Protein AF-A0A4Q3TNH5-F1 (afdb_monomer)

Radius of gyration: 25.78 Å; Cα contacts (8 Å, |Δi|>4): 965; chains: 1; bounding box: 85×59×62 Å

pLDDT: mean 85.57, std 17.42, range [30.94, 98.81]

Secondary structure (DSSP, 8-state):
------------------------------PPPPPPPP-SPEEP-SS--TT-----EEEETTTSPPTTSTT-S-SS-TT-TTEEEEEEEGGG-SS-SS-EEEEEEEEEPP---SSPPPSSPPPEE-SS-EEEEEEESEEEEEE-SSTT-SS-EEEEEETTEEEEE-TT--BS--SSS-S-B-SS-EEEEEEESSS--EEE--STT---EEE-SSSPPPPTT----GGG-S-----EEEETTTT---EE-SSSTT-EEEEEE--GGGTEEEEEEEE-TT-BPPTT-SEEE-SS-EEEEEEEEEEEEEEE-SSTT---EEEEEETTEEEEE-TT--EE--SSBS-SS-EEEEEEEESSTTSS-SSPPPPPEE--

Nearest PDB structures (foldseek):
  3kgl-assembly1_B  TM=5.600E-01  e=3.864E-10  Brassica napus
  5wxu-assembly1_D  TM=5.550E-01  e=3.666E-10  Wrightia tinctoria
  2d5f-assembly1_A  TM=5.607E-01  e=5.300E-10  Glycine max
  5e1r-assembly1_B  TM=5.315E-01  e=8.514E-10  Carya illinoinensis
  5e1r-assembly1_C  TM=5.403E-01  e=3.349E-09  Carya illinoinensis

Structure (mmCIF, N/CA/C/O backbone):
data_AF-A0A4Q3TNH5-F1
#
_entry.id   AF-A0A4Q3TNH5-F1
#
loop_
_atom_site.group_PDB
_atom_site.id
_atom_site.type_symbol
_atom_site.label_atom_id
_atom_site.label_alt_id
_atom_site.label_comp_id
_atom_site.label_asym_id
_atom_site.label_entity_id
_atom_site.label_seq_id
_atom_site.pdbx_PDB_ins_code
_atom_site.Cartn_x
_atom_site.Cartn_y
_atom_site.Cartn_z
_atom_site.occupancy
_atom_site.B_iso_or_equiv
_atom_site.auth_seq_id
_atom_site.auth_comp_id
_atom_site.auth_asym_id
_atom_site.auth_atom_id
_atom_site.pdbx_PDB_model_num
ATOM 1 N N . MET A 1 1 ? -58.565 33.286 -20.249 1.00 35.56 1 MET A N 1
ATOM 2 C CA . MET A 1 1 ? -58.160 34.695 -20.020 1.00 35.56 1 MET A CA 1
ATOM 3 C C . MET A 1 1 ? -57.751 34.860 -18.556 1.00 35.56 1 MET A C 1
ATOM 5 O O . MET A 1 1 ? -57.963 33.928 -17.794 1.00 35.56 1 MET A O 1
ATOM 9 N N . SER A 1 2 ? -57.056 35.948 -18.215 1.00 34.38 2 SER A N 1
ATOM 10 C CA . SER A 1 2 ? -56.182 36.069 -17.026 1.00 34.38 2 SER A CA 1
ATOM 11 C C . SER A 1 2 ? -56.842 36.774 -15.815 1.00 34.38 2 SER A C 1
ATOM 13 O O . SER A 1 2 ? -57.988 37.197 -15.928 1.00 34.38 2 SER A O 1
ATOM 15 N N . ILE A 1 3 ? -56.040 36.993 -14.749 1.00 32.41 3 ILE A N 1
ATOM 16 C CA . ILE A 1 3 ? -56.207 37.909 -13.584 1.00 32.41 3 ILE A CA 1
ATOM 17 C C . ILE A 1 3 ? -56.960 37.244 -12.387 1.00 32.41 3 ILE A C 1
ATOM 19 O O . ILE A 1 3 ? -58.082 36.793 -12.566 1.00 32.41 3 ILE A O 1
ATOM 23 N N . SER A 1 4 ? -56.375 36.942 -11.201 1.00 33.28 4 SER A N 1
ATOM 24 C CA . SER A 1 4 ? -55.653 37.753 -10.167 1.00 33.28 4 SER A CA 1
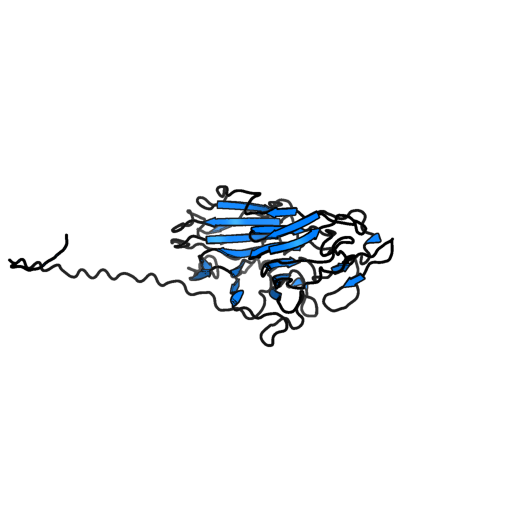ATOM 25 C C . SER A 1 4 ? -56.605 38.644 -9.323 1.00 33.28 4 SER A C 1
ATOM 27 O O . SER A 1 4 ? -57.513 39.221 -9.897 1.00 33.28 4 SER A O 1
ATOM 29 N N . ALA A 1 5 ? -56.508 38.871 -7.998 1.00 38.31 5 ALA A N 1
ATOM 30 C CA . ALA A 1 5 ? -55.795 38.275 -6.844 1.00 38.31 5 ALA A CA 1
ATOM 31 C C . ALA A 1 5 ? -56.321 38.937 -5.522 1.00 38.31 5 ALA A C 1
ATOM 33 O O . ALA A 1 5 ? -57.174 39.814 -5.603 1.00 38.31 5 ALA A O 1
ATOM 34 N N . PHE A 1 6 ? -55.741 38.608 -4.342 1.00 34.22 6 PHE A N 1
ATOM 35 C CA . PHE A 1 6 ? -55.844 39.341 -3.038 1.00 34.22 6 PHE A CA 1
ATOM 36 C C . PHE A 1 6 ? -57.237 39.362 -2.318 1.00 34.22 6 PHE A C 1
ATOM 38 O O . PHE A 1 6 ? -58.259 39.212 -2.966 1.00 34.22 6 PHE A O 1
ATOM 45 N N . ALA A 1 7 ? -57.407 39.508 -0.981 1.00 33.72 7 ALA A N 1
ATOM 46 C CA . ALA A 1 7 ? -56.502 39.565 0.190 1.00 33.72 7 ALA A CA 1
ATOM 47 C C . ALA A 1 7 ? -57.193 39.192 1.546 1.00 33.72 7 ALA A C 1
ATOM 49 O O . ALA A 1 7 ? -58.361 39.482 1.749 1.00 33.72 7 ALA A O 1
ATOM 50 N N . ARG A 1 8 ? -56.389 38.675 2.502 1.00 31.20 8 ARG A N 1
ATOM 51 C CA . ARG A 1 8 ? -56.367 38.890 3.987 1.00 31.20 8 ARG A CA 1
ATOM 52 C C . ARG A 1 8 ? -57.651 38.870 4.877 1.00 31.20 8 ARG A C 1
ATOM 54 O O . ARG A 1 8 ? -58.414 39.819 4.861 1.00 31.20 8 ARG A O 1
ATOM 61 N N . LYS A 1 9 ? -57.654 37.909 5.835 1.00 34.47 9 LYS A N 1
ATOM 62 C CA . LYS A 1 9 ? -57.715 38.016 7.339 1.00 34.47 9 LYS A CA 1
ATOM 63 C C . LYS A 1 9 ? -58.752 38.955 8.016 1.00 34.47 9 LYS A C 1
ATOM 65 O O . LYS A 1 9 ? -58.894 40.091 7.590 1.00 34.47 9 LYS A O 1
ATOM 70 N N . PRO A 1 10 ? -59.367 38.565 9.163 1.00 40.59 10 PRO A N 1
ATOM 71 C CA . PRO A 1 10 ? -58.674 38.212 10.428 1.00 40.59 10 PRO A CA 1
ATOM 72 C C . PRO A 1 10 ? -59.132 36.834 10.994 1.00 40.59 10 PRO A C 1
ATOM 74 O O . PRO A 1 10 ? -59.660 36.047 10.221 1.00 40.59 10 PRO A O 1
ATOM 77 N N . ALA A 1 11 ? -58.905 36.384 12.243 1.00 32.38 11 ALA A N 1
ATOM 78 C CA . ALA A 1 11 ? -58.333 36.973 13.473 1.00 32.38 11 ALA A CA 1
ATOM 79 C C . ALA A 1 11 ? -57.540 35.922 14.315 1.00 32.38 11 ALA A C 1
ATOM 81 O O . ALA A 1 11 ? -57.135 34.893 13.780 1.00 32.38 11 ALA A O 1
ATOM 82 N N . LEU A 1 12 ? -57.316 36.173 15.618 1.00 31.47 12 LEU A N 1
ATOM 83 C CA . LEU A 1 12 ? -56.794 35.222 16.624 1.00 31.47 12 LEU A CA 1
ATOM 84 C C . LEU A 1 12 ? -57.795 35.037 17.783 1.00 31.47 12 LEU A C 1
ATOM 86 O O . LEU A 1 12 ? -58.436 36.003 18.197 1.00 31.47 12 LEU A O 1
ATOM 90 N N . LYS A 1 13 ? -57.799 33.850 18.406 1.00 31.02 13 LYS A N 1
ATOM 91 C CA . LYS A 1 13 ? -58.038 33.699 19.852 1.00 31.02 13 LYS A CA 1
ATOM 92 C C . LYS A 1 13 ? -56.970 32.795 20.474 1.00 31.02 13 LYS A C 1
ATOM 94 O O . LYS A 1 13 ? -56.500 31.849 19.855 1.00 31.02 13 LYS A O 1
ATOM 99 N N . SER A 1 14 ? -56.594 33.181 21.685 1.00 31.81 14 SER A N 1
ATOM 100 C CA . SER A 1 14 ? -55.547 32.685 22.575 1.00 31.81 14 SER A CA 1
ATOM 101 C C . SER A 1 14 ? -55.400 31.166 22.701 1.00 31.81 14 SER A C 1
ATOM 103 O O . SER A 1 14 ? -56.400 30.463 22.764 1.00 31.81 14 SER A O 1
ATOM 105 N N . LEU A 1 15 ? -54.176 30.713 22.999 1.00 33.59 15 LEU A N 1
ATOM 106 C CA . LEU A 1 15 ? -53.908 30.035 24.276 1.00 33.59 15 LEU A CA 1
ATOM 107 C C . LEU A 1 15 ? -52.424 30.188 24.662 1.00 33.59 15 LEU A C 1
ATOM 109 O O . LEU A 1 15 ? -51.539 29.932 23.850 1.00 33.59 15 LEU A O 1
ATOM 113 N N . PHE A 1 16 ? -52.152 30.607 25.899 1.00 30.94 16 PHE A N 1
ATOM 114 C CA . PHE A 1 16 ? -50.812 30.530 26.487 1.00 30.94 16 PHE A CA 1
ATOM 115 C C . PHE A 1 16 ? -50.569 29.090 26.950 1.00 30.94 16 PHE A C 1
ATOM 117 O O . PHE A 1 16 ? -51.339 28.579 27.759 1.00 30.94 16 PHE A O 1
ATOM 124 N N . PHE A 1 17 ? -49.475 28.472 26.506 1.00 33.62 17 PHE A N 1
ATOM 125 C CA . PHE A 1 17 ? -48.911 27.293 27.161 1.00 33.62 17 PHE A CA 1
ATOM 126 C C . PHE A 1 17 ? -47.469 27.596 27.556 1.00 33.62 17 PHE A C 1
ATOM 128 O O . PHE A 1 17 ? -46.601 27.785 26.705 1.00 33.62 17 PHE A O 1
ATOM 135 N N . VAL A 1 18 ? -47.221 27.649 28.865 1.00 36.97 18 VAL A N 1
ATOM 136 C CA . VAL A 1 18 ? -45.867 27.695 29.420 1.00 36.97 18 VAL A CA 1
ATOM 137 C C . VAL A 1 18 ? -45.306 26.279 29.347 1.00 36.97 18 VAL A C 1
ATOM 139 O O . VAL A 1 18 ? -45.560 25.453 30.221 1.00 36.97 18 VAL A O 1
ATOM 142 N N . ALA A 1 19 ? -44.572 25.981 28.278 1.00 38.38 19 ALA A N 1
ATOM 143 C CA . ALA A 1 19 ? -43.749 24.783 28.219 1.00 38.38 19 ALA A CA 1
ATOM 144 C C . ALA A 1 19 ? -42.471 25.031 29.031 1.00 38.38 19 ALA A C 1
ATOM 146 O O . ALA A 1 19 ? -41.712 25.956 28.737 1.00 38.38 19 ALA A O 1
ATOM 147 N N . LEU A 1 20 ? -42.241 24.212 30.060 1.00 36.31 20 LEU A N 1
ATOM 148 C CA . LEU A 1 20 ? -40.986 24.219 30.805 1.00 36.31 20 LEU A CA 1
ATOM 149 C C . LEU A 1 20 ? -39.817 23.986 29.842 1.00 36.31 20 LEU A C 1
ATOM 151 O O . LEU A 1 20 ? -39.776 22.972 29.145 1.00 36.31 20 LEU A O 1
ATOM 155 N N . LEU A 1 21 ? -38.845 24.900 29.857 1.00 37.38 21 LEU A N 1
ATOM 156 C CA . LEU A 1 21 ? -37.541 24.712 29.227 1.00 37.38 21 LEU A CA 1
ATOM 157 C C . LEU A 1 21 ? -36.751 23.655 30.011 1.00 37.38 21 LEU A C 1
ATOM 159 O O . LEU A 1 21 ? -35.834 23.963 30.770 1.00 37.38 21 LEU A O 1
ATOM 163 N N . GLY A 1 22 ? -37.122 22.390 29.814 1.00 32.00 22 GLY A N 1
ATOM 164 C CA . GLY A 1 22 ? -36.259 21.260 30.110 1.00 32.00 22 GLY A CA 1
ATOM 165 C C . GLY A 1 22 ? -35.034 21.374 29.217 1.00 32.00 22 GLY A C 1
ATOM 166 O O . GLY A 1 22 ? -35.102 21.067 28.028 1.00 32.00 22 GLY A O 1
ATOM 167 N N . GLY A 1 23 ? -33.937 21.875 29.784 1.00 35.97 23 GLY A N 1
ATOM 168 C CA . GLY A 1 23 ? -32.665 22.033 29.097 1.00 35.97 23 GLY A CA 1
ATOM 169 C C . GLY A 1 23 ? -32.087 20.679 28.711 1.00 35.97 23 GLY A C 1
ATOM 170 O O . GLY A 1 23 ? -31.236 20.145 29.416 1.00 35.97 23 GLY A O 1
ATOM 171 N N . ALA A 1 24 ? -32.523 20.148 27.570 1.00 35.91 24 ALA A N 1
ATOM 172 C CA . ALA A 1 24 ? -31.765 19.160 26.830 1.00 35.91 24 ALA A CA 1
ATOM 173 C C . ALA A 1 24 ? -30.492 19.856 26.342 1.00 35.91 24 ALA A C 1
ATOM 175 O O . ALA A 1 24 ? -30.447 20.435 25.255 1.00 35.91 24 ALA A O 1
ATOM 176 N N . SER A 1 25 ? -29.457 19.823 27.179 1.00 36.34 25 SER A N 1
ATOM 177 C CA . SER A 1 25 ? -28.086 19.997 26.737 1.00 36.34 25 SER A CA 1
ATOM 178 C C . SER A 1 25 ? -27.824 18.917 25.696 1.00 36.34 25 SER A C 1
ATOM 180 O O . SER A 1 25 ? -27.470 17.784 26.016 1.00 36.34 25 SER A O 1
ATOM 182 N N . ALA A 1 26 ? -28.029 19.278 24.427 1.00 38.09 26 ALA A N 1
ATOM 183 C CA . ALA A 1 26 ? -27.471 18.553 23.308 1.00 38.09 26 ALA A CA 1
ATOM 184 C C . ALA A 1 26 ? -25.964 18.523 23.553 1.00 38.09 26 ALA A C 1
ATOM 186 O O . ALA A 1 26 ? -25.268 19.516 23.340 1.00 38.09 26 ALA A O 1
ATOM 187 N N . ALA A 1 27 ? -25.483 17.410 24.105 1.00 36.81 27 ALA A N 1
ATOM 188 C CA . ALA A 1 27 ? -24.070 17.152 24.235 1.00 36.81 27 ALA A CA 1
ATOM 189 C C . ALA A 1 27 ? -23.544 17.109 22.805 1.00 36.81 27 ALA A C 1
ATOM 191 O O . ALA A 1 27 ? -23.783 16.143 22.081 1.00 36.81 27 ALA A O 1
ATOM 192 N N . TRP A 1 28 ? -22.906 18.202 22.385 1.00 34.38 28 TRP A N 1
ATOM 193 C CA . TRP A 1 28 ? -22.208 18.273 21.115 1.00 34.38 28 TRP A CA 1
ATOM 194 C C . TRP A 1 28 ? -21.175 17.156 21.156 1.00 34.38 28 TRP A C 1
ATOM 196 O O . TRP A 1 28 ? -20.170 17.274 21.859 1.00 34.38 28 TRP A O 1
ATOM 206 N N . ALA A 1 29 ? -21.468 16.046 20.473 1.00 46.75 29 ALA A N 1
ATOM 207 C CA . ALA A 1 29 ? -20.531 14.950 20.325 1.00 46.75 29 ALA A CA 1
ATOM 208 C C . ALA A 1 29 ? -19.276 15.562 19.711 1.00 46.75 29 ALA A C 1
ATOM 210 O O . ALA A 1 29 ? -19.315 16.073 18.591 1.00 46.75 29 ALA A O 1
ATOM 211 N N . GLN A 1 30 ? -18.211 15.630 20.508 1.00 55.56 30 GLN A N 1
ATOM 212 C CA . GLN A 1 30 ? -17.030 16.392 20.150 1.00 55.56 30 GLN A CA 1
ATOM 213 C C . GLN A 1 30 ? -16.406 15.692 18.943 1.00 55.56 30 GLN A C 1
ATOM 215 O O . GLN A 1 30 ? -15.863 14.595 19.076 1.00 55.56 30 GLN A O 1
ATOM 220 N N . VAL A 1 31 ? -16.587 16.283 17.756 1.00 76.81 31 VAL A N 1
ATOM 221 C CA . VAL A 1 31 ? -16.148 15.693 16.488 1.00 76.81 31 VAL A CA 1
ATOM 222 C C . VAL A 1 31 ? -14.659 15.406 16.614 1.00 76.81 31 VAL A C 1
ATOM 224 O O . VAL A 1 31 ? -13.885 16.304 16.955 1.00 76.81 31 VAL A O 1
ATOM 227 N N . ALA A 1 32 ? -14.273 14.147 16.401 1.00 90.56 32 ALA A N 1
ATOM 228 C CA . ALA A 1 32 ? -12.892 13.735 16.584 1.00 90.56 32 ALA A CA 1
ATOM 229 C C . ALA A 1 32 ? -11.979 14.584 15.682 1.00 90.56 32 ALA A C 1
ATOM 231 O O . ALA A 1 32 ? -12.300 14.788 14.507 1.00 90.56 32 ALA A O 1
ATOM 232 N N . PRO A 1 33 ? -10.855 15.105 16.199 1.00 95.19 33 PRO A N 1
ATOM 233 C CA . PRO A 1 33 ? -9.953 15.907 15.388 1.00 95.19 33 PRO A CA 1
ATOM 234 C C . PRO A 1 33 ? -9.297 15.034 14.306 1.00 95.19 33 PRO A C 1
ATOM 236 O O . PRO A 1 33 ? -9.158 13.821 14.495 1.00 95.19 33 PRO A O 1
ATOM 239 N N . PRO A 1 34 ? -8.830 15.618 13.191 1.00 96.12 34 PRO A N 1
ATOM 240 C CA . PRO A 1 34 ? -7.935 14.905 12.290 1.00 96.12 34 PRO A CA 1
ATOM 241 C C . PRO A 1 34 ? -6.612 14.561 13.002 1.00 96.12 34 PRO A C 1
ATOM 243 O O . PRO A 1 34 ? -6.205 15.278 13.925 1.00 96.12 34 PRO A O 1
ATOM 246 N N . PRO A 1 35 ? -5.895 13.499 12.583 1.00 96.25 35 PRO A N 1
ATOM 247 C CA . PRO A 1 35 ? -4.524 13.272 13.026 1.00 96.25 35 PRO A CA 1
ATOM 248 C C . PRO A 1 35 ? -3.624 14.474 12.690 1.00 96.25 35 PRO A C 1
ATOM 250 O O . PRO A 1 35 ? -3.854 15.122 11.664 1.00 96.25 35 PRO A O 1
ATOM 253 N N . PRO A 1 36 ? -2.570 14.746 13.486 1.00 93.75 36 PRO A N 1
ATOM 254 C CA . PRO A 1 36 ? -1.543 15.717 13.123 1.00 93.75 36 PRO A CA 1
ATOM 255 C C . PRO A 1 36 ? -0.922 15.401 11.757 1.00 93.75 36 PRO A C 1
ATOM 257 O O . PRO A 1 36 ? -0.671 14.238 11.437 1.00 93.75 36 PRO A O 1
ATOM 260 N N . ASP A 1 37 ? -0.646 16.437 10.967 1.00 94.69 37 ASP A N 1
ATOM 261 C CA . ASP A 1 37 ? -0.074 16.274 9.632 1.00 94.69 37 ASP A CA 1
ATOM 262 C C . ASP A 1 37 ? 1.391 15.808 9.719 1.00 94.69 37 ASP A C 1
ATOM 264 O O . ASP A 1 37 ? 2.246 16.477 10.305 1.00 94.69 37 ASP A O 1
ATOM 268 N N . ALA A 1 38 ? 1.692 14.654 9.123 1.00 93.50 38 ALA A N 1
ATOM 269 C CA . ALA A 1 38 ? 3.054 14.141 9.018 1.00 93.50 38 ALA A CA 1
ATOM 270 C C . ALA A 1 38 ? 3.842 14.866 7.912 1.00 93.50 38 ALA A C 1
ATOM 272 O O . ALA A 1 38 ? 3.323 15.119 6.828 1.00 93.50 38 ALA A O 1
ATOM 273 N N . THR A 1 39 ? 5.122 15.144 8.166 1.00 88.31 39 THR A N 1
ATOM 274 C CA . THR A 1 39 ? 6.059 15.767 7.204 1.00 88.31 39 THR A CA 1
ATOM 275 C C . THR A 1 39 ? 7.225 14.853 6.815 1.00 88.31 39 THR A C 1
ATOM 277 O O . THR 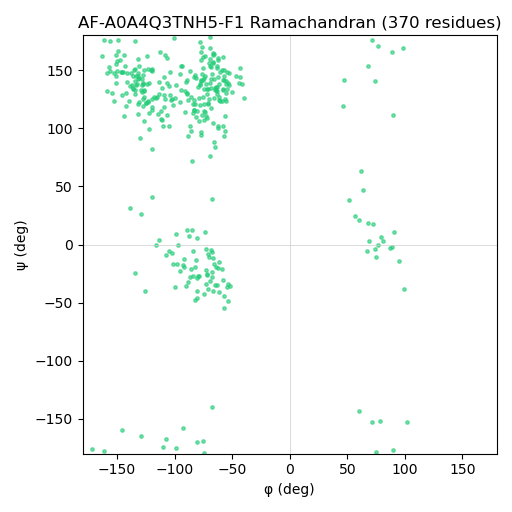A 1 39 ? 8.094 15.236 6.032 1.00 88.31 39 THR A O 1
ATOM 280 N N . ARG A 1 40 ? 7.271 13.637 7.371 1.00 93.06 40 ARG A N 1
ATOM 281 C CA . ARG A 1 40 ? 8.296 12.617 7.117 1.00 93.06 40 ARG A CA 1
ATOM 282 C C . ARG A 1 40 ? 7.621 11.256 6.915 1.00 93.06 40 ARG A C 1
ATOM 284 O O . ARG A 1 40 ? 6.565 11.048 7.516 1.00 93.06 40 ARG A O 1
ATOM 291 N N . PRO A 1 41 ? 8.206 10.345 6.115 1.00 94.00 41 PRO A N 1
ATOM 292 C CA . PRO A 1 41 ? 7.655 9.009 5.928 1.00 94.00 41 PRO A CA 1
ATOM 293 C C . PRO A 1 41 ? 7.525 8.287 7.269 1.00 94.00 41 PRO A C 1
ATOM 295 O O . PRO A 1 41 ? 8.382 8.436 8.146 1.00 94.00 41 PRO A O 1
ATOM 298 N N . ILE A 1 42 ? 6.482 7.476 7.423 1.00 95.56 42 ILE A N 1
ATOM 299 C CA . ILE A 1 42 ? 6.393 6.551 8.554 1.00 95.56 42 ILE A CA 1
ATOM 300 C C . ILE A 1 42 ? 7.446 5.454 8.356 1.00 95.56 42 ILE A C 1
ATOM 302 O O . ILE A 1 42 ? 7.462 4.784 7.326 1.00 95.56 42 ILE A O 1
ATOM 306 N N . VAL A 1 43 ? 8.309 5.252 9.352 1.00 93.75 43 VAL A N 1
ATOM 307 C CA . VAL A 1 43 ? 9.279 4.150 9.358 1.00 93.75 43 VAL A CA 1
ATOM 308 C C . VAL A 1 43 ? 8.642 2.921 10.003 1.00 93.75 43 VAL A C 1
ATOM 310 O O . VAL A 1 43 ? 8.064 3.004 11.089 1.00 93.75 43 VAL A O 1
ATOM 313 N N . ALA A 1 44 ? 8.731 1.779 9.329 1.00 94.12 44 ALA A N 1
ATOM 314 C CA . ALA A 1 44 ? 8.103 0.543 9.771 1.00 94.12 44 ALA A CA 1
ATOM 315 C C . ALA A 1 44 ? 8.753 -0.079 11.019 1.00 94.12 44 ALA A C 1
ATOM 317 O O . ALA A 1 44 ? 9.944 0.068 11.281 1.00 94.12 44 ALA A O 1
ATOM 318 N N . THR A 1 45 ? 7.977 -0.879 11.748 1.00 93.75 45 THR A N 1
ATOM 319 C CA . THR A 1 45 ? 8.445 -1.785 12.805 1.00 93.75 45 THR A CA 1
ATOM 320 C C . THR A 1 45 ? 8.419 -3.223 12.286 1.00 93.75 45 THR A C 1
ATOM 322 O O . THR A 1 45 ? 7.367 -3.854 12.203 1.00 93.75 45 THR A O 1
ATOM 325 N N . LEU A 1 46 ? 9.584 -3.762 11.920 1.00 91.12 46 LEU A N 1
ATOM 326 C CA . LEU A 1 46 ? 9.689 -5.118 11.353 1.00 91.12 46 LEU A CA 1
ATOM 327 C C . LEU A 1 46 ? 9.671 -6.224 12.413 1.00 91.12 46 LEU A C 1
ATOM 329 O O . LEU A 1 46 ? 9.243 -7.344 12.137 1.00 91.12 46 LEU A O 1
ATOM 333 N N . LYS A 1 47 ? 10.157 -5.912 13.618 1.00 90.44 47 LYS A N 1
ATOM 334 C CA . LYS A 1 47 ? 10.208 -6.815 14.771 1.00 90.44 47 LYS A CA 1
ATOM 335 C C . LYS A 1 47 ? 9.491 -6.134 15.944 1.00 90.44 47 LYS A C 1
ATOM 337 O O . LYS A 1 47 ? 9.904 -5.033 16.303 1.00 90.44 47 LYS A O 1
ATOM 342 N N . PRO A 1 48 ? 8.436 -6.735 16.525 1.00 90.62 48 PRO A N 1
ATOM 343 C CA . PRO A 1 48 ? 7.781 -6.186 17.711 1.00 90.62 48 PRO A CA 1
ATOM 344 C C . PRO A 1 48 ? 8.739 -6.131 18.905 1.00 90.62 48 PRO A C 1
ATOM 346 O O . PRO A 1 48 ? 9.510 -7.067 19.117 1.00 90.62 48 PRO A O 1
ATOM 349 N N . ASP A 1 49 ? 8.616 -5.098 19.741 1.00 91.12 49 ASP A N 1
ATOM 350 C CA . ASP A 1 49 ? 9.097 -5.172 21.123 1.00 91.12 49 ASP A CA 1
ATOM 351 C C . ASP A 1 49 ? 8.114 -6.042 21.935 1.00 91.12 49 ASP A C 1
ATOM 353 O O . ASP A 1 49 ? 6.963 -5.633 22.117 1.00 91.12 49 ASP A O 1
ATOM 357 N N . PRO A 1 50 ? 8.521 -7.221 22.447 1.00 89.88 50 PRO A N 1
ATOM 358 C CA . PRO A 1 50 ? 7.637 -8.090 23.224 1.00 89.88 50 PRO A CA 1
ATOM 359 C C . PRO A 1 50 ? 7.196 -7.478 24.565 1.00 89.88 50 PRO A C 1
ATOM 361 O O . PRO A 1 50 ? 6.235 -7.962 25.163 1.00 89.88 50 PRO A O 1
ATOM 364 N N . LYS A 1 51 ? 7.880 -6.435 25.054 1.00 90.94 51 LYS A N 1
ATOM 365 C CA . LYS A 1 51 ? 7.546 -5.715 26.295 1.00 90.94 51 LYS A CA 1
ATOM 366 C C . LYS A 1 51 ? 6.749 -4.433 26.042 1.00 90.94 51 LYS A C 1
ATOM 368 O O . LYS A 1 51 ? 6.136 -3.912 26.971 1.00 90.94 51 LYS A O 1
ATOM 373 N N . GLY A 1 52 ? 6.747 -3.944 24.805 1.00 93.19 52 GLY A N 1
ATOM 374 C CA . GLY A 1 52 ? 6.119 -2.693 24.397 1.00 93.19 52 GLY A CA 1
ATOM 375 C C . GLY A 1 52 ? 4.764 -2.868 23.711 1.00 93.19 52 GLY A C 1
ATOM 376 O O . GLY A 1 52 ? 4.287 -3.983 23.462 1.00 93.19 52 GLY A O 1
ATOM 377 N N . TRP A 1 53 ? 4.167 -1.724 23.387 1.00 96.75 53 TRP A N 1
ATOM 378 C CA . TRP A 1 53 ? 3.026 -1.577 22.487 1.00 96.75 53 TRP A CA 1
ATOM 379 C C . TRP A 1 53 ? 3.361 -0.495 21.459 1.00 96.75 53 TRP A C 1
ATOM 381 O O . TRP A 1 53 ? 3.882 0.566 21.806 1.00 96.75 53 TRP A O 1
ATOM 391 N N . GLY A 1 54 ? 3.102 -0.792 20.188 1.00 95.50 54 GLY A N 1
ATOM 392 C CA . GLY A 1 54 ? 3.228 0.163 19.095 1.00 95.50 54 GLY A CA 1
ATOM 393 C C . GLY A 1 54 ? 2.041 1.124 19.042 1.00 95.50 54 GLY A C 1
ATOM 394 O O . GLY A 1 54 ? 1.063 0.993 19.782 1.00 95.50 54 GLY A O 1
ATOM 395 N N . GLN A 1 55 ? 2.117 2.109 18.149 1.00 95.06 55 GLN A N 1
ATOM 396 C CA . GLN A 1 55 ? 1.066 3.106 17.960 1.00 95.06 55 GLN A CA 1
ATOM 397 C C . GLN A 1 55 ? 0.734 3.279 16.482 1.00 95.06 55 GLN A C 1
ATOM 399 O O . GLN A 1 55 ? 1.606 3.171 15.623 1.00 95.06 55 GLN A O 1
ATOM 404 N N . ILE A 1 56 ? -0.538 3.573 16.201 1.00 97.31 56 ILE A N 1
ATOM 405 C CA . ILE A 1 56 ? -1.011 3.830 14.840 1.00 97.31 56 ILE A CA 1
ATOM 406 C C . ILE A 1 56 ? -0.352 5.111 14.315 1.00 97.31 56 ILE A C 1
ATOM 408 O O . ILE A 1 56 ? -0.438 6.164 14.955 1.00 97.31 56 ILE A O 1
ATOM 412 N N . GLY A 1 57 ? 0.284 5.010 13.149 1.00 97.50 57 GLY A N 1
ATOM 413 C CA . GLY A 1 57 ? 0.788 6.147 12.385 1.00 97.50 57 GLY A CA 1
ATOM 414 C C . GLY A 1 57 ? -0.216 6.586 11.318 1.00 97.50 57 GLY A C 1
ATOM 415 O O . GLY A 1 57 ? -0.922 5.754 10.750 1.00 97.50 57 GLY A O 1
ATOM 416 N N . PHE A 1 58 ? -0.260 7.886 11.030 1.00 98.31 58 PHE A N 1
ATOM 417 C CA . PHE A 1 58 ? -1.165 8.491 10.052 1.00 98.31 58 PHE A CA 1
ATOM 418 C C . PHE A 1 58 ? -0.394 9.414 9.104 1.00 98.31 58 PHE A C 1
ATOM 420 O O . PHE A 1 58 ? 0.501 10.136 9.544 1.00 98.31 58 PHE A O 1
ATOM 427 N N . VAL A 1 59 ? -0.778 9.439 7.828 1.00 98.50 59 VAL A N 1
ATOM 428 C CA . VAL A 1 59 ? -0.327 10.432 6.843 1.00 98.50 59 VAL A CA 1
ATOM 429 C C . VAL A 1 59 ? -1.540 10.976 6.093 1.00 98.50 59 VAL A C 1
ATOM 431 O O . VAL A 1 59 ? -2.248 10.223 5.431 1.00 98.50 59 VAL A O 1
ATOM 434 N N . ASN A 1 60 ? -1.750 12.292 6.163 1.00 98.25 60 ASN A N 1
ATOM 435 C CA . ASN A 1 60 ? -2.640 13.018 5.258 1.00 98.25 60 ASN A CA 1
ATOM 436 C C . ASN A 1 60 ? -1.904 13.198 3.919 1.00 98.25 60 ASN A C 1
ATOM 438 O O . ASN A 1 60 ? -1.058 14.086 3.792 1.00 98.25 60 ASN A O 1
ATOM 442 N N . VAL A 1 61 ? -2.161 12.328 2.940 1.00 97.81 61 VAL A N 1
ATOM 443 C CA . VAL A 1 61 ? -1.396 12.300 1.680 1.00 97.81 61 VAL A CA 1
ATOM 444 C C . VAL A 1 61 ? -1.564 13.578 0.841 1.00 97.81 61 VAL A C 1
ATOM 446 O O . VAL A 1 61 ? -0.560 14.027 0.279 1.00 97.81 61 VAL A O 1
ATOM 449 N N . PRO A 1 62 ? -2.734 14.253 0.795 1.00 96.38 62 PRO A N 1
ATOM 450 C CA . PRO A 1 62 ? -2.880 15.538 0.111 1.00 96.38 62 PRO A CA 1
ATOM 451 C C . PRO A 1 62 ? -1.915 16.608 0.635 1.00 96.38 62 PRO A C 1
ATOM 453 O O . PRO A 1 62 ? -1.248 17.266 -0.165 1.00 96.38 62 PRO A O 1
ATOM 456 N N . LYS A 1 63 ? -1.765 16.725 1.961 1.00 96.75 63 LYS A N 1
ATOM 457 C CA . LYS A 1 63 ? -0.861 17.697 2.605 1.00 96.75 63 LYS A CA 1
ATOM 458 C C . LYS A 1 63 ? 0.602 17.254 2.686 1.00 96.75 63 LYS A C 1
ATOM 460 O O . LYS A 1 63 ? 1.472 18.099 2.885 1.00 96.75 63 LYS A O 1
ATOM 465 N N . PHE A 1 64 ? 0.888 15.959 2.557 1.00 97.25 64 PHE A N 1
ATOM 466 C CA . PHE A 1 64 ? 2.256 15.447 2.613 1.00 97.25 64 PHE A CA 1
ATOM 467 C C . PHE A 1 64 ? 3.111 16.039 1.471 1.00 97.25 64 PHE A C 1
ATOM 469 O O . PHE A 1 64 ? 2.610 16.154 0.345 1.00 97.25 64 PHE A O 1
ATOM 476 N N . PRO A 1 65 ? 4.373 16.444 1.709 1.00 95.50 65 PRO A N 1
ATOM 477 C CA . PRO A 1 65 ? 5.201 17.076 0.683 1.00 95.50 65 PRO A CA 1
ATOM 478 C C . PRO A 1 65 ? 5.566 16.107 -0.452 1.00 95.50 65 PRO A C 1
ATOM 480 O O . PRO A 1 65 ? 5.791 14.922 -0.222 1.00 95.50 65 PRO A O 1
ATOM 483 N N . PHE A 1 66 ? 5.678 16.630 -1.676 1.00 95.38 66 PHE A N 1
ATOM 484 C CA . PHE A 1 66 ? 6.277 15.892 -2.793 1.00 95.38 66 PHE A CA 1
ATOM 485 C C . PHE A 1 66 ? 7.776 15.698 -2.580 1.00 95.38 66 PHE A C 1
ATOM 487 O O . PHE A 1 66 ? 8.469 16.593 -2.080 1.00 95.38 66 PHE A O 1
ATOM 494 N N . ASP A 1 67 ? 8.285 14.540 -2.980 1.00 92.62 67 ASP A N 1
ATOM 495 C CA . ASP A 1 67 ? 9.701 14.214 -2.898 1.00 92.62 67 ASP A CA 1
ATOM 496 C C . ASP A 1 67 ? 10.526 15.201 -3.742 1.00 92.62 67 ASP A C 1
ATOM 498 O O . ASP A 1 67 ? 10.061 15.759 -4.737 1.00 92.62 67 ASP A O 1
ATOM 502 N N . GLY A 1 68 ? 11.755 15.485 -3.314 1.00 90.25 68 GLY A N 1
ATOM 503 C CA . GLY A 1 68 ? 12.626 16.493 -3.928 1.00 90.25 68 GLY A CA 1
ATOM 504 C C . GLY A 1 68 ? 12.267 17.954 -3.622 1.00 90.25 68 GLY A C 1
ATOM 505 O O . GLY A 1 68 ? 13.083 18.838 -3.879 1.00 90.25 68 GLY A O 1
ATOM 506 N N . THR A 1 69 ? 11.103 18.245 -3.028 1.00 93.12 69 THR A N 1
ATOM 507 C CA . THR A 1 69 ? 10.768 19.613 -2.591 1.00 93.12 69 THR A CA 1
ATOM 508 C C . THR A 1 69 ? 11.494 19.995 -1.288 1.00 93.12 69 THR A C 1
ATOM 510 O O . THR A 1 69 ? 11.874 19.110 -0.513 1.00 93.12 69 THR A O 1
ATOM 513 N N . PRO A 1 70 ? 11.660 21.300 -0.972 1.00 91.62 70 PRO A N 1
ATOM 514 C CA . PRO A 1 70 ? 12.341 21.742 0.251 1.00 91.62 70 PRO A CA 1
ATOM 515 C C . PRO A 1 70 ? 11.773 21.141 1.546 1.00 91.62 70 PRO A C 1
ATOM 517 O O . PRO A 1 70 ? 12.535 20.855 2.471 1.00 91.62 70 PRO A O 1
ATOM 520 N N . GLY A 1 71 ? 10.456 20.907 1.588 1.00 86.88 71 GLY A N 1
ATOM 521 C CA . GLY A 1 71 ? 9.753 20.337 2.738 1.00 86.88 71 GLY A CA 1
ATOM 522 C C . GLY A 1 71 ? 9.825 18.811 2.870 1.00 86.88 71 GLY A C 1
ATOM 523 O O . GLY A 1 71 ? 9.485 18.306 3.935 1.00 86.88 71 GLY A O 1
ATOM 524 N N . SER A 1 72 ? 10.258 18.065 1.844 1.00 89.38 72 SER A N 1
ATOM 525 C CA . SER A 1 72 ? 10.330 16.598 1.930 1.00 89.38 72 SER A CA 1
ATOM 526 C C . SER A 1 72 ? 11.613 16.113 2.605 1.00 89.38 72 SER A C 1
ATOM 528 O O . SER A 1 72 ? 12.704 16.667 2.424 1.00 89.38 72 SER A O 1
ATOM 530 N N . ALA A 1 73 ? 11.487 15.022 3.363 1.00 86.69 73 ALA A N 1
ATOM 531 C CA . ALA A 1 73 ? 12.619 14.250 3.864 1.00 86.69 73 ALA A CA 1
ATOM 532 C C . ALA A 1 73 ? 13.381 13.533 2.732 1.00 86.69 73 ALA A C 1
ATOM 534 O O . ALA A 1 73 ? 14.587 13.325 2.850 1.00 86.69 73 ALA A O 1
ATOM 535 N N . ILE A 1 74 ? 12.703 13.194 1.631 1.00 87.06 74 ILE A N 1
ATOM 536 C CA . ILE A 1 74 ? 13.285 12.499 0.481 1.00 87.06 74 ILE A CA 1
ATOM 537 C C . ILE A 1 74 ? 13.803 13.532 -0.517 1.00 87.06 74 ILE A C 1
ATOM 539 O O . ILE A 1 74 ? 13.033 14.294 -1.097 1.00 87.06 74 ILE A O 1
ATOM 543 N N . LYS A 1 75 ? 15.126 13.584 -0.706 1.00 85.38 75 LYS A N 1
ATOM 544 C CA . LYS A 1 75 ? 15.782 14.609 -1.542 1.00 85.38 75 LYS A CA 1
ATOM 545 C C . LYS A 1 75 ? 15.866 14.252 -3.025 1.00 85.38 75 LYS A C 1
ATOM 547 O O . LYS A 1 75 ? 15.861 15.152 -3.857 1.00 85.38 75 LYS A O 1
ATOM 552 N N . LYS A 1 76 ? 15.904 12.961 -3.361 1.00 84.62 76 LYS A N 1
ATOM 553 C CA . LYS A 1 76 ? 15.863 12.453 -4.738 1.00 84.62 76 LYS A CA 1
ATOM 554 C C . LYS A 1 76 ? 14.553 11.674 -4.918 1.00 84.62 76 LYS A C 1
ATOM 556 O O . LYS A 1 76 ? 14.412 10.642 -4.267 1.00 84.62 76 LYS A O 1
ATOM 561 N N . PRO A 1 77 ? 13.597 12.149 -5.737 1.00 84.69 77 PRO A N 1
ATOM 562 C CA . PRO A 1 77 ? 12.324 11.459 -5.920 1.00 84.69 77 PRO A CA 1
ATOM 563 C C . PRO A 1 77 ? 12.535 10.054 -6.513 1.00 84.69 77 PRO A C 1
ATOM 565 O O . PRO A 1 77 ? 13.140 9.959 -7.585 1.00 84.69 77 PRO A O 1
ATOM 568 N N . PRO A 1 78 ? 12.054 8.971 -5.872 1.00 80.12 78 PRO A N 1
ATOM 569 C CA . PRO A 1 78 ? 12.307 7.598 -6.321 1.00 80.12 78 PRO A CA 1
ATOM 570 C C . PRO A 1 78 ? 11.710 7.288 -7.699 1.00 80.12 78 PRO A C 1
ATOM 572 O O . PRO A 1 78 ? 12.309 6.555 -8.484 1.00 80.12 78 PRO A O 1
ATOM 575 N N . LEU A 1 79 ? 10.545 7.870 -7.997 1.00 82.75 79 LEU A N 1
ATOM 576 C CA . LEU A 1 79 ? 9.743 7.602 -9.197 1.00 82.75 79 LEU A CA 1
ATOM 577 C C . LEU A 1 79 ? 9.354 8.896 -9.943 1.00 82.75 79 LEU A C 1
ATOM 579 O O . LEU A 1 79 ? 8.361 8.947 -10.664 1.00 82.75 79 LEU A O 1
ATOM 583 N N . GLY A 1 80 ? 10.163 9.951 -9.785 1.00 83.31 80 GLY A N 1
ATOM 584 C CA . GLY A 1 80 ? 9.957 11.260 -10.417 1.00 83.31 80 GLY A CA 1
ATOM 585 C C . GLY A 1 80 ? 9.289 12.304 -9.505 1.00 83.31 80 GLY A C 1
ATOM 586 O O . GLY A 1 80 ? 8.826 11.975 -8.413 1.00 83.31 80 GLY A O 1
ATOM 587 N N . PRO A 1 81 ? 9.255 13.585 -9.920 1.00 83.94 81 PRO A N 1
ATOM 588 C CA . PRO A 1 81 ? 8.923 14.733 -9.058 1.00 83.94 81 PRO A CA 1
ATOM 589 C C . PRO A 1 81 ? 7.463 14.787 -8.577 1.00 83.94 81 PRO A C 1
ATOM 591 O O . PRO A 1 81 ? 7.108 15.655 -7.787 1.00 83.94 81 PRO A O 1
ATOM 594 N N . THR A 1 82 ? 6.613 13.878 -9.050 1.00 90.19 82 THR A N 1
ATOM 595 C CA . THR A 1 82 ? 5.213 13.729 -8.633 1.00 90.19 82 THR A CA 1
ATOM 596 C C . THR A 1 82 ? 5.007 12.611 -7.604 1.00 90.19 82 THR A C 1
ATOM 598 O O . THR A 1 82 ? 3.867 12.267 -7.286 1.00 90.19 82 THR A O 1
ATOM 601 N N . SER A 1 83 ? 6.097 12.042 -7.079 1.00 93.88 83 SER A N 1
ATOM 602 C CA . SER A 1 83 ? 6.069 11.059 -5.994 1.00 93.88 83 SER A CA 1
ATOM 603 C C . SER A 1 83 ? 5.966 11.708 -4.611 1.00 93.88 83 SER A C 1
ATOM 605 O O . SER A 1 83 ? 6.504 12.788 -4.359 1.00 93.88 83 SER A O 1
ATOM 607 N N . LYS A 1 84 ? 5.261 11.024 -3.711 1.00 95.94 84 LYS A N 1
ATOM 608 C CA . LYS A 1 84 ? 5.249 11.259 -2.267 1.00 95.94 84 LYS A CA 1
ATOM 609 C C . LYS A 1 84 ? 5.566 9.935 -1.581 1.00 95.94 84 LYS A C 1
ATOM 611 O O . LYS A 1 84 ? 4.715 9.044 -1.544 1.00 95.94 84 LYS A O 1
ATOM 616 N N . THR A 1 85 ? 6.767 9.785 -1.042 1.00 94.75 85 THR A N 1
ATOM 617 C CA . THR A 1 85 ? 7.131 8.603 -0.254 1.00 94.75 85 THR A CA 1
ATOM 618 C C . THR A 1 85 ? 6.557 8.750 1.153 1.00 94.75 85 THR A C 1
ATOM 620 O O . THR A 1 85 ? 7.053 9.541 1.950 1.00 94.75 85 THR A O 1
ATOM 623 N N . ILE A 1 86 ? 5.506 7.996 1.473 1.00 96.62 86 ILE A N 1
ATOM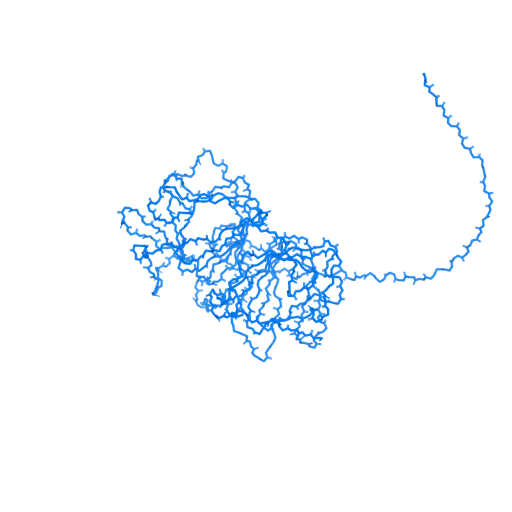 624 C CA . ILE A 1 86 ? 4.742 8.163 2.724 1.00 96.62 86 ILE A CA 1
ATOM 625 C C . ILE A 1 86 ? 5.094 7.127 3.800 1.00 96.62 86 ILE A C 1
ATOM 627 O O . ILE A 1 86 ? 4.821 7.348 4.981 1.00 96.62 86 ILE A O 1
ATOM 631 N N . PHE A 1 87 ? 5.741 6.023 3.419 1.00 96.12 87 PHE A N 1
ATOM 632 C CA . PHE A 1 87 ? 6.169 4.961 4.333 1.00 96.12 87 PHE A CA 1
ATOM 633 C C . PHE A 1 87 ? 7.399 4.214 3.796 1.00 96.12 87 PHE A C 1
ATOM 635 O O . PHE A 1 87 ? 7.565 4.100 2.580 1.00 96.12 87 PHE A O 1
ATOM 642 N N . GLN A 1 88 ? 8.271 3.744 4.694 1.00 92.75 88 GLN A N 1
ATOM 643 C CA . GLN A 1 88 ? 9.545 3.084 4.367 1.00 92.75 88 GLN A CA 1
ATOM 644 C C . GLN A 1 88 ? 9.899 1.980 5.380 1.00 92.75 88 GLN A C 1
ATOM 646 O O . GLN A 1 88 ? 9.618 2.103 6.577 1.00 92.75 88 GLN A O 1
ATOM 651 N N . SER A 1 89 ? 10.589 0.932 4.929 1.00 90.88 89 SER A N 1
ATOM 652 C CA . SER A 1 89 ? 11.191 -0.077 5.806 1.00 90.88 89 SER A CA 1
ATOM 653 C C . SER A 1 89 ? 12.479 0.448 6.460 1.00 90.88 89 SER A C 1
ATOM 655 O O . SER A 1 89 ? 13.288 1.088 5.785 1.00 90.88 89 SER A O 1
ATOM 657 N N . PRO A 1 90 ? 12.754 0.130 7.740 1.00 86.44 90 PRO A N 1
ATOM 658 C CA . PRO A 1 90 ? 14.043 0.414 8.371 1.00 86.44 90 PRO A CA 1
ATOM 659 C C . PRO A 1 90 ? 15.175 -0.504 7.876 1.00 86.44 90 PRO A C 1
ATOM 661 O O . PRO A 1 90 ? 16.311 -0.319 8.300 1.00 86.44 90 PRO A O 1
ATOM 664 N N . GLU A 1 91 ? 14.901 -1.490 7.007 1.00 81.69 91 GLU A N 1
ATOM 665 C CA . GLU A 1 91 ? 15.911 -2.412 6.445 1.00 81.69 91 GLU A CA 1
ATOM 666 C C . GLU A 1 91 ? 17.004 -1.728 5.616 1.00 81.69 91 GLU A C 1
ATOM 668 O O . GLU A 1 91 ? 18.049 -2.330 5.396 1.00 81.69 91 GLU A O 1
ATOM 673 N N . ALA A 1 92 ? 16.804 -0.468 5.225 1.00 64.25 92 ALA A N 1
ATOM 674 C CA . ALA A 1 92 ? 17.879 0.388 4.736 1.00 64.25 92 ALA A CA 1
ATOM 675 C C . ALA A 1 92 ? 19.048 0.481 5.745 1.00 64.25 92 ALA A C 1
ATOM 677 O O . ALA A 1 92 ? 20.212 0.508 5.362 1.00 64.25 92 ALA A O 1
ATOM 678 N N . GLY A 1 93 ? 18.765 0.498 7.049 1.00 51.91 93 GLY A N 1
ATOM 679 C CA . GLY A 1 93 ? 19.763 0.827 8.066 1.00 51.91 93 GLY A CA 1
ATOM 680 C C . GLY A 1 93 ? 20.139 2.319 8.065 1.00 51.91 93 GLY A C 1
ATOM 681 O O . GLY A 1 93 ? 19.629 3.093 7.254 1.00 51.91 93 GLY A O 1
ATOM 682 N N . PRO A 1 94 ? 20.994 2.757 9.006 1.00 46.69 94 PRO A N 1
ATOM 683 C CA . PRO A 1 94 ? 21.310 4.175 9.195 1.00 46.69 94 PRO A CA 1
ATOM 684 C C . PRO A 1 94 ? 22.183 4.773 8.079 1.00 46.69 94 PRO A C 1
ATOM 686 O O . PRO A 1 94 ? 22.098 5.975 7.840 1.00 46.69 94 PRO A O 1
ATOM 689 N N . ASP A 1 95 ? 22.984 3.945 7.400 1.00 53.06 95 ASP A N 1
ATOM 690 C CA . ASP A 1 95 ? 23.997 4.387 6.431 1.00 53.06 95 ASP A CA 1
ATOM 691 C C . ASP A 1 95 ? 23.595 4.158 4.961 1.00 53.06 95 ASP A C 1
ATOM 693 O O . ASP A 1 95 ? 24.309 4.587 4.053 1.00 53.06 95 ASP A O 1
ATOM 697 N N . SER A 1 96 ? 22.464 3.494 4.691 1.00 52.94 96 SER A N 1
ATOM 698 C CA . SER A 1 96 ? 22.010 3.301 3.311 1.00 52.94 96 SER A CA 1
ATOM 699 C C . SER A 1 96 ? 21.420 4.583 2.737 1.00 52.94 96 SER A C 1
ATOM 701 O O . SER A 1 96 ? 20.462 5.161 3.253 1.00 52.94 96 SER A O 1
ATOM 703 N N . THR A 1 97 ? 21.946 4.969 1.580 1.00 56.78 97 THR A N 1
ATOM 704 C CA . THR A 1 97 ? 21.371 5.984 0.692 1.00 56.78 97 THR A CA 1
ATOM 705 C C . THR A 1 97 ? 20.075 5.513 0.019 1.00 56.78 97 THR A C 1
ATOM 707 O O . THR A 1 97 ? 19.372 6.327 -0.584 1.00 56.78 97 THR A O 1
ATOM 710 N N . LEU A 1 98 ? 19.752 4.217 0.127 1.00 59.69 98 LEU A N 1
ATOM 711 C CA . LEU A 1 98 ? 18.599 3.558 -0.474 1.00 59.69 98 LEU A CA 1
ATOM 712 C C . LEU A 1 98 ? 17.565 3.098 0.563 1.00 59.69 98 LEU A C 1
ATOM 714 O O . LEU A 1 98 ? 17.844 2.182 1.344 1.00 59.69 98 LEU A O 1
ATOM 718 N N . PRO A 1 99 ? 16.347 3.665 0.549 1.00 67.81 99 PRO A N 1
ATOM 719 C CA . PRO A 1 99 ? 15.223 3.115 1.294 1.00 67.81 99 PRO A CA 1
ATOM 720 C C . PRO A 1 99 ? 14.697 1.815 0.667 1.00 67.81 99 PRO A C 1
ATOM 722 O O . PRO A 1 99 ? 14.377 1.768 -0.516 1.00 67.81 99 PRO A O 1
ATOM 725 N N . VAL A 1 100 ? 14.545 0.782 1.497 1.00 82.00 100 VAL A N 1
ATOM 726 C CA . VAL A 1 100 ? 13.891 -0.495 1.157 1.00 82.00 100 VAL A CA 1
ATOM 727 C C . VAL A 1 100 ? 12.409 -0.430 1.554 1.00 82.00 100 VAL A C 1
ATOM 729 O O . VAL A 1 100 ? 12.064 0.295 2.491 1.00 82.00 100 VAL A O 1
ATOM 732 N N . GLY A 1 101 ? 11.524 -1.193 0.906 1.00 90.81 101 GLY A N 1
ATOM 733 C CA . GLY A 1 101 ? 10.141 -1.399 1.357 1.00 90.81 101 GLY A CA 1
ATOM 734 C C . GLY A 1 101 ? 9.334 -0.101 1.392 1.00 90.81 101 GLY A C 1
ATOM 735 O O . GLY A 1 101 ? 8.958 0.360 2.473 1.00 90.81 101 GLY A O 1
ATOM 736 N N . GLN A 1 102 ? 9.137 0.534 0.238 1.00 92.69 102 GLN A N 1
ATOM 737 C CA . GLN A 1 102 ? 8.604 1.896 0.138 1.00 92.69 102 GLN A CA 1
ATOM 738 C C . GLN A 1 102 ? 7.144 1.925 -0.304 1.00 92.69 102 GLN A C 1
ATOM 740 O O . GLN A 1 102 ? 6.838 1.391 -1.362 1.00 92.69 102 GLN A O 1
ATOM 745 N N . LEU A 1 103 ? 6.273 2.641 0.423 1.00 97.00 103 LEU A N 1
ATOM 746 C CA . LEU A 1 103 ? 4.956 3.039 -0.091 1.00 97.00 103 LEU A CA 1
ATOM 747 C C . LEU A 1 103 ? 5.038 4.451 -0.662 1.00 97.00 103 LEU A C 1
ATOM 749 O O . LEU A 1 103 ? 5.392 5.405 0.044 1.00 97.00 103 LEU A O 1
ATOM 753 N N . ILE A 1 104 ? 4.681 4.577 -1.933 1.00 96.62 104 ILE A N 1
ATOM 754 C CA . ILE A 1 104 ? 4.793 5.806 -2.706 1.00 96.62 104 ILE A CA 1
ATOM 755 C C . ILE A 1 104 ? 3.424 6.118 -3.310 1.00 96.62 104 ILE A C 1
ATOM 757 O O . ILE A 1 104 ? 2.825 5.281 -3.983 1.00 96.62 104 ILE A O 1
ATOM 761 N N . HIS A 1 105 ? 2.933 7.333 -3.082 1.00 97.56 105 HIS A N 1
ATOM 762 C CA . HIS A 1 105 ? 1.818 7.894 -3.839 1.00 97.56 105 HIS A CA 1
ATOM 763 C C . HIS A 1 105 ? 2.373 8.627 -5.065 1.00 97.56 105 HIS A C 1
ATOM 765 O O . HIS A 1 105 ? 3.278 9.452 -4.940 1.00 97.56 105 HIS A O 1
ATOM 771 N N . LEU A 1 106 ? 1.831 8.342 -6.244 1.00 94.12 106 LEU A N 1
ATOM 772 C CA . LEU A 1 106 ? 2.288 8.835 -7.539 1.00 94.12 106 LEU A CA 1
ATOM 773 C C . LEU A 1 106 ? 1.158 9.544 -8.262 1.00 94.12 106 LEU A C 1
ATOM 775 O O . LEU A 1 106 ? 0.044 9.031 -8.307 1.00 94.12 106 LEU A O 1
ATOM 779 N N . GLN A 1 107 ? 1.482 10.670 -8.894 1.00 92.50 107 GLN A N 1
ATOM 780 C CA . GLN A 1 107 ? 0.573 11.360 -9.806 1.00 92.50 107 GLN A CA 1
ATOM 781 C C . GLN A 1 107 ? 1.200 11.429 -11.193 1.00 92.50 107 GLN A C 1
ATOM 783 O O . GLN A 1 107 ? 2.224 12.088 -11.386 1.00 92.50 107 GLN A O 1
ATOM 788 N N . TYR A 1 108 ? 0.598 10.788 -12.185 1.00 86.88 108 TYR A N 1
ATOM 789 C CA . TYR A 1 108 ? 1.018 10.958 -13.570 1.00 86.88 108 TYR A CA 1
ATOM 790 C C . TYR A 1 108 ? 0.041 11.875 -14.292 1.00 86.88 108 TYR A C 1
ATOM 792 O O . TYR A 1 108 ? -1.157 11.616 -14.343 1.00 86.88 108 TYR A O 1
ATOM 800 N N . GLN A 1 109 ? 0.561 12.954 -14.871 1.00 86.19 109 GLN A N 1
ATOM 801 C CA . GLN A 1 109 ? -0.246 13.853 -15.691 1.00 86.19 109 GLN A CA 1
ATOM 802 C C . GLN A 1 109 ? -0.713 13.145 -16.981 1.00 86.19 109 GLN A C 1
ATOM 804 O O . GLN A 1 109 ? -0.067 12.180 -17.417 1.00 86.19 109 GLN A O 1
ATOM 809 N N . PRO A 1 110 ? -1.811 13.606 -17.611 1.00 84.56 110 PRO A N 1
ATOM 810 C CA . PRO A 1 110 ? -2.253 13.076 -18.894 1.00 84.56 110 PRO A CA 1
ATOM 811 C C . PRO A 1 110 ? -1.168 13.203 -19.963 1.00 84.56 110 PRO A C 1
ATOM 813 O O . PRO A 1 110 ? -0.489 14.228 -20.076 1.00 84.56 110 PRO A O 1
ATOM 816 N N . THR A 1 111 ? -1.042 12.192 -20.816 1.00 75.88 111 THR A N 1
ATOM 817 C CA . THR A 1 111 ? -0.100 12.222 -21.938 1.00 75.88 111 THR A CA 1
ATOM 818 C C . THR A 1 111 ? -0.733 12.921 -23.144 1.00 75.88 111 THR A C 1
ATOM 820 O O . THR A 1 111 ? -1.049 12.276 -24.139 1.00 75.88 111 THR A O 1
ATOM 823 N N . PHE A 1 112 ? -0.897 14.249 -23.079 1.00 65.75 112 PHE A N 1
ATOM 824 C CA . PHE A 1 112 ? -1.438 15.087 -24.171 1.00 65.75 112 PHE A CA 1
ATOM 825 C C . PHE A 1 112 ? -0.468 15.315 -25.353 1.00 65.75 112 PHE A C 1
ATOM 827 O O . PHE A 1 112 ? -0.710 16.160 -26.214 1.00 65.75 112 PHE A O 1
ATOM 834 N N . SER A 1 113 ? 0.647 14.583 -25.410 1.00 62.19 113 SER A N 1
ATOM 835 C CA . SER A 1 113 ? 1.574 14.623 -26.542 1.00 62.19 113 SER A CA 1
ATOM 836 C C . SER A 1 113 ? 0.874 14.167 -27.825 1.00 62.19 113 SER A C 1
ATOM 838 O O . SER A 1 113 ? 0.352 13.057 -27.889 1.00 62.19 113 SER A O 1
ATOM 840 N N . SER A 1 114 ? 0.947 14.974 -28.887 1.00 51.47 114 SER A N 1
ATOM 841 C CA . SER A 1 114 ? 0.496 14.581 -30.233 1.00 51.47 114 SER A CA 1
ATOM 842 C C . SER A 1 114 ? 1.338 13.459 -30.852 1.00 51.47 114 SER A C 1
ATOM 844 O O . SER A 1 114 ? 0.958 12.880 -31.869 1.00 51.47 114 SER A O 1
ATOM 846 N N . LYS A 1 115 ? 2.484 13.135 -30.242 1.00 62.09 115 LYS A N 1
ATOM 847 C CA . LYS A 1 115 ? 3.322 11.987 -30.587 1.00 62.09 115 LYS A CA 1
ATOM 848 C C . LYS A 1 115 ? 3.095 10.872 -29.574 1.00 62.09 115 LYS A C 1
ATOM 850 O O . LYS A 1 115 ? 3.293 11.076 -28.374 1.00 62.09 115 LYS A O 1
ATOM 855 N N . MET A 1 116 ? 2.745 9.692 -30.077 1.00 64.25 116 MET A N 1
ATOM 856 C CA . MET A 1 116 ? 2.797 8.448 -29.310 1.00 64.25 116 MET A CA 1
ATOM 857 C C . MET A 1 116 ? 4.192 8.264 -28.686 1.00 64.25 116 MET A C 1
ATOM 859 O O . MET A 1 116 ? 5.178 8.660 -29.317 1.00 64.25 116 MET A O 1
ATOM 863 N N . PRO A 1 117 ? 4.308 7.634 -27.498 1.00 67.75 117 PRO A N 1
ATOM 864 C CA . PRO A 1 117 ? 5.594 7.146 -27.014 1.00 67.75 117 PRO A CA 1
ATOM 865 C C . PRO A 1 117 ? 6.256 6.315 -28.122 1.00 67.75 117 PRO A C 1
ATOM 867 O O . PRO A 1 117 ? 5.563 5.476 -28.713 1.00 67.75 117 PRO A O 1
ATOM 870 N N . PRO A 1 118 ? 7.541 6.553 -28.445 1.00 69.81 118 PRO A N 1
ATOM 871 C CA . PRO A 1 118 ? 8.178 5.888 -29.572 1.00 69.81 118 PRO A CA 1
ATOM 872 C C . PRO A 1 118 ? 8.091 4.364 -29.401 1.00 69.81 118 PRO A C 1
ATOM 874 O O . PRO A 1 118 ? 8.203 3.879 -28.269 1.00 69.81 118 PRO A O 1
ATOM 877 N N . PRO A 1 119 ? 7.872 3.606 -30.493 1.00 71.56 119 PRO A N 1
ATOM 878 C CA . PRO A 1 119 ? 7.960 2.154 -30.443 1.00 71.56 119 PRO A CA 1
ATOM 879 C C . PRO A 1 119 ? 9.356 1.739 -29.971 1.00 71.56 119 PRO A C 1
ATOM 881 O O . PRO A 1 119 ? 10.309 2.521 -30.016 1.00 71.56 119 PRO A O 1
ATOM 884 N N . ALA A 1 120 ? 9.473 0.496 -29.521 1.00 72.56 120 ALA A N 1
ATOM 885 C CA . ALA A 1 120 ? 10.675 -0.011 -28.884 1.00 72.56 120 ALA A CA 1
ATOM 886 C C . ALA A 1 120 ? 10.989 0.723 -27.564 1.00 72.56 120 ALA A C 1
ATOM 888 O O . ALA A 1 120 ? 12.126 1.102 -27.275 1.00 72.56 120 ALA A O 1
ATOM 889 N N . GLY A 1 121 ? 9.955 0.875 -26.730 1.00 75.69 121 GLY A N 1
ATOM 890 C CA . GLY A 1 121 ? 10.129 1.180 -25.313 1.00 75.69 121 GLY A CA 1
ATOM 891 C C . GLY A 1 121 ? 10.728 -0.028 -24.594 1.00 75.69 121 GLY A C 1
ATOM 892 O O . GLY A 1 121 ? 10.354 -1.163 -24.879 1.00 75.69 121 GLY A O 1
ATOM 893 N N . VAL A 1 122 ? 11.669 0.198 -23.680 1.00 82.62 122 VAL A N 1
ATOM 894 C CA . VAL A 1 122 ? 12.356 -0.901 -22.990 1.00 82.62 122 VAL A CA 1
ATOM 895 C C . VAL A 1 122 ? 11.525 -1.386 -21.799 1.00 82.62 122 VAL A C 1
ATOM 897 O O . VAL A 1 122 ? 11.225 -0.615 -20.885 1.00 82.62 122 VAL A O 1
ATOM 900 N N . SER A 1 123 ? 11.159 -2.667 -21.822 1.00 89.38 123 SER A N 1
ATOM 901 C CA . SER A 1 123 ? 10.516 -3.366 -20.707 1.00 89.38 123 SER A CA 1
ATOM 902 C C . SER A 1 123 ? 11.481 -3.529 -19.533 1.00 89.38 123 SER A C 1
ATOM 904 O O . SER A 1 123 ? 12.695 -3.630 -19.718 1.00 89.38 123 SER A O 1
ATOM 906 N N . HIS A 1 124 ? 10.956 -3.614 -18.318 1.00 92.19 124 HIS A N 1
ATOM 907 C CA . HIS A 1 124 ? 11.758 -3.896 -17.133 1.00 92.19 124 HIS A CA 1
ATOM 908 C C . HIS A 1 124 ? 11.025 -4.772 -16.127 1.00 92.19 124 HIS A C 1
ATOM 910 O O . HIS A 1 124 ? 9.803 -4.903 -16.180 1.00 92.19 124 HIS A O 1
ATOM 916 N N . TYR A 1 125 ? 11.791 -5.348 -15.206 1.00 93.50 125 TYR A N 1
ATOM 917 C CA . TYR A 1 125 ? 11.298 -6.089 -14.051 1.00 93.50 125 TYR A CA 1
ATOM 918 C C . TYR A 1 125 ? 12.045 -5.670 -12.774 1.00 93.50 125 TYR A C 1
ATOM 920 O O . TYR A 1 125 ? 13.016 -4.904 -12.815 1.00 93.50 125 TYR A O 1
ATOM 928 N N . HIS A 1 126 ? 11.585 -6.216 -11.650 1.00 93.06 126 HIS A N 1
ATOM 929 C CA . HIS A 1 126 ? 12.209 -6.120 -10.333 1.00 93.06 126 HIS A CA 1
ATOM 930 C C . HIS A 1 126 ? 12.473 -7.527 -9.787 1.00 93.06 126 HIS A C 1
ATOM 932 O O . HIS A 1 126 ? 11.720 -8.455 -10.088 1.00 93.06 126 HIS A O 1
ATOM 938 N N . GLU A 1 127 ? 13.500 -7.693 -8.955 1.00 90.94 127 GLU A N 1
ATOM 939 C CA . GLU A 1 127 ? 13.781 -8.962 -8.253 1.00 90.94 127 GLU A CA 1
ATOM 940 C C . GLU A 1 127 ? 13.031 -9.080 -6.910 1.00 90.94 127 GLU A C 1
ATOM 942 O O . GLU A 1 127 ? 13.225 -10.020 -6.142 1.00 90.94 127 GLU 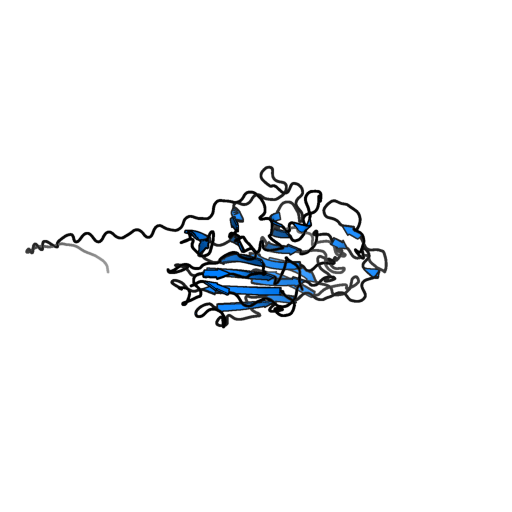A O 1
ATOM 947 N N . PHE A 1 128 ? 12.140 -8.128 -6.633 1.00 92.19 128 PHE A N 1
ATOM 948 C CA . PHE A 1 128 ? 11.275 -8.058 -5.460 1.00 92.19 128 PHE A CA 1
ATOM 949 C C . PHE A 1 128 ? 9.805 -7.960 -5.884 1.00 92.19 128 PHE A C 1
ATOM 951 O O . PHE A 1 128 ? 9.502 -7.628 -7.030 1.00 92.19 128 PHE A O 1
ATOM 958 N N . HIS A 1 129 ? 8.887 -8.248 -4.959 1.00 95.00 129 HIS A N 1
ATOM 959 C CA . HIS A 1 129 ? 7.456 -8.100 -5.215 1.00 95.00 129 HIS A CA 1
ATOM 960 C C . HIS A 1 129 ? 7.060 -6.619 -5.197 1.00 95.00 129 HIS A C 1
ATOM 962 O O . HIS A 1 129 ? 7.556 -5.836 -4.383 1.00 95.00 129 HIS A O 1
ATOM 968 N N . GLU A 1 130 ? 6.139 -6.240 -6.072 1.00 95.94 130 GLU A N 1
ATOM 969 C CA . GLU A 1 130 ? 5.540 -4.907 -6.113 1.00 95.94 130 GLU A CA 1
ATOM 970 C C . GLU A 1 130 ? 4.015 -5.047 -6.088 1.00 95.94 130 GLU A C 1
ATOM 972 O O . GLU A 1 130 ? 3.459 -5.909 -6.764 1.00 95.94 130 GLU A O 1
ATOM 977 N N . TRP A 1 131 ? 3.302 -4.216 -5.334 1.00 97.19 131 TRP A N 1
ATOM 978 C CA . TRP A 1 131 ? 1.842 -4.130 -5.448 1.00 97.19 131 TRP A CA 1
ATOM 979 C C . TRP A 1 131 ? 1.381 -2.686 -5.554 1.00 97.19 131 TRP A C 1
ATOM 981 O O . TRP A 1 131 ? 2.091 -1.759 -5.181 1.00 97.19 131 TRP A O 1
ATOM 991 N N . GLY A 1 132 ? 0.173 -2.473 -6.060 1.00 97.00 132 GLY A N 1
ATOM 992 C CA . GLY A 1 132 ? -0.376 -1.133 -6.197 1.00 97.00 132 GLY A CA 1
ATOM 993 C C . GLY A 1 132 ? -1.879 -1.109 -6.412 1.00 97.00 132 GLY A C 1
ATOM 994 O O . GLY A 1 132 ? -2.502 -2.104 -6.783 1.00 97.00 132 GLY A O 1
ATOM 995 N N . TYR A 1 133 ? -2.464 0.058 -6.176 1.00 97.81 133 TYR A N 1
ATOM 996 C CA . TYR A 1 133 ? -3.891 0.290 -6.335 1.00 97.81 133 TYR A CA 1
ATOM 997 C C . TYR A 1 133 ? -4.138 1.659 -6.965 1.00 97.81 133 TYR A C 1
ATOM 999 O O . TYR A 1 133 ? -3.690 2.690 -6.454 1.00 97.81 133 TYR A O 1
ATOM 1007 N N . THR A 1 134 ? -4.844 1.658 -8.093 1.00 97.00 134 THR A N 1
ATOM 1008 C CA . THR A 1 134 ? -5.209 2.879 -8.813 1.00 97.00 134 THR A CA 1
ATOM 1009 C C . THR A 1 134 ? -6.310 3.602 -8.052 1.00 97.00 134 THR A C 1
ATOM 1011 O O . THR A 1 134 ? -7.433 3.102 -7.949 1.00 97.00 134 THR A O 1
ATOM 1014 N N . LEU A 1 135 ? -5.985 4.787 -7.545 1.00 96.88 135 LEU A N 1
ATOM 1015 C CA . LEU A 1 135 ? -6.898 5.623 -6.777 1.00 96.88 135 LEU A CA 1
ATOM 1016 C C . LEU A 1 135 ? -7.844 6.401 -7.687 1.00 96.88 135 LEU A C 1
ATOM 1018 O O . LEU A 1 135 ? -9.035 6.433 -7.409 1.00 96.88 135 LEU A O 1
ATOM 1022 N N . ARG A 1 136 ? -7.328 7.026 -8.755 1.00 94.62 136 ARG A N 1
ATOM 1023 C CA . ARG A 1 136 ? -8.105 7.885 -9.667 1.00 94.62 136 ARG A CA 1
ATOM 1024 C C . ARG A 1 136 ? -7.534 7.859 -11.086 1.00 94.62 136 ARG A C 1
ATOM 1026 O O . ARG A 1 136 ? -6.355 7.566 -11.291 1.00 94.62 136 ARG A O 1
ATOM 1033 N N . GLY A 1 137 ? -8.373 8.210 -12.060 1.00 92.88 137 GLY A N 1
ATOM 1034 C CA . GLY A 1 137 ? -7.980 8.370 -13.464 1.00 92.88 137 GLY A CA 1
ATOM 1035 C C . GLY A 1 137 ? -7.675 7.059 -14.183 1.00 92.88 137 GLY A C 1
ATOM 1036 O O . GLY A 1 137 ? -8.239 6.017 -13.844 1.00 92.88 137 GLY A O 1
ATOM 1037 N N . ASP A 1 138 ? -6.818 7.112 -15.211 1.00 90.00 138 ASP A N 1
ATOM 1038 C CA . ASP A 1 138 ? -6.463 5.943 -16.018 1.00 90.00 138 ASP A CA 1
ATOM 1039 C C . ASP A 1 138 ? -5.047 5.972 -16.620 1.00 90.00 138 ASP A C 1
ATOM 1041 O O . ASP A 1 138 ? -4.506 7.016 -16.978 1.00 90.00 138 ASP A O 1
ATOM 1045 N N . ALA A 1 139 ? -4.471 4.782 -16.779 1.00 88.19 139 ALA A N 1
ATOM 1046 C CA . ALA A 1 139 ? -3.224 4.537 -17.484 1.00 88.19 139 ALA A CA 1
ATOM 1047 C C . ALA A 1 139 ? -3.307 3.228 -18.282 1.00 88.19 139 ALA A C 1
ATOM 1049 O O . ALA A 1 139 ? -3.810 2.212 -17.810 1.00 88.19 139 ALA A O 1
ATOM 1050 N N . ILE A 1 140 ? -2.765 3.216 -19.494 1.00 86.81 140 ILE A N 1
ATOM 1051 C CA . ILE A 1 140 ? -2.568 2.015 -20.304 1.00 86.81 140 ILE A CA 1
ATOM 1052 C C . ILE A 1 140 ? -1.077 1.716 -20.323 1.00 86.81 140 ILE A C 1
ATOM 1054 O O . ILE A 1 140 ? -0.279 2.563 -20.734 1.00 86.81 140 ILE A O 1
ATOM 1058 N N . MET A 1 141 ? -0.708 0.499 -19.933 1.00 86.12 141 MET A N 1
ATOM 1059 C CA . MET A 1 141 ? 0.679 0.047 -19.948 1.00 86.12 141 MET A CA 1
ATOM 1060 C C . MET A 1 141 ? 0.811 -1.346 -20.574 1.00 86.12 141 MET A C 1
ATOM 1062 O O . MET A 1 141 ? -0.094 -2.169 -20.408 1.00 86.12 141 MET A O 1
ATOM 1066 N N . PRO A 1 142 ? 1.909 -1.627 -21.298 1.00 87.25 142 PRO A N 1
ATOM 1067 C CA . PRO A 1 142 ? 2.241 -2.986 -21.692 1.00 87.25 142 PRO A CA 1
ATOM 1068 C C . PRO A 1 142 ? 2.706 -3.808 -20.482 1.00 87.25 142 PRO A C 1
ATOM 1070 O O . PRO A 1 142 ? 3.563 -3.371 -19.710 1.00 87.25 142 PRO A O 1
ATOM 1073 N N . GLU A 1 143 ? 2.173 -5.020 -20.376 1.00 89.88 143 GLU A N 1
ATOM 1074 C CA . GLU A 1 143 ? 2.625 -6.096 -19.492 1.00 89.88 143 GLU A CA 1
ATOM 1075 C C . GLU A 1 143 ? 3.011 -7.285 -20.415 1.00 89.88 143 GLU A C 1
ATOM 1077 O O . GLU A 1 143 ? 2.165 -8.131 -20.739 1.00 89.88 143 GLU A O 1
ATOM 1082 N N . PRO A 1 144 ? 4.225 -7.293 -21.007 1.00 89.38 144 PRO A N 1
ATOM 1083 C CA . PRO A 1 144 ? 4.716 -8.419 -21.800 1.00 89.38 144 PRO A CA 1
ATOM 1084 C C . PRO A 1 144 ? 5.139 -9.590 -20.900 1.00 89.38 144 PRO A C 1
ATOM 1086 O O . PRO A 1 144 ? 5.404 -9.416 -19.718 1.00 89.38 144 PRO A O 1
ATOM 1089 N N . VAL A 1 145 ? 5.231 -10.791 -21.471 1.00 88.69 145 VAL A N 1
ATOM 1090 C CA . VAL A 1 145 ? 5.687 -12.020 -20.789 1.00 88.69 145 VAL A CA 1
ATOM 1091 C C . VAL A 1 145 ? 7.013 -12.553 -21.349 1.00 88.69 145 VAL A C 1
ATOM 1093 O O . VAL A 1 145 ? 7.474 -13.614 -20.948 1.00 88.69 145 VAL A O 1
ATOM 1096 N N . HIS A 1 146 ? 7.625 -11.826 -22.287 1.00 87.25 146 HIS A N 1
ATOM 1097 C CA . HIS A 1 146 ? 8.943 -12.115 -22.849 1.00 87.25 146 HIS A CA 1
ATOM 1098 C C . HIS A 1 146 ? 9.621 -10.799 -23.288 1.00 87.25 146 HIS A C 1
ATOM 1100 O O . HIS A 1 146 ? 8.906 -9.913 -23.770 1.00 87.25 146 HIS A O 1
ATOM 1106 N N . PRO A 1 147 ? 10.956 -10.644 -23.171 1.00 85.44 147 PRO A N 1
ATOM 1107 C CA . PRO A 1 147 ? 11.681 -9.437 -23.584 1.00 85.44 147 PRO A CA 1
ATOM 1108 C C . PRO A 1 147 ? 11.398 -9.023 -25.033 1.00 85.44 147 PRO A C 1
ATOM 1110 O O . PRO A 1 147 ? 11.018 -7.882 -25.287 1.00 85.44 147 PRO A O 1
ATOM 1113 N N . ASP A 1 148 ? 11.482 -9.979 -25.962 1.00 82.75 148 ASP A N 1
ATOM 1114 C CA . ASP A 1 148 ? 11.280 -9.748 -27.400 1.00 82.75 148 ASP A CA 1
ATOM 1115 C C . ASP A 1 148 ? 9.797 -9.792 -27.832 1.00 82.75 148 ASP A C 1
ATOM 1117 O O . ASP A 1 148 ? 9.479 -9.869 -29.021 1.00 82.75 148 ASP A O 1
ATOM 1121 N N . GLN A 1 149 ? 8.848 -9.770 -26.886 1.00 84.94 149 GLN A N 1
ATOM 1122 C CA . GLN A 1 149 ? 7.428 -9.755 -27.234 1.00 84.94 149 GLN A CA 1
ATOM 1123 C C . GLN A 1 149 ? 7.057 -8.423 -27.894 1.00 84.94 149 GLN A C 1
ATOM 1125 O O . GLN A 1 149 ? 7.096 -7.365 -27.262 1.00 84.94 149 GLN A O 1
ATOM 1130 N N . VAL A 1 150 ? 6.612 -8.489 -29.156 1.00 80.38 150 VAL A N 1
ATOM 1131 C CA . VAL A 1 150 ? 6.297 -7.285 -29.936 1.00 80.38 150 VAL A CA 1
ATOM 1132 C C . VAL A 1 150 ? 5.252 -6.422 -29.234 1.00 80.38 150 VAL A C 1
ATOM 1134 O O . VAL A 1 150 ? 5.514 -5.260 -28.945 1.00 80.38 150 VAL A O 1
ATOM 1137 N N . ASN A 1 151 ? 4.099 -6.998 -28.895 1.00 74.88 151 ASN A N 1
ATOM 1138 C CA . ASN A 1 151 ? 3.066 -6.339 -28.103 1.00 74.88 151 ASN A CA 1
ATOM 1139 C C . ASN A 1 151 ? 2.693 -7.230 -26.916 1.00 74.88 151 ASN A C 1
ATOM 1141 O O . ASN A 1 151 ? 2.239 -8.361 -27.108 1.00 74.88 151 ASN A O 1
ATOM 1145 N N . GLY A 1 152 ? 2.906 -6.715 -25.703 1.00 76.69 152 GLY A N 1
ATOM 1146 C CA . GLY A 1 152 ? 2.423 -7.319 -24.461 1.00 76.69 152 GLY A CA 1
ATOM 1147 C C . GLY A 1 152 ? 0.901 -7.237 -24.323 1.00 76.69 152 GLY A C 1
ATOM 1148 O O . GLY A 1 152 ? 0.216 -6.633 -25.152 1.00 76.69 152 GLY A O 1
ATOM 1149 N N . MET A 1 153 ? 0.366 -7.789 -23.234 1.00 84.50 153 MET A N 1
ATOM 1150 C CA . MET A 1 153 ? -1.009 -7.481 -22.840 1.00 84.50 153 MET A CA 1
ATOM 1151 C C . MET A 1 153 ? -1.102 -5.987 -22.504 1.00 84.50 153 MET A C 1
ATOM 1153 O O . MET A 1 153 ? -0.284 -5.475 -21.743 1.00 84.50 153 MET A O 1
ATOM 1157 N N . TYR A 1 154 ? -2.101 -5.280 -23.033 1.00 82.94 154 TYR A N 1
ATOM 1158 C CA . TYR A 1 154 ? -2.378 -3.909 -22.601 1.00 82.94 154 TYR A CA 1
ATOM 1159 C C . TYR A 1 154 ? -3.292 -3.930 -21.387 1.00 82.94 154 TYR A C 1
ATOM 1161 O O . TYR A 1 154 ? -4.505 -4.099 -21.522 1.00 82.94 154 TYR A O 1
ATOM 1169 N N . TYR A 1 155 ? -2.722 -3.724 -20.203 1.00 86.56 155 TYR A N 1
ATOM 1170 C CA . TYR A 1 155 ? -3.534 -3.505 -19.019 1.00 86.56 155 TYR A CA 1
ATOM 1171 C C . TYR A 1 155 ? -3.959 -2.037 -18.956 1.00 86.56 155 TYR A C 1
ATOM 1173 O O . TYR A 1 155 ? -3.121 -1.131 -18.922 1.00 86.56 155 TYR A O 1
ATOM 1181 N N . ARG A 1 156 ? -5.277 -1.800 -18.952 1.00 88.00 156 ARG A N 1
ATOM 1182 C CA . ARG A 1 156 ? -5.851 -0.489 -18.640 1.00 88.00 156 ARG A CA 1
ATOM 1183 C C . ARG A 1 156 ? -6.055 -0.397 -17.133 1.00 88.00 156 ARG A C 1
ATOM 1185 O O . ARG A 1 156 ? -7.095 -0.799 -16.615 1.00 88.00 156 ARG A O 1
ATOM 1192 N N . LYS A 1 157 ? -5.058 0.163 -16.457 1.00 88.38 157 LYS A N 1
ATOM 1193 C CA . LYS A 1 157 ? -5.173 0.654 -15.086 1.00 88.38 157 LYS A CA 1
ATOM 1194 C C . LYS A 1 157 ? -6.200 1.788 -15.094 1.00 88.38 157 LYS A C 1
ATOM 1196 O O . LYS A 1 157 ? -6.142 2.684 -15.93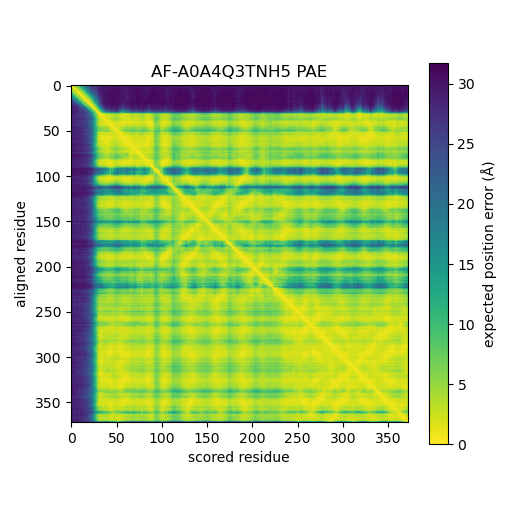2 1.00 88.38 157 LYS A O 1
ATOM 1201 N N . LYS A 1 158 ? -7.174 1.723 -14.203 1.00 92.75 158 LYS A N 1
ATOM 1202 C CA . LYS A 1 158 ? -8.196 2.750 -13.962 1.00 92.75 158 LYS A CA 1
ATOM 1203 C C . LYS A 1 158 ? -8.582 2.681 -12.492 1.00 92.75 158 LYS A C 1
ATOM 1205 O O . LYS A 1 158 ? -8.235 1.693 -11.853 1.00 92.75 158 LYS A O 1
ATOM 1210 N N . GLU A 1 159 ? -9.283 3.678 -11.967 1.00 94.62 159 GLU A N 1
ATOM 1211 C CA . GLU A 1 159 ? -9.827 3.659 -10.599 1.00 94.62 159 GLU A CA 1
ATOM 1212 C C . GLU A 1 159 ? -10.399 2.277 -10.206 1.00 94.62 159 GLU A C 1
ATOM 1214 O O . GLU A 1 159 ? -11.197 1.688 -10.940 1.00 94.62 159 GLU A O 1
ATOM 1219 N N . GLY A 1 160 ? -9.923 1.730 -9.079 1.00 95.88 160 GLY A N 1
ATOM 1220 C CA . GLY A 1 160 ? -10.214 0.357 -8.637 1.00 95.88 160 GLY A CA 1
ATOM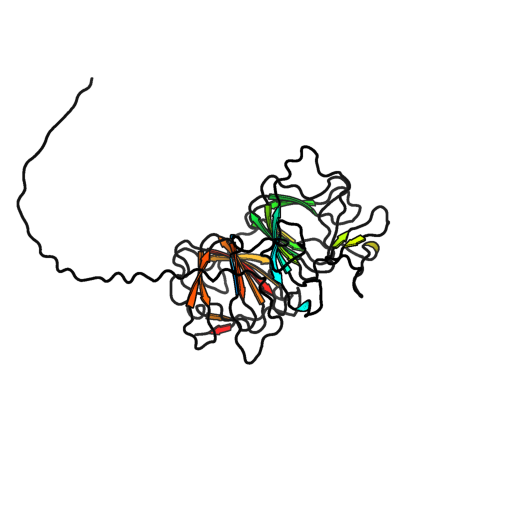 1221 C C . GLY A 1 160 ? -9.285 -0.735 -9.188 1.00 95.88 160 GLY A C 1
ATOM 1222 O O . GLY A 1 160 ? -9.406 -1.902 -8.825 1.00 95.88 160 GLY A O 1
ATOM 1223 N N . GLY A 1 161 ? -8.337 -0.397 -10.058 1.00 96.06 161 GLY A N 1
ATOM 1224 C CA . GLY A 1 161 ? -7.360 -1.336 -10.601 1.00 96.06 161 GLY A CA 1
ATOM 1225 C C . GLY A 1 161 ? -6.305 -1.723 -9.566 1.00 96.06 161 GLY A C 1
ATOM 1226 O O . GLY A 1 161 ? -5.446 -0.905 -9.229 1.00 96.06 161 GLY A O 1
ATOM 1227 N N . TRP A 1 162 ? -6.340 -2.976 -9.115 1.00 96.62 162 TRP A N 1
ATOM 1228 C CA . TRP A 1 162 ? -5.301 -3.619 -8.311 1.00 96.62 162 TRP A CA 1
ATOM 1229 C C . TRP A 1 162 ? -4.218 -4.234 -9.207 1.00 96.62 162 TRP A C 1
ATOM 1231 O O . TRP A 1 162 ? -4.488 -4.680 -10.330 1.00 96.62 162 TRP A O 1
ATOM 1241 N N . LEU A 1 163 ? -2.989 -4.259 -8.694 1.00 95.19 163 LEU A N 1
ATOM 1242 C CA . LEU A 1 163 ? -1.871 -5.023 -9.237 1.00 95.19 163 LEU A CA 1
ATOM 1243 C C . LEU A 1 163 ? -1.065 -5.664 -8.101 1.00 95.19 163 LEU A C 1
ATOM 1245 O O . LEU A 1 163 ? -0.765 -5.010 -7.106 1.00 95.19 163 LEU A O 1
ATOM 1249 N N . SER A 1 164 ? -0.692 -6.927 -8.280 1.00 95.19 164 SER A N 1
ATOM 1250 C CA . SER A 1 164 ? 0.253 -7.674 -7.447 1.00 95.19 164 SER A CA 1
ATOM 1251 C C . SER A 1 164 ? 1.248 -8.346 -8.395 1.00 95.19 164 SER A C 1
ATOM 1253 O O . SER A 1 164 ? 0.874 -9.185 -9.216 1.00 95.19 164 SER A O 1
ATOM 1255 N N . ARG A 1 165 ? 2.504 -7.905 -8.360 1.00 94.38 165 ARG A N 1
ATOM 1256 C CA . ARG A 1 165 ? 3.576 -8.306 -9.270 1.00 94.38 165 ARG A CA 1
ATOM 1257 C C . ARG A 1 165 ? 4.624 -9.125 -8.523 1.00 94.38 165 ARG A C 1
ATOM 1259 O O . ARG A 1 165 ? 5.397 -8.538 -7.766 1.00 94.38 165 ARG A O 1
ATOM 1266 N N . PRO A 1 166 ? 4.701 -10.443 -8.756 1.00 94.62 166 PRO A N 1
ATOM 1267 C CA . PRO A 1 166 ? 5.836 -11.220 -8.285 1.00 94.62 166 PRO A CA 1
ATOM 1268 C C . PRO A 1 166 ? 7.155 -10.742 -8.923 1.00 94.62 166 PRO A C 1
ATOM 1270 O O . PRO A 1 166 ? 7.136 -10.110 -9.989 1.00 94.62 166 PRO A O 1
ATOM 1273 N N . PRO A 1 167 ? 8.308 -11.067 -8.305 1.00 93.25 167 PRO A N 1
ATOM 1274 C CA . PRO A 1 167 ? 9.622 -10.887 -8.916 1.00 93.25 167 PRO A CA 1
ATOM 1275 C C . PRO A 1 167 ? 9.660 -11.413 -10.353 1.00 93.25 167 PRO A C 1
ATOM 1277 O O . PRO A 1 167 ? 9.029 -12.425 -10.659 1.00 93.25 167 PRO A O 1
ATOM 1280 N N . TYR A 1 168 ? 10.423 -10.753 -11.224 1.00 94.06 168 TYR A N 1
ATOM 1281 C CA . TYR A 1 168 ? 10.554 -11.078 -12.654 1.00 94.06 168 TYR A CA 1
ATOM 1282 C C . TYR A 1 168 ? 9.293 -10.828 -13.513 1.00 94.06 168 TYR A C 1
ATOM 1284 O O . TYR A 1 168 ? 9.212 -11.316 -14.638 1.00 94.06 168 TYR A O 1
ATOM 1292 N N . SER A 1 169 ? 8.336 -10.018 -13.044 1.00 94.44 169 SER A N 1
ATOM 1293 C CA . SER A 1 169 ? 7.193 -9.564 -13.856 1.00 94.44 169 SER A CA 1
ATOM 1294 C C . SER A 1 169 ? 7.579 -8.380 -14.758 1.00 94.44 169 SER A C 1
ATOM 1296 O O . SER A 1 169 ? 7.769 -7.257 -14.278 1.00 94.44 169 SER A O 1
ATOM 1298 N N . LEU A 1 170 ? 7.646 -8.603 -16.076 1.00 92.88 170 LEU A N 1
ATOM 1299 C CA . LEU A 1 170 ? 7.981 -7.562 -17.058 1.00 92.88 170 LEU A CA 1
ATOM 1300 C C . LEU A 1 170 ? 6.849 -6.550 -17.264 1.00 92.88 170 LEU A C 1
ATOM 1302 O O . LEU A 1 170 ? 5.685 -6.917 -17.407 1.00 92.88 170 LEU A O 1
ATOM 1306 N N . HIS A 1 171 ? 7.203 -5.268 -17.360 1.00 91.06 171 HIS A N 1
ATOM 1307 C CA . HIS A 1 171 ? 6.259 -4.197 -17.670 1.00 91.06 171 HIS A CA 1
ATOM 1308 C C . HIS A 1 171 ? 6.933 -2.910 -18.179 1.00 91.06 171 HIS A C 1
ATOM 1310 O O . HIS A 1 171 ? 8.151 -2.827 -18.343 1.00 91.06 171 HIS A O 1
ATOM 1316 N N . GLY A 1 172 ? 6.121 -1.879 -18.428 1.00 82.38 172 GLY A N 1
ATOM 1317 C CA . GLY A 1 172 ? 6.574 -0.499 -18.627 1.00 82.38 172 GLY A CA 1
ATOM 1318 C C . GLY A 1 172 ? 6.675 -0.067 -20.087 1.00 82.38 172 GLY A C 1
ATOM 1319 O O . GLY A 1 172 ? 6.299 1.061 -20.395 1.00 82.38 172 GLY A O 1
ATOM 1320 N N . GLY A 1 173 ? 7.116 -0.956 -20.980 1.00 80.50 173 GLY A N 1
ATOM 1321 C CA . GLY A 1 173 ? 7.251 -0.720 -22.422 1.00 80.50 173 GLY A CA 1
ATOM 1322 C C . GLY A 1 173 ? 7.041 -1.994 -23.248 1.00 80.50 173 GLY A C 1
ATOM 1323 O O . GLY A 1 173 ? 6.819 -3.066 -22.691 1.00 80.50 173 GLY A O 1
ATOM 1324 N N . SER A 1 174 ? 7.064 -1.871 -24.578 1.00 72.06 174 SER A N 1
ATOM 1325 C CA . SER A 1 174 ? 7.108 -3.000 -25.523 1.00 72.06 174 SER A CA 1
ATOM 1326 C C . SER A 1 174 ? 7.709 -2.576 -26.875 1.00 72.06 174 SER A C 1
ATOM 1328 O O . SER A 1 174 ? 7.999 -1.393 -27.095 1.00 72.06 174 SER A O 1
ATOM 1330 N N . LEU A 1 175 ? 7.908 -3.521 -27.804 1.00 68.44 175 LEU A N 1
ATOM 1331 C CA . LEU A 1 175 ? 8.514 -3.209 -29.105 1.00 68.44 175 LEU A CA 1
ATOM 1332 C C . LEU A 1 175 ? 7.552 -2.478 -30.056 1.00 68.44 175 LEU A C 1
ATOM 1334 O O . LEU A 1 175 ? 7.951 -1.516 -30.706 1.00 68.44 175 LEU A O 1
ATOM 1338 N N . GLY A 1 176 ? 6.288 -2.891 -30.135 1.00 67.00 176 GLY A N 1
ATOM 1339 C CA . GLY A 1 176 ? 5.297 -2.329 -31.058 1.00 67.00 176 GLY A CA 1
ATOM 1340 C C . GLY A 1 176 ? 4.610 -1.062 -30.542 1.00 67.00 176 GLY A C 1
ATOM 1341 O O . GLY A 1 176 ? 4.215 -0.212 -31.337 1.00 67.00 176 GLY A O 1
ATOM 1342 N N . ILE A 1 177 ? 4.515 -0.888 -29.220 1.00 66.25 177 ILE A N 1
ATOM 1343 C CA . ILE A 1 177 ? 4.075 0.358 -28.574 1.00 66.25 177 ILE A CA 1
ATOM 1344 C C . ILE A 1 177 ? 5.037 0.685 -27.432 1.00 66.25 177 ILE A C 1
ATOM 1346 O O . ILE A 1 177 ? 5.408 -0.207 -26.674 1.00 66.25 177 ILE A O 1
ATOM 1350 N N . GLY A 1 178 ? 5.417 1.959 -27.298 1.00 69.38 178 GLY A N 1
ATOM 1351 C CA . GLY A 1 178 ? 6.290 2.436 -26.225 1.00 69.38 178 GLY A CA 1
ATOM 1352 C C . GLY A 1 178 ? 5.673 2.371 -24.820 1.00 69.38 178 GLY A C 1
ATOM 1353 O O . GLY A 1 178 ? 5.026 1.402 -24.434 1.00 69.38 178 GLY A O 1
ATOM 1354 N N . GLY A 1 179 ? 5.927 3.406 -24.020 1.00 77.06 179 GLY A N 1
ATOM 1355 C CA . GLY A 1 179 ? 5.635 3.388 -22.586 1.00 77.06 179 GLY A CA 1
ATOM 1356 C C . GLY A 1 179 ? 4.166 3.543 -22.161 1.00 77.06 179 GLY A C 1
ATOM 1357 O O . GLY A 1 179 ? 3.236 3.538 -22.973 1.00 77.06 179 GLY A O 1
ATOM 1358 N N . LEU A 1 180 ? 4.001 3.741 -20.848 1.00 80.56 180 LEU A N 1
ATOM 1359 C CA . LEU A 1 180 ? 2.789 4.221 -20.167 1.00 80.56 180 LEU A CA 1
ATOM 1360 C C . LEU A 1 180 ? 2.099 5.373 -20.935 1.00 80.56 180 LEU A C 1
ATOM 1362 O O . LEU A 1 180 ? 2.761 6.299 -21.410 1.00 80.56 180 LEU A O 1
ATOM 1366 N N . ARG A 1 181 ? 0.764 5.337 -21.023 1.00 82.88 181 ARG A N 1
ATOM 1367 C CA . ARG A 1 181 ? -0.089 6.383 -21.624 1.00 82.88 181 ARG A CA 1
ATOM 1368 C C . ARG A 1 181 ? -1.301 6.653 -20.738 1.00 82.88 181 ARG A C 1
ATOM 1370 O O . ARG A 1 181 ? -1.981 5.698 -20.385 1.00 82.88 181 ARG A O 1
ATOM 1377 N N . ASN A 1 182 ? -1.631 7.914 -20.473 1.00 84.50 182 ASN A N 1
ATOM 1378 C CA . ASN A 1 182 ? -2.719 8.297 -19.559 1.00 84.50 182 ASN A CA 1
ATOM 1379 C C . ASN A 1 182 ? -3.678 9.261 -20.268 1.00 84.50 182 ASN A C 1
ATOM 1381 O O . ASN A 1 182 ? -3.206 10.218 -20.893 1.00 84.50 182 ASN A O 1
ATOM 1385 N N . GLN A 1 183 ? -4.994 9.042 -20.187 1.00 81.81 183 GLN A N 1
ATOM 1386 C CA . GLN A 1 183 ? -5.986 9.977 -20.749 1.00 81.81 183 GLN A CA 1
ATOM 1387 C C . GLN A 1 183 ? -6.394 11.022 -19.706 1.00 81.81 183 GLN A C 1
ATOM 1389 O O . GLN A 1 183 ? -6.597 12.189 -20.040 1.00 81.81 183 GLN A O 1
ATOM 1394 N N . LEU A 1 184 ? -6.465 10.603 -18.443 1.00 86.38 184 LEU A N 1
ATOM 1395 C CA . LEU A 1 184 ? -6.744 11.433 -17.272 1.00 86.38 184 LEU A CA 1
ATOM 1396 C C . LEU A 1 184 ? -5.507 11.524 -16.355 1.00 86.38 184 LEU A C 1
ATOM 1398 O O . LEU A 1 184 ? -4.570 10.740 -16.519 1.00 86.38 184 LEU A O 1
ATOM 1402 N N . PRO A 1 185 ? -5.466 12.464 -15.388 1.00 88.88 185 PRO A N 1
ATOM 1403 C CA . PRO A 1 185 ? -4.473 12.424 -14.320 1.00 88.88 185 PRO A CA 1
ATOM 1404 C C . PRO A 1 185 ? -4.628 11.107 -13.556 1.00 88.88 185 PRO A C 1
ATOM 1406 O O . PRO A 1 185 ? -5.723 10.794 -13.099 1.00 88.88 185 PRO A O 1
ATOM 1409 N N . TYR A 1 186 ? -3.558 10.324 -13.480 1.00 91.12 186 TYR A N 1
ATOM 1410 C CA . TYR A 1 186 ? -3.559 8.965 -12.947 1.00 91.12 186 TYR A CA 1
ATOM 1411 C C . TYR A 1 186 ? -2.874 8.946 -11.579 1.00 91.12 186 TYR A C 1
ATOM 1413 O O . TYR A 1 186 ? -1.660 9.155 -11.486 1.00 91.12 186 TYR A O 1
ATOM 1421 N N . ASP A 1 187 ? -3.668 8.709 -10.533 1.00 95.12 187 ASP A N 1
ATOM 1422 C CA . ASP A 1 187 ? -3.217 8.612 -9.144 1.00 95.12 187 ASP A CA 1
ATOM 1423 C C . ASP A 1 187 ? -3.074 7.138 -8.739 1.00 95.12 187 ASP A C 1
ATOM 1425 O O . ASP A 1 187 ? -4.013 6.343 -8.853 1.00 95.12 187 ASP A O 1
ATOM 1429 N N . LEU A 1 188 ? -1.896 6.770 -8.238 1.00 95.19 188 LEU A N 1
ATOM 1430 C CA . LEU A 1 188 ? -1.532 5.402 -7.869 1.00 95.19 188 LEU A CA 1
ATOM 1431 C C . LEU A 1 188 ? -0.838 5.404 -6.508 1.00 95.19 188 LEU A C 1
ATOM 1433 O O . LEU A 1 188 ? 0.115 6.152 -6.308 1.00 95.19 188 LEU A O 1
ATOM 1437 N N . ILE A 1 189 ? -1.239 4.506 -5.610 1.00 97.44 189 ILE A N 1
ATOM 1438 C CA . ILE A 1 189 ? -0.348 4.052 -4.533 1.00 97.44 189 ILE A CA 1
ATOM 1439 C C . ILE A 1 189 ? 0.351 2.772 -4.962 1.00 97.44 189 ILE A C 1
ATOM 1441 O O . ILE A 1 189 ? -0.292 1.855 -5.474 1.00 97.44 189 ILE A O 1
ATOM 1445 N N . ILE A 1 190 ? 1.662 2.717 -4.755 1.00 96.38 190 ILE A N 1
ATOM 1446 C CA . ILE A 1 190 ? 2.505 1.577 -5.106 1.00 96.38 190 ILE A CA 1
ATOM 1447 C C . ILE A 1 190 ? 3.449 1.255 -3.950 1.00 96.38 190 ILE A C 1
ATOM 1449 O O . ILE A 1 190 ? 3.954 2.165 -3.287 1.00 96.38 190 ILE A O 1
ATOM 1453 N N . PHE A 1 191 ? 3.658 -0.032 -3.698 1.00 97.25 191 PHE A N 1
ATOM 1454 C CA . PHE A 1 191 ? 4.599 -0.547 -2.720 1.00 97.25 191 PHE A CA 1
ATOM 1455 C C . PHE A 1 191 ? 5.638 -1.420 -3.403 1.00 97.25 191 PHE A C 1
ATOM 1457 O O . PHE A 1 191 ? 5.289 -2.398 -4.060 1.00 97.25 191 PHE A O 1
ATOM 1464 N N . GLU A 1 192 ? 6.905 -1.090 -3.199 1.00 94.38 192 GLU A N 1
ATOM 1465 C CA . GLU A 1 192 ? 8.047 -1.867 -3.674 1.00 94.38 192 GLU A CA 1
ATOM 1466 C C . GLU A 1 192 ? 8.724 -2.512 -2.467 1.00 94.38 192 GLU A C 1
ATOM 1468 O O . GLU A 1 192 ? 9.203 -1.803 -1.582 1.00 94.38 192 GLU A O 1
ATOM 1473 N N . GLU A 1 193 ? 8.772 -3.844 -2.408 1.00 93.75 193 GLU A N 1
ATOM 1474 C CA . GLU A 1 193 ? 9.325 -4.566 -1.248 1.00 93.75 193 GLU A CA 1
ATOM 1475 C C . GLU A 1 193 ? 10.853 -4.487 -1.132 1.00 93.75 193 GLU A C 1
ATOM 1477 O O . GLU A 1 193 ? 11.415 -4.694 -0.052 1.00 93.75 193 GLU A O 1
ATOM 1482 N N . GLY A 1 194 ? 11.527 -4.213 -2.249 1.00 89.38 194 GLY A N 1
ATOM 1483 C CA . GLY A 1 194 ? 12.971 -4.025 -2.321 1.00 89.38 194 GLY A CA 1
ATOM 1484 C C . GLY A 1 194 ? 13.397 -2.566 -2.181 1.00 89.38 194 GLY A C 1
ATOM 1485 O O . GLY A 1 194 ? 12.683 -1.727 -1.642 1.00 89.38 194 GLY A O 1
ATOM 1486 N N . ASP A 1 195 ? 14.593 -2.279 -2.677 1.00 84.88 195 ASP A N 1
ATOM 1487 C CA . ASP A 1 195 ? 15.248 -0.964 -2.742 1.00 84.88 195 ASP A CA 1
ATOM 1488 C C . ASP A 1 195 ? 14.778 -0.090 -3.924 1.00 84.88 195 ASP A C 1
ATOM 1490 O O . ASP A 1 195 ? 15.336 0.980 -4.181 1.00 84.88 195 ASP A O 1
ATOM 1494 N N . GLY A 1 196 ? 13.778 -0.552 -4.682 1.00 86.56 196 GLY A N 1
ATOM 1495 C CA . GLY A 1 196 ? 13.265 0.156 -5.848 1.00 86.56 196 GLY A CA 1
ATOM 1496 C C . GLY A 1 196 ? 14.203 0.151 -7.061 1.00 86.56 196 GLY A C 1
ATOM 1497 O O . GLY A 1 196 ? 14.038 0.998 -7.950 1.00 86.56 196 GLY A O 1
ATOM 1498 N N . HIS A 1 197 ? 15.198 -0.749 -7.108 1.00 88.12 197 HIS A N 1
ATOM 1499 C CA . HIS A 1 197 ? 15.998 -0.961 -8.314 1.00 88.12 197 HIS A CA 1
ATOM 1500 C C . HIS A 1 197 ? 15.142 -1.459 -9.478 1.00 88.12 197 HIS A C 1
ATOM 1502 O O . HIS A 1 197 ? 14.072 -2.043 -9.297 1.00 88.12 197 HIS A O 1
ATOM 1508 N N . VAL A 1 198 ? 15.647 -1.267 -10.695 1.00 90.19 198 VAL A N 1
ATOM 1509 C CA . VAL A 1 198 ? 14.967 -1.689 -11.919 1.00 90.19 198 VAL A CA 1
ATOM 1510 C C . VAL A 1 198 ? 15.954 -2.342 -12.876 1.00 90.19 198 VAL A C 1
ATOM 1512 O O . VAL A 1 198 ? 17.029 -1.789 -13.104 1.00 90.19 198 VAL A O 1
ATOM 1515 N N . ILE A 1 199 ? 15.591 -3.480 -13.470 1.00 91.69 199 ILE A N 1
ATOM 1516 C CA . ILE A 1 199 ? 16.403 -4.143 -14.499 1.00 91.69 199 ILE A CA 1
ATOM 1517 C C . ILE A 1 199 ? 15.672 -4.041 -15.833 1.00 91.69 199 ILE A C 1
ATOM 1519 O O . ILE A 1 199 ? 14.648 -4.688 -16.056 1.00 91.69 199 ILE A O 1
ATOM 1523 N N . ASN A 1 200 ? 16.196 -3.194 -16.718 1.00 90.56 200 ASN A N 1
ATOM 1524 C CA . ASN A 1 200 ? 15.708 -3.063 -18.085 1.00 90.56 200 ASN A CA 1
ATOM 1525 C C . ASN A 1 200 ? 16.240 -4.236 -18.921 1.00 90.56 200 ASN A C 1
ATOM 1527 O O . ASN A 1 200 ? 17.427 -4.564 -18.828 1.00 90.56 200 ASN A O 1
ATOM 1531 N N . VAL A 1 201 ? 15.398 -4.831 -19.764 1.00 89.75 201 VAL A N 1
ATOM 1532 C CA . VAL A 1 201 ? 15.830 -5.891 -20.689 1.00 89.75 201 VAL A CA 1
ATOM 1533 C C . VAL A 1 201 ? 16.619 -5.321 -21.871 1.00 89.75 201 VAL A C 1
ATOM 1535 O O . VAL A 1 201 ? 16.427 -4.172 -22.271 1.00 89.75 201 VAL A O 1
ATOM 1538 N N . GLY A 1 202 ? 17.515 -6.131 -22.427 1.00 85.12 202 GLY A N 1
ATOM 1539 C CA . GLY A 1 202 ? 18.139 -5.889 -23.727 1.00 85.12 202 GLY A CA 1
ATOM 1540 C C . GLY A 1 202 ? 17.218 -6.304 -24.878 1.00 85.12 202 GLY A C 1
ATOM 1541 O O . GLY A 1 202 ? 16.037 -6.592 -24.674 1.00 85.12 202 GLY A O 1
ATOM 1542 N N . ARG A 1 203 ? 17.755 -6.331 -26.099 1.00 79.31 203 ARG A N 1
ATOM 1543 C CA . ARG A 1 203 ? 17.082 -6.854 -27.302 1.00 79.31 203 ARG A CA 1
ATOM 1544 C C . ARG A 1 203 ? 18.003 -7.808 -28.023 1.00 79.31 203 ARG A C 1
ATOM 1546 O O . ARG A 1 203 ? 19.215 -7.648 -27.918 1.00 79.31 203 ARG A O 1
ATOM 1553 N N . ASP A 1 204 ? 17.438 -8.751 -28.768 1.00 79.69 204 ASP A N 1
ATOM 1554 C CA . ASP A 1 204 ? 18.201 -9.598 -29.693 1.00 79.69 204 ASP A CA 1
ATOM 1555 C C . ASP A 1 204 ? 19.353 -10.378 -28.999 1.00 79.69 204 ASP A C 1
ATOM 1557 O O . ASP A 1 204 ? 20.336 -10.763 -29.626 1.00 79.69 204 ASP A O 1
ATOM 1561 N N . GLY A 1 205 ? 19.235 -10.613 -27.683 1.00 79.56 205 GLY A N 1
ATOM 1562 C CA . GLY A 1 205 ? 20.246 -11.268 -26.836 1.00 79.56 205 GLY A CA 1
ATOM 1563 C C . GLY A 1 205 ? 21.305 -10.348 -26.198 1.00 79.56 205 GLY A C 1
ATOM 1564 O O . GLY A 1 205 ? 22.135 -10.828 -25.412 1.00 79.56 205 GLY A O 1
ATOM 1565 N N . GLU A 1 206 ? 21.280 -9.042 -26.477 1.00 86.31 206 GLU A N 1
ATOM 1566 C CA . GLU A 1 206 ? 22.163 -8.054 -25.842 1.00 86.31 206 GLU A CA 1
ATOM 1567 C C . GLU A 1 206 ? 21.929 -7.950 -24.325 1.00 86.31 206 GLU A C 1
ATOM 1569 O O . GLU A 1 206 ? 20.816 -8.197 -23.871 1.00 86.31 206 GLU A O 1
ATOM 1574 N N . PRO A 1 207 ? 22.929 -7.574 -23.505 1.00 84.75 207 PRO A N 1
ATOM 1575 C CA . PRO A 1 207 ? 22.753 -7.414 -22.062 1.00 84.75 207 PRO A CA 1
ATOM 1576 C C . PRO A 1 207 ? 21.674 -6.388 -21.676 1.00 84.75 207 PRO A C 1
ATOM 1578 O O . PRO A 1 207 ? 21.455 -5.385 -22.356 1.00 84.75 207 PRO A O 1
ATOM 1581 N N . GLY A 1 208 ? 21.034 -6.615 -20.526 1.00 86.00 208 GLY A N 1
ATOM 1582 C CA . GLY A 1 208 ? 20.154 -5.626 -19.898 1.00 86.00 208 GLY A CA 1
ATOM 1583 C C . GLY A 1 208 ? 20.915 -4.471 -19.236 1.00 86.00 208 GLY A C 1
ATOM 1584 O O . GLY A 1 208 ? 22.145 -4.435 -19.218 1.00 86.00 208 GLY A O 1
ATOM 1585 N N . THR A 1 209 ? 20.180 -3.535 -18.628 1.00 88.38 209 THR A N 1
ATOM 1586 C CA . THR A 1 209 ? 20.774 -2.483 -17.780 1.00 88.38 209 THR A CA 1
ATOM 1587 C C . THR A 1 209 ? 20.113 -2.423 -16.408 1.00 88.38 209 THR A C 1
ATOM 1589 O O . THR A 1 209 ? 18.899 -2.248 -16.291 1.00 88.38 209 THR A O 1
ATOM 1592 N N . TYR A 1 210 ? 20.931 -2.523 -15.362 1.00 88.62 210 TYR A N 1
ATOM 1593 C CA . TYR A 1 210 ? 20.522 -2.257 -13.986 1.00 88.62 210 TYR A CA 1
ATOM 1594 C C . TYR A 1 210 ? 20.446 -0.749 -13.723 1.00 88.62 210 TYR A C 1
ATOM 1596 O O . TYR A 1 210 ? 21.329 0.013 -14.120 1.00 88.62 210 TYR A O 1
ATOM 1604 N N . ARG A 1 211 ? 19.400 -0.323 -13.015 1.00 86.81 211 ARG A N 1
ATOM 1605 C CA . ARG A 1 211 ? 19.176 1.050 -12.562 1.00 86.81 211 ARG A CA 1
ATOM 1606 C C . ARG A 1 211 ? 18.845 1.043 -11.069 1.00 86.81 211 ARG A C 1
ATOM 1608 O O . ARG A 1 211 ? 17.677 0.944 -10.693 1.00 86.81 211 ARG A O 1
ATOM 1615 N N . GLY A 1 212 ? 19.873 1.175 -10.232 1.00 82.38 212 GLY A N 1
ATOM 1616 C CA . GLY A 1 212 ? 19.724 1.471 -8.804 1.00 82.38 212 GLY A CA 1
ATOM 1617 C C . GLY A 1 212 ? 19.213 2.899 -8.576 1.00 82.38 212 GLY A C 1
ATOM 1618 O O . GLY A 1 212 ? 19.429 3.791 -9.404 1.00 82.38 212 GLY A O 1
ATOM 1619 N N . ARG A 1 213 ? 18.527 3.142 -7.453 1.00 77.25 213 ARG A N 1
ATOM 1620 C CA . ARG A 1 213 ? 17.978 4.475 -7.116 1.00 77.25 213 ARG A CA 1
ATOM 1621 C C . ARG A 1 213 ? 19.041 5.497 -6.723 1.00 77.25 213 ARG A C 1
ATOM 1623 O O . ARG A 1 213 ? 18.858 6.697 -6.930 1.00 77.25 213 ARG A O 1
ATOM 1630 N N . ASP A 1 214 ? 20.173 5.032 -6.230 1.00 74.06 214 ASP A N 1
ATOM 1631 C CA . ASP A 1 214 ? 21.393 5.772 -5.919 1.00 74.06 214 ASP A CA 1
ATOM 1632 C C . ASP A 1 214 ? 22.213 6.056 -7.188 1.00 74.06 214 ASP A C 1
ATOM 1634 O O . ASP A 1 214 ? 22.873 7.089 -7.273 1.00 74.06 214 ASP A O 1
ATOM 1638 N N . GLY A 1 215 ? 22.072 5.210 -8.213 1.00 77.56 215 GLY A N 1
ATOM 1639 C CA . GLY A 1 215 ? 22.928 5.173 -9.399 1.00 77.56 215 GLY A CA 1
ATOM 1640 C C . GLY A 1 215 ? 24.122 4.224 -9.248 1.00 77.56 215 GLY A C 1
ATOM 1641 O O . GLY A 1 215 ? 25.031 4.269 -10.074 1.00 77.56 215 GLY A O 1
ATOM 1642 N N . GLY A 1 216 ? 24.133 3.395 -8.201 1.00 78.56 216 GLY A N 1
ATOM 1643 C CA . GLY A 1 216 ? 25.146 2.378 -7.959 1.00 78.56 216 GLY A CA 1
ATOM 1644 C C . GLY A 1 216 ? 24.983 1.135 -8.849 1.00 78.56 216 GLY A C 1
ATOM 1645 O O . GLY A 1 216 ? 23.969 0.978 -9.540 1.00 78.56 216 GLY A O 1
ATOM 1646 N N . PRO A 1 217 ? 25.989 0.242 -8.850 1.00 81.31 217 PRO A N 1
ATOM 1647 C CA . PRO A 1 217 ? 25.904 -1.067 -9.495 1.00 81.31 217 PRO A CA 1
ATOM 1648 C C . PRO A 1 217 ? 24.929 -2.006 -8.751 1.00 81.31 217 PRO A C 1
ATOM 1650 O O . PRO A 1 217 ? 24.528 -1.703 -7.625 1.00 81.31 217 PRO A O 1
ATOM 1653 N N . PRO A 1 218 ? 24.570 -3.167 -9.335 1.00 79.31 218 PRO A N 1
ATOM 1654 C CA . PRO A 1 218 ? 23.826 -4.202 -8.620 1.00 79.31 218 PRO A CA 1
ATOM 1655 C C . PRO A 1 218 ? 24.536 -4.618 -7.319 1.00 79.31 218 PRO A C 1
ATOM 1657 O O . PRO A 1 218 ? 25.747 -4.872 -7.356 1.00 79.31 218 PRO A O 1
ATOM 1660 N N . PRO A 1 219 ? 23.829 -4.733 -6.180 1.00 74.88 219 PRO A N 1
ATOM 1661 C CA . PRO A 1 219 ? 24.408 -5.301 -4.969 1.00 74.88 219 PRO A CA 1
ATOM 1662 C C . PRO A 1 219 ? 24.668 -6.815 -5.134 1.00 74.88 219 PRO A C 1
ATOM 1664 O O . PRO A 1 219 ? 24.061 -7.465 -5.991 1.00 74.88 219 PRO A O 1
ATOM 1667 N N . PRO A 1 220 ? 25.558 -7.419 -4.320 1.00 71.12 220 PRO A N 1
ATOM 1668 C CA . PRO A 1 220 ? 25.857 -8.847 -4.404 1.00 71.12 220 PRO A CA 1
ATOM 1669 C C . PRO A 1 220 ? 24.601 -9.720 -4.280 1.00 71.12 220 PRO A C 1
ATOM 1671 O O . PRO A 1 220 ? 23.818 -9.563 -3.347 1.00 71.12 220 PRO A O 1
ATOM 1674 N N . GLY A 1 221 ? 24.438 -10.666 -5.206 1.00 69.31 221 GLY A N 1
ATOM 1675 C CA . GLY A 1 221 ? 23.289 -11.577 -5.257 1.00 69.31 221 GLY A CA 1
ATOM 1676 C C . GLY A 1 221 ? 22.146 -11.125 -6.170 1.00 69.31 221 GLY A C 1
ATOM 1677 O O . GLY A 1 221 ? 21.327 -11.968 -6.523 1.00 69.31 221 GLY A O 1
ATOM 1678 N N . VAL A 1 222 ? 22.122 -9.862 -6.613 1.00 72.44 222 VAL A N 1
ATOM 1679 C CA . VAL A 1 222 ? 21.213 -9.412 -7.682 1.00 72.44 222 VAL A CA 1
ATOM 1680 C C . VAL A 1 222 ? 21.674 -9.990 -9.019 1.00 72.44 222 VAL A C 1
ATOM 1682 O O . VAL A 1 222 ? 22.864 -9.952 -9.349 1.00 72.44 222 VAL A O 1
ATOM 1685 N N . VAL A 1 223 ? 20.742 -10.540 -9.800 1.00 69.94 223 VAL A N 1
ATOM 1686 C CA . VAL A 1 223 ? 21.047 -11.246 -11.058 1.00 69.94 223 VAL A CA 1
ATOM 1687 C C . VAL A 1 223 ? 21.595 -10.265 -12.097 1.00 69.94 223 VAL A C 1
ATOM 1689 O O . VAL A 1 223 ? 22.543 -10.594 -12.829 1.00 69.94 223 VAL A O 1
ATOM 1692 N N . GLY A 1 224 ? 21.001 -9.063 -12.132 1.00 72.38 224 GLY A N 1
ATOM 1693 C CA . GLY A 1 224 ? 21.464 -7.871 -12.860 1.00 72.38 224 GLY A CA 1
ATOM 1694 C C . GLY A 1 224 ? 21.436 -7.972 -14.391 1.00 72.38 224 GLY A C 1
ATOM 1695 O O . GLY A 1 224 ? 21.715 -6.993 -15.077 1.00 72.38 224 GLY A O 1
ATOM 1696 N N . ASP A 1 225 ? 21.102 -9.147 -14.922 1.00 81.88 225 ASP A N 1
ATOM 1697 C CA . ASP A 1 225 ? 21.107 -9.500 -16.336 1.00 81.88 225 ASP A CA 1
ATOM 1698 C C . ASP A 1 225 ? 19.924 -10.434 -16.614 1.00 81.88 225 ASP A C 1
ATOM 1700 O O . ASP A 1 225 ? 19.905 -11.586 -16.175 1.00 81.88 225 ASP A O 1
ATOM 1704 N N . TYR A 1 226 ? 18.940 -9.927 -17.357 1.00 86.88 226 TYR A N 1
ATOM 1705 C CA . TYR A 1 226 ? 17.687 -10.625 -17.658 1.00 86.88 226 TYR A CA 1
ATOM 1706 C C . TYR A 1 226 ? 17.886 -11.962 -18.389 1.00 86.88 226 TYR A C 1
ATOM 1708 O O . TYR A 1 226 ? 17.009 -12.817 -18.346 1.00 86.88 226 TYR A O 1
ATOM 1716 N N . ARG A 1 227 ? 19.037 -12.170 -19.042 1.00 88.25 227 ARG A N 1
ATOM 1717 C CA . ARG A 1 227 ? 19.345 -13.387 -19.818 1.00 88.25 227 ARG A CA 1
ATOM 1718 C C . ARG A 1 227 ? 19.580 -14.622 -18.945 1.00 88.25 227 ARG A C 1
ATOM 1720 O O . ARG A 1 227 ? 19.705 -15.725 -19.464 1.00 88.25 227 ARG A O 1
ATOM 1727 N N . LYS A 1 228 ? 19.651 -14.431 -17.625 1.00 86.81 228 LYS A N 1
ATOM 1728 C CA . LYS A 1 228 ? 19.715 -15.487 -16.606 1.00 86.81 228 LYS A CA 1
ATOM 1729 C C . LYS A 1 228 ? 18.340 -15.796 -15.987 1.00 86.81 228 LYS A C 1
ATOM 1731 O O . LYS A 1 228 ? 18.264 -16.627 -15.089 1.00 86.81 228 LYS A O 1
ATOM 1736 N N . VAL A 1 229 ? 17.276 -15.105 -16.406 1.00 88.56 229 VAL A N 1
ATOM 1737 C CA . VAL A 1 229 ? 15.903 -15.361 -15.950 1.00 88.56 229 VAL A CA 1
ATOM 1738 C C . VAL A 1 229 ? 15.326 -16.498 -16.791 1.00 88.56 229 VAL A C 1
ATOM 1740 O O . VAL A 1 229 ? 15.126 -16.337 -17.991 1.00 88.56 229 VAL A O 1
ATOM 1743 N N . GLU A 1 230 ? 15.079 -17.650 -16.164 1.00 86.31 230 GLU A N 1
ATOM 1744 C CA . GLU A 1 230 ? 14.553 -18.845 -16.846 1.00 86.31 230 GLU A CA 1
ATOM 1745 C C . GLU A 1 230 ? 13.082 -18.681 -17.267 1.00 86.31 230 GLU A C 1
ATOM 1747 O O . GLU A 1 230 ? 12.694 -19.104 -18.354 1.00 86.31 230 GLU A O 1
ATOM 1752 N N . GLU A 1 231 ? 12.268 -18.026 -16.432 1.00 89.12 231 GLU A N 1
ATOM 1753 C CA . GLU A 1 231 ? 10.862 -17.726 -16.706 1.00 89.12 231 GLU A CA 1
ATOM 1754 C C . GLU A 1 231 ? 10.495 -16.334 -16.170 1.00 89.12 231 GLU A C 1
ATOM 1756 O O . GLU A 1 231 ? 10.752 -16.008 -15.009 1.00 89.12 231 GLU A O 1
ATOM 1761 N N . PHE A 1 232 ? 9.864 -15.508 -17.010 1.00 92.38 232 PHE A N 1
ATOM 1762 C CA . PHE A 1 232 ? 9.271 -14.244 -16.575 1.00 92.38 232 PHE A CA 1
ATOM 1763 C C . PHE A 1 232 ? 7.885 -14.500 -15.989 1.00 92.38 232 PHE A C 1
ATOM 1765 O O . PHE A 1 232 ? 7.004 -15.071 -16.639 1.00 92.38 232 PHE A O 1
ATOM 1772 N N . THR A 1 233 ? 7.686 -14.058 -14.753 1.00 93.75 233 THR A N 1
ATOM 1773 C CA . THR A 1 233 ? 6.426 -14.257 -14.041 1.00 93.75 233 THR A CA 1
ATOM 1774 C C . THR A 1 233 ? 5.330 -13.346 -14.593 1.00 93.75 233 THR A C 1
ATOM 1776 O O . THR A 1 233 ? 5.581 -12.360 -15.293 1.00 93.75 233 THR A O 1
ATOM 1779 N N . ARG A 1 234 ? 4.073 -13.682 -14.289 1.00 92.56 234 ARG A N 1
ATOM 1780 C CA . ARG A 1 234 ? 2.909 -12.888 -14.699 1.00 92.56 234 ARG A CA 1
ATOM 1781 C C . ARG A 1 234 ? 2.323 -12.146 -13.500 1.00 92.56 234 ARG A C 1
ATOM 1783 O O . ARG A 1 234 ? 2.202 -12.747 -12.431 1.00 92.56 234 ARG A O 1
ATOM 1790 N N . PRO A 1 235 ? 1.916 -10.880 -13.667 1.00 93.31 235 PRO A N 1
ATOM 1791 C CA . PRO A 1 235 ? 1.270 -10.132 -12.604 1.00 93.31 235 PRO A CA 1
ATOM 1792 C C . PRO A 1 235 ? -0.166 -10.621 -12.393 1.00 93.31 235 PRO A C 1
ATOM 1794 O O . PRO A 1 235 ? -0.878 -10.945 -13.346 1.00 93.31 235 PRO A O 1
ATOM 1797 N N . TRP A 1 236 ? -0.618 -10.606 -11.143 1.00 94.06 236 TRP A N 1
ATOM 1798 C CA . TRP A 1 236 ? -2.036 -10.683 -10.818 1.00 94.06 236 TRP A CA 1
ATOM 1799 C C . TRP A 1 236 ? -2.639 -9.280 -10.917 1.00 94.06 236 TRP A C 1
ATOM 1801 O O . TRP A 1 236 ? -2.244 -8.360 -10.197 1.00 94.06 236 TRP A O 1
ATOM 1811 N N . LEU A 1 237 ? -3.566 -9.104 -11.855 1.00 94.00 237 LEU A N 1
ATOM 1812 C CA . LEU A 1 237 ? -4.169 -7.821 -12.211 1.00 94.00 237 LEU A CA 1
ATOM 1813 C C . LEU A 1 237 ? -5.686 -7.959 -12.134 1.00 94.00 237 LEU A C 1
ATOM 1815 O O . LEU A 1 237 ? -6.241 -8.918 -12.668 1.00 94.00 237 LEU A O 1
ATOM 1819 N N . LEU A 1 238 ? -6.345 -7.007 -11.475 1.00 94.06 238 LEU A N 1
ATOM 1820 C CA . LEU A 1 238 ? -7.763 -7.109 -11.143 1.00 94.06 238 LEU A CA 1
ATOM 1821 C C . LEU A 1 238 ? -8.438 -5.736 -11.192 1.00 94.06 238 LEU A C 1
ATOM 1823 O O . LEU A 1 238 ? -7.999 -4.801 -10.522 1.00 94.06 238 LEU A O 1
ATOM 1827 N N . ASP A 1 239 ? -9.547 -5.622 -11.917 1.00 94.69 239 ASP A N 1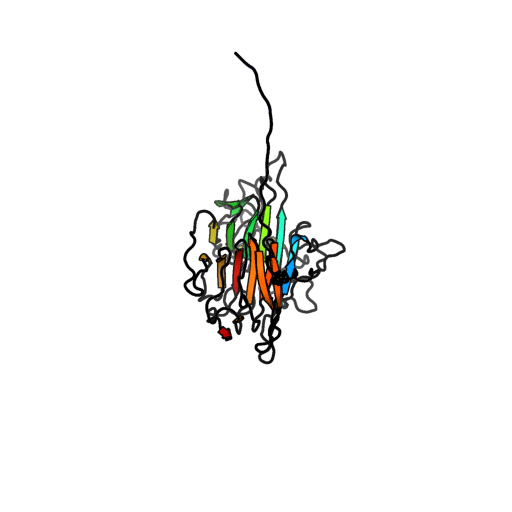
ATOM 1828 C CA . ASP A 1 239 ? -10.436 -4.463 -11.841 1.00 94.69 239 ASP A CA 1
ATOM 1829 C C . ASP A 1 239 ? -11.433 -4.665 -10.692 1.00 94.69 239 ASP A C 1
ATOM 1831 O O . ASP A 1 239 ? -12.466 -5.314 -10.862 1.00 94.69 239 ASP A O 1
ATOM 1835 N N . SER A 1 240 ? -11.177 -4.093 -9.510 1.00 95.62 240 SER A N 1
ATOM 1836 C CA . SER A 1 240 ? -12.053 -4.292 -8.345 1.00 95.62 240 SER A CA 1
ATOM 1837 C C . SER A 1 240 ? -13.446 -3.665 -8.497 1.00 95.62 240 SER A C 1
ATOM 1839 O O . SER A 1 240 ? -14.299 -3.860 -7.626 1.00 95.62 240 SER A O 1
ATOM 1841 N N . THR A 1 241 ? -13.704 -2.903 -9.568 1.00 93.81 241 THR A N 1
ATOM 1842 C CA . THR A 1 241 ? -15.045 -2.388 -9.898 1.00 93.81 241 THR A CA 1
ATOM 1843 C C . THR A 1 241 ? -15.882 -3.384 -10.704 1.00 93.81 241 THR A C 1
ATOM 1845 O O . THR A 1 241 ? -17.106 -3.282 -10.680 1.00 93.81 241 THR A O 1
ATOM 1848 N N . ARG A 1 242 ? -15.241 -4.354 -11.374 1.00 93.56 242 ARG A N 1
ATOM 1849 C CA . ARG A 1 242 ? -15.864 -5.268 -12.350 1.00 93.56 242 ARG A CA 1
ATOM 1850 C C . ARG A 1 242 ? -15.650 -6.754 -12.044 1.00 93.56 242 ARG A C 1
ATOM 1852 O O . ARG A 1 242 ? -16.568 -7.538 -12.244 1.00 93.56 242 ARG A O 1
ATOM 1859 N N . ASP A 1 243 ? -14.454 -7.134 -11.598 1.00 94.50 243 ASP A N 1
ATOM 1860 C CA . ASP A 1 243 ? -13.983 -8.530 -11.577 1.00 94.50 243 ASP A CA 1
ATOM 1861 C C . ASP A 1 243 ? -14.263 -9.262 -10.256 1.00 94.50 243 ASP A C 1
ATOM 1863 O O . ASP A 1 243 ? -14.237 -10.489 -10.208 1.00 94.50 243 ASP A O 1
ATOM 1867 N N . VAL A 1 244 ? -14.541 -8.520 -9.182 1.00 95.31 244 VAL A N 1
ATOM 1868 C CA . VAL A 1 244 ? -14.903 -9.050 -7.857 1.00 95.31 244 VAL A CA 1
ATOM 1869 C C . VAL A 1 244 ? -16.065 -8.260 -7.277 1.00 95.31 244 VAL A C 1
ATOM 1871 O O . VAL A 1 244 ? -16.135 -7.043 -7.458 1.00 95.31 244 VAL A O 1
ATOM 1874 N N . ASP A 1 245 ? -16.949 -8.927 -6.539 1.00 96.12 245 ASP A N 1
ATOM 1875 C CA . ASP A 1 245 ? -18.075 -8.300 -5.839 1.00 96.12 245 ASP A CA 1
ATOM 1876 C C . ASP A 1 245 ? -17.863 -8.274 -4.316 1.00 96.12 245 ASP A C 1
ATOM 1878 O O . ASP A 1 245 ? -16.974 -8.939 -3.786 1.00 96.12 245 ASP A O 1
ATOM 1882 N N . TRP A 1 246 ? -18.636 -7.442 -3.620 1.00 98.12 246 TRP A N 1
ATOM 1883 C CA . TRP A 1 246 ? -18.625 -7.341 -2.164 1.00 98.12 246 TRP A CA 1
ATOM 1884 C C . TRP A 1 246 ? -19.262 -8.586 -1.536 1.00 98.12 246 TRP A C 1
ATOM 1886 O O . TRP A 1 246 ? -20.446 -8.836 -1.745 1.00 98.12 246 TRP A O 1
ATOM 1896 N N . GLU A 1 247 ? -18.519 -9.306 -0.695 1.00 97.75 247 GLU A N 1
ATOM 1897 C CA . GLU A 1 247 ? -19.086 -10.321 0.204 1.00 97.75 247 GLU A CA 1
ATOM 1898 C C . GLU A 1 247 ? -19.102 -9.837 1.662 1.00 97.75 247 GLU A C 1
ATOM 1900 O O . GLU A 1 247 ? -18.385 -8.902 2.032 1.00 97.75 247 GLU A O 1
ATOM 1905 N N . GLU A 1 248 ? -19.937 -10.458 2.499 1.00 97.50 248 GLU A N 1
ATOM 1906 C CA . GLU A 1 248 ? -19.911 -10.232 3.946 1.00 97.50 248 GLU A CA 1
ATOM 1907 C C . GLU A 1 248 ? -18.581 -10.705 4.544 1.00 97.50 248 GLU A C 1
ATOM 1909 O O . GLU A 1 248 ? -18.088 -11.797 4.251 1.00 97.50 248 GLU A O 1
ATOM 1914 N N . ASP A 1 249 ? -18.004 -9.892 5.425 1.00 96.06 249 ASP A N 1
ATOM 1915 C CA . ASP A 1 249 ? -16.766 -10.241 6.102 1.00 96.06 249 ASP A CA 1
ATOM 1916 C C . ASP A 1 249 ? -17.019 -11.293 7.189 1.00 96.06 249 ASP A C 1
ATOM 1918 O O . ASP A 1 249 ? -17.543 -11.014 8.270 1.00 96.06 249 ASP A O 1
ATOM 1922 N N . ARG A 1 250 ? -16.585 -12.521 6.899 1.00 91.25 250 ARG A N 1
ATOM 1923 C CA . ARG A 1 250 ? -16.696 -13.685 7.791 1.00 91.25 250 ARG A CA 1
ATOM 1924 C C . ARG A 1 250 ? -15.885 -13.536 9.083 1.00 91.25 250 ARG A C 1
ATOM 1926 O O . ARG A 1 250 ? -16.140 -14.262 10.042 1.00 91.25 250 ARG A O 1
ATOM 1933 N N . GLU A 1 251 ? -14.897 -12.638 9.118 1.00 88.69 251 GLU A N 1
ATOM 1934 C CA . GLU A 1 251 ? -14.165 -12.282 10.335 1.00 88.69 251 GLU A CA 1
ATOM 1935 C C . GLU A 1 251 ? -14.968 -11.236 11.139 1.00 88.69 251 GLU A C 1
ATOM 1937 O O . GLU A 1 251 ? -15.157 -11.419 12.343 1.00 88.69 251 GLU A O 1
ATOM 1942 N N . VAL A 1 252 ? -15.477 -10.173 10.497 1.00 94.12 252 VAL A N 1
ATOM 1943 C CA . VAL A 1 252 ? -16.074 -8.996 11.170 1.00 94.12 252 VAL A CA 1
ATOM 1944 C C . VAL A 1 252 ? -17.533 -8.730 10.738 1.00 94.12 252 VAL A C 1
ATOM 1946 O O . VAL A 1 252 ? -17.757 -8.067 9.727 1.00 94.12 252 VAL A O 1
ATOM 1949 N N . PRO A 1 253 ? -18.546 -9.140 11.527 1.00 93.12 253 PRO A N 1
ATOM 1950 C CA . PRO A 1 253 ? -19.958 -8.959 11.176 1.00 93.12 253 PRO A CA 1
ATOM 1951 C C . PRO A 1 253 ? -20.371 -7.523 10.799 1.00 93.12 253 PRO A C 1
ATOM 1953 O O . PRO A 1 253 ? -20.000 -6.546 11.455 1.00 93.12 253 PRO A O 1
ATOM 1956 N N . GLY A 1 254 ? -21.184 -7.400 9.744 1.00 93.75 254 GLY A N 1
ATOM 1957 C CA . GLY A 1 254 ? -21.694 -6.125 9.215 1.00 93.75 254 GLY A CA 1
ATOM 1958 C C . GLY A 1 254 ? -20.685 -5.307 8.393 1.00 93.75 254 GLY A C 1
ATOM 1959 O O . GLY A 1 254 ? -21.028 -4.228 7.906 1.00 93.75 254 GLY A O 1
ATOM 1960 N N . ARG A 1 255 ? -19.456 -5.809 8.237 1.00 96.44 255 ARG A N 1
ATOM 1961 C CA . ARG A 1 255 ? -18.439 -5.301 7.312 1.00 96.44 255 ARG A CA 1
ATOM 1962 C C . ARG A 1 255 ? -18.512 -6.087 6.001 1.00 96.44 255 ARG A C 1
ATOM 1964 O O . ARG A 1 255 ? -18.912 -7.248 5.998 1.00 96.44 255 ARG A O 1
ATOM 1971 N N . PHE A 1 256 ? -18.096 -5.468 4.902 1.00 98.50 256 PHE A N 1
ATOM 1972 C CA . PHE A 1 256 ? -18.006 -6.105 3.587 1.00 98.50 256 PHE A CA 1
ATOM 1973 C C . PHE A 1 256 ? -16.569 -6.071 3.076 1.00 98.50 256 PHE A C 1
ATOM 1975 O O . PHE A 1 256 ? -15.820 -5.139 3.390 1.00 98.50 256 PHE A O 1
ATOM 1982 N N . VAL A 1 257 ? -16.191 -7.053 2.262 1.00 98.50 257 VAL A N 1
ATOM 1983 C CA . VAL A 1 257 ? -14.848 -7.167 1.680 1.00 98.50 257 VAL A CA 1
ATOM 1984 C C . VAL A 1 257 ? -14.877 -7.495 0.191 1.00 98.50 257 VAL A C 1
ATOM 1986 O O . VAL A 1 257 ? -15.787 -8.162 -0.295 1.00 98.50 257 VAL A O 1
ATOM 1989 N N . LYS A 1 258 ? -13.843 -7.037 -0.519 1.00 98.38 258 LYS A N 1
ATOM 1990 C CA . LYS A 1 258 ? -13.418 -7.568 -1.819 1.00 98.38 258 LYS A CA 1
ATOM 1991 C C . LYS A 1 258 ? -11.995 -8.078 -1.667 1.00 98.38 258 LYS A C 1
ATOM 1993 O O . LYS A 1 258 ? -11.103 -7.291 -1.344 1.00 98.38 258 LYS A O 1
ATOM 1998 N N . TRP A 1 259 ? -11.781 -9.368 -1.886 1.00 97.12 259 TRP A N 1
ATOM 1999 C CA . TRP A 1 259 ? -10.448 -9.966 -1.859 1.00 97.12 259 TRP A CA 1
ATOM 2000 C C . TRP A 1 259 ? -9.691 -9.571 -3.128 1.00 97.12 259 TRP A C 1
ATOM 2002 O O . TRP A 1 259 ? -10.160 -9.827 -4.235 1.00 97.12 259 TRP A O 1
ATOM 2012 N N . LEU A 1 260 ? -8.547 -8.909 -2.960 1.00 97.31 260 LEU A N 1
ATOM 2013 C CA . LEU A 1 260 ? -7.665 -8.519 -4.062 1.00 97.31 260 LEU A CA 1
ATOM 2014 C C . LEU A 1 260 ? -6.504 -9.514 -4.186 1.00 97.31 260 LEU A C 1
ATOM 2016 O O . LEU A 1 260 ? -6.113 -9.862 -5.295 1.00 97.31 260 LEU A O 1
ATOM 2020 N N . ASP A 1 261 ? -6.008 -10.007 -3.051 1.00 95.31 261 ASP A N 1
ATOM 2021 C CA . ASP A 1 261 ? -5.057 -11.112 -2.908 1.00 95.31 261 ASP A CA 1
ATOM 2022 C C . ASP A 1 261 ? -5.297 -11.755 -1.525 1.00 95.31 261 ASP A C 1
ATOM 2024 O O . ASP A 1 261 ? -5.266 -11.051 -0.517 1.00 95.31 261 ASP A O 1
ATOM 2028 N N . ASP A 1 262 ? -5.572 -13.061 -1.433 1.00 93.38 262 ASP A N 1
ATOM 2029 C CA . ASP A 1 262 ? -5.758 -13.760 -0.140 1.00 93.38 262 ASP A CA 1
ATOM 2030 C C . ASP A 1 262 ? -4.727 -14.883 0.062 1.00 93.38 262 ASP A C 1
ATOM 2032 O O . ASP A 1 262 ? -5.020 -15.963 0.580 1.00 93.38 262 ASP A O 1
ATOM 2036 N N . SER A 1 263 ? -3.475 -14.617 -0.319 1.00 92.44 263 SER A N 1
ATOM 2037 C CA . SER A 1 263 ? -2.315 -15.508 -0.144 1.00 92.44 263 SER A CA 1
ATOM 2038 C C . SER A 1 263 ? -1.887 -15.711 1.326 1.00 92.44 263 SER A C 1
ATOM 2040 O O . SER A 1 263 ? -0.699 -15.821 1.638 1.00 92.44 263 SER A O 1
ATOM 2042 N N . ARG A 1 264 ? -2.841 -15.822 2.266 1.00 90.31 264 ARG A N 1
ATOM 2043 C CA . ARG A 1 264 ? -2.633 -15.824 3.730 1.00 90.31 264 ARG A CA 1
ATOM 2044 C C . ARG A 1 264 ? -1.595 -16.824 4.208 1.00 90.31 264 ARG A C 1
ATOM 2046 O O . ARG A 1 264 ? -0.885 -16.532 5.164 1.00 90.31 264 ARG A O 1
ATOM 2053 N N . LYS A 1 265 ? -1.516 -18.001 3.575 1.00 90.50 265 LYS A N 1
ATOM 2054 C CA . LYS A 1 265 ? -0.536 -19.059 3.895 1.00 90.50 265 LYS A CA 1
ATOM 2055 C C . LYS A 1 265 ? 0.898 -18.669 3.515 1.00 90.50 265 LYS A C 1
ATOM 2057 O O . LYS A 1 265 ? 1.827 -19.078 4.203 1.00 90.50 265 LYS A O 1
ATOM 2062 N N . ALA A 1 266 ? 1.051 -17.862 2.467 1.00 88.94 266 ALA A N 1
ATOM 2063 C CA . ALA A 1 266 ? 2.302 -17.239 2.040 1.00 88.94 266 ALA A CA 1
ATOM 2064 C C . ALA A 1 266 ? 2.533 -15.864 2.701 1.00 88.94 266 ALA A C 1
ATOM 2066 O O . ALA A 1 266 ? 3.409 -15.120 2.281 1.00 88.94 266 ALA A O 1
ATOM 2067 N N . GLY A 1 267 ? 1.758 -15.521 3.734 1.00 95.44 267 GLY A N 1
ATOM 2068 C CA . GLY A 1 267 ? 2.007 -14.365 4.590 1.00 95.44 267 GLY A CA 1
ATOM 2069 C C . GLY A 1 267 ? 1.576 -13.007 4.046 1.00 95.44 267 GLY A C 1
ATOM 2070 O O . GLY A 1 267 ? 1.821 -12.003 4.711 1.00 95.44 267 GLY A O 1
ATOM 2071 N N . PHE A 1 268 ? 0.893 -12.962 2.903 1.00 97.06 268 PHE A N 1
ATOM 2072 C CA . PHE A 1 268 ? 0.367 -11.733 2.311 1.00 97.06 268 PHE A CA 1
ATOM 2073 C C . PHE A 1 268 ? -1.156 -11.781 2.164 1.00 97.06 268 PHE A C 1
ATOM 2075 O O . PHE A 1 268 ? -1.743 -12.852 2.003 1.00 97.06 268 PHE A O 1
ATOM 2082 N N . ARG A 1 269 ? -1.805 -10.619 2.259 1.00 97.00 269 ARG A N 1
ATOM 2083 C CA . ARG A 1 269 ? -3.235 -10.442 1.984 1.00 97.00 269 ARG A CA 1
ATOM 2084 C C . ARG A 1 269 ? -3.535 -8.983 1.670 1.00 97.00 269 ARG A C 1
ATOM 2086 O O . ARG A 1 269 ? -3.180 -8.116 2.468 1.00 97.00 269 ARG A O 1
ATOM 2093 N N . SER A 1 270 ? -4.273 -8.716 0.602 1.00 98.06 270 SER A N 1
ATOM 2094 C CA . SER A 1 270 ? -4.855 -7.412 0.299 1.00 98.06 270 SER A CA 1
ATOM 2095 C C . SER A 1 270 ? -6.360 -7.515 0.037 1.00 98.06 270 SER A C 1
ATOM 2097 O O . SER A 1 270 ? -6.865 -8.443 -0.601 1.00 98.06 270 SER A O 1
ATOM 2099 N N . ARG A 1 271 ? -7.111 -6.548 0.562 1.00 98.12 271 ARG A N 1
ATOM 2100 C CA . ARG A 1 271 ? -8.565 -6.457 0.391 1.00 98.12 271 ARG A CA 1
ATOM 2101 C C . ARG A 1 271 ? -9.024 -5.008 0.344 1.00 98.12 271 ARG A C 1
ATOM 2103 O O . ARG A 1 271 ? -8.454 -4.169 1.037 1.00 98.12 271 ARG A O 1
ATOM 2110 N N . LEU A 1 272 ? -10.092 -4.726 -0.397 1.00 98.69 272 LEU A N 1
ATOM 2111 C CA . LEU A 1 272 ? -10.927 -3.573 -0.064 1.00 98.69 272 LEU A CA 1
ATOM 2112 C C . LEU A 1 272 ? -11.872 -3.970 1.062 1.00 98.69 272 LEU A C 1
ATOM 2114 O O . LEU A 1 272 ? -12.376 -5.093 1.097 1.00 98.69 272 LEU A O 1
ATOM 2118 N N . VAL A 1 273 ? -12.132 -3.032 1.958 1.00 98.56 273 VAL A N 1
ATOM 2119 C CA . VAL A 1 273 ? -13.024 -3.198 3.100 1.00 98.56 273 VAL A CA 1
ATOM 2120 C C . VAL A 1 273 ? -14.020 -2.048 3.104 1.00 98.56 273 VAL A C 1
ATOM 2122 O O . VAL A 1 273 ? -13.636 -0.907 2.855 1.00 98.56 273 VAL A O 1
ATOM 2125 N N . LYS A 1 274 ? -15.292 -2.343 3.373 1.00 98.25 274 LYS A N 1
ATOM 2126 C CA . LYS A 1 274 ? -16.397 -1.380 3.369 1.00 98.25 274 LYS A CA 1
ATOM 2127 C C . LYS A 1 274 ? -17.255 -1.526 4.621 1.00 98.25 274 LYS A C 1
ATOM 2129 O O . LYS A 1 274 ? -17.606 -2.640 5.008 1.00 98.25 274 LYS A O 1
ATOM 2134 N N . ILE A 1 275 ? -17.650 -0.396 5.203 1.00 98.06 275 ILE A N 1
ATOM 2135 C CA . ILE A 1 275 ? -18.650 -0.313 6.281 1.00 98.06 275 ILE A CA 1
ATOM 2136 C C . ILE A 1 275 ? -19.732 0.721 5.923 1.00 98.06 275 ILE A C 1
ATOM 2138 O O . ILE A 1 275 ? -19.408 1.746 5.314 1.00 98.06 275 ILE A O 1
ATOM 2142 N N . PRO A 1 276 ? -21.011 0.474 6.260 1.00 97.56 276 PRO A N 1
ATOM 2143 C CA . PRO A 1 276 ? -22.094 1.424 6.009 1.00 97.56 276 PRO A CA 1
ATOM 2144 C C . PRO A 1 276 ? -22.113 2.595 7.019 1.00 97.56 276 PRO A C 1
ATOM 2146 O O . PRO A 1 276 ? -21.494 2.499 8.084 1.00 97.56 276 PRO A O 1
ATOM 2149 N N . PRO A 1 277 ? -22.859 3.681 6.722 1.00 97.31 277 PRO A N 1
ATOM 2150 C CA . PRO A 1 277 ? -23.260 4.694 7.701 1.00 97.31 277 PRO A CA 1
ATOM 2151 C C . PRO A 1 277 ? -23.757 4.091 9.018 1.00 97.31 277 PRO A C 1
ATOM 2153 O O . PRO A 1 277 ? -24.498 3.107 9.014 1.00 97.31 277 PRO A O 1
ATOM 2156 N N . GLY A 1 278 ? -23.370 4.682 10.148 1.00 96.12 278 GLY A N 1
ATOM 2157 C CA . GLY A 1 278 ? -23.819 4.268 11.477 1.00 96.12 278 GLY A CA 1
ATOM 2158 C C . GLY A 1 278 ? -23.297 2.905 11.948 1.00 96.12 278 GLY A C 1
ATOM 2159 O O . GLY A 1 278 ? -23.674 2.472 13.040 1.00 96.12 278 GLY A O 1
ATOM 2160 N N . TRP A 1 279 ? -22.440 2.221 11.172 1.00 97.00 279 TRP A N 1
ATOM 2161 C CA . TRP A 1 279 ? -21.877 0.928 11.567 1.00 97.00 279 TRP A CA 1
ATOM 2162 C C . TRP A 1 279 ? -21.121 1.044 12.890 1.00 97.00 279 TRP A C 1
ATOM 2164 O O . TRP A 1 279 ? -20.300 1.945 13.085 1.00 97.00 279 TRP A O 1
ATOM 2174 N N . LYS A 1 280 ? -21.393 0.101 13.790 1.00 96.19 280 LYS A N 1
ATOM 2175 C CA . LYS A 1 280 ? -20.706 -0.065 15.070 1.00 96.19 280 LYS A CA 1
ATOM 2176 C C . LYS A 1 280 ? -19.954 -1.379 15.024 1.00 96.19 280 LYS A C 1
ATOM 2178 O O . LYS A 1 280 ? -20.494 -2.369 14.528 1.00 96.19 280 LYS A O 1
ATOM 2183 N N . ALA A 1 281 ? -18.742 -1.402 15.565 1.00 94.25 281 ALA A N 1
ATOM 2184 C CA . ALA A 1 281 ? -18.019 -2.655 15.664 1.00 94.25 281 ALA A CA 1
ATOM 2185 C C . ALA A 1 281 ? -18.775 -3.636 16.587 1.00 94.25 281 ALA A C 1
ATOM 2187 O O . ALA A 1 281 ? -19.272 -3.235 17.644 1.00 94.25 281 ALA A O 1
ATOM 2188 N N . PRO A 1 282 ? -18.908 -4.916 16.191 1.00 93.06 282 PRO A N 1
ATOM 2189 C CA . PRO A 1 282 ? -19.534 -5.925 17.034 1.00 93.06 282 PRO A CA 1
ATOM 2190 C C . PRO A 1 282 ? -18.709 -6.187 18.305 1.00 93.06 282 PRO A C 1
ATOM 2192 O O . PRO A 1 282 ? -17.533 -5.830 18.396 1.00 93.06 282 PRO A O 1
ATOM 2195 N N . SER A 1 283 ? -19.321 -6.835 19.300 1.00 90.50 283 SER A N 1
ATOM 2196 C CA . SER A 1 283 ? -18.645 -7.137 20.571 1.00 90.50 283 SER A CA 1
ATOM 2197 C C . SER A 1 283 ? -17.320 -7.888 20.355 1.00 90.50 283 SER A C 1
ATOM 2199 O O . SER A 1 283 ? -17.216 -8.750 19.477 1.00 90.50 283 SER A O 1
ATOM 2201 N N . GLY A 1 284 ? -16.289 -7.519 21.120 1.00 90.50 284 GLY A N 1
ATOM 2202 C CA . GLY A 1 284 ? -14.914 -8.011 20.969 1.00 90.50 284 GLY A CA 1
ATOM 2203 C C . GLY A 1 284 ? -14.134 -7.454 19.764 1.00 90.50 284 GLY A C 1
ATOM 2204 O O . GLY A 1 284 ? -12.953 -7.757 19.623 1.00 90.50 284 GLY A O 1
ATOM 2205 N N . TRP A 1 285 ? -14.736 -6.640 18.886 1.00 93.88 285 TRP A N 1
ATOM 2206 C CA . TRP A 1 285 ? -14.042 -6.041 17.730 1.00 93.88 285 TRP A CA 1
ATOM 2207 C C . TRP A 1 285 ? -13.652 -4.571 17.910 1.00 93.88 285 TRP A C 1
ATOM 2209 O O . TRP A 1 285 ? -12.904 -4.036 17.094 1.00 93.88 285 TRP A O 1
ATOM 2219 N N . ASN A 1 286 ? -14.090 -3.925 18.995 1.00 92.75 286 ASN A N 1
ATOM 2220 C CA . ASN A 1 286 ? -13.780 -2.521 19.292 1.00 92.75 286 ASN A CA 1
ATOM 2221 C C . ASN A 1 286 ? -12.274 -2.237 19.386 1.00 92.75 286 ASN A C 1
ATOM 2223 O O . ASN A 1 286 ? -11.857 -1.116 19.084 1.00 92.75 286 ASN A O 1
ATOM 2227 N N . ARG A 1 287 ? -11.479 -3.229 19.817 1.00 95.31 287 ARG A N 1
ATOM 2228 C CA . ARG A 1 287 ? -10.029 -3.153 20.036 1.00 95.31 287 ARG A CA 1
ATOM 2229 C C . ARG A 1 287 ? -9.387 -4.475 19.611 1.00 95.31 287 ARG A C 1
ATOM 2231 O O . ARG A 1 287 ? -9.705 -5.534 20.146 1.00 95.31 287 ARG A O 1
ATOM 2238 N N . THR A 1 288 ? -8.489 -4.429 18.633 1.00 96.56 288 THR A N 1
ATOM 2239 C CA . THR A 1 288 ? -7.847 -5.619 18.055 1.00 96.56 288 THR A CA 1
ATOM 2240 C C . THR A 1 288 ? -6.387 -5.363 17.707 1.00 96.56 288 THR A C 1
ATOM 2242 O O . THR A 1 288 ? -5.990 -4.230 17.445 1.00 96.56 288 THR A O 1
ATOM 2245 N N . TYR A 1 289 ? -5.560 -6.405 17.702 1.00 97.44 289 TYR A N 1
ATOM 2246 C CA . TYR A 1 289 ? -4.151 -6.295 17.325 1.00 97.44 289 TYR A CA 1
ATOM 2247 C C . TYR A 1 289 ? -3.608 -7.591 16.719 1.00 97.44 289 TYR A C 1
ATOM 2249 O O . TYR A 1 289 ? -4.179 -8.669 16.880 1.00 97.44 289 TYR A O 1
ATOM 2257 N N . TYR A 1 290 ? -2.473 -7.469 16.040 1.00 97.50 290 TYR A N 1
ATOM 2258 C CA . TYR A 1 290 ? -1.632 -8.585 15.623 1.00 97.50 290 TYR A CA 1
ATOM 2259 C C . TYR A 1 290 ? -0.348 -8.570 16.461 1.00 97.50 290 TYR A C 1
ATOM 2261 O O . TYR A 1 290 ? 0.153 -7.498 16.806 1.00 97.50 290 TYR A O 1
ATOM 2269 N N . GLU A 1 291 ? 0.184 -9.737 16.813 1.00 96.50 291 GLU A N 1
ATOM 2270 C CA . GLU A 1 291 ? 1.443 -9.871 17.559 1.00 96.50 291 GLU A CA 1
ATOM 2271 C C . GLU A 1 291 ? 2.653 -9.549 16.672 1.00 96.50 291 GLU A C 1
ATOM 2273 O O . GLU A 1 291 ? 3.657 -9.010 17.133 1.00 96.50 291 GLU A O 1
ATOM 2278 N N . HIS A 1 292 ? 2.552 -9.888 15.388 1.00 96.44 292 HIS A N 1
ATOM 2279 C CA . HIS A 1 292 ? 3.655 -9.907 14.435 1.00 96.44 292 HIS A CA 1
ATOM 2280 C C . HIS A 1 292 ? 3.331 -9.253 13.093 1.00 96.44 292 HIS A C 1
ATOM 2282 O O . HIS A 1 292 ? 4.261 -8.821 12.409 1.00 96.44 292 HIS A O 1
ATOM 2288 N N . ALA A 1 293 ? 2.051 -9.188 12.717 1.00 97.62 293 ALA A N 1
ATOM 2289 C CA . ALA A 1 293 ? 1.668 -8.680 11.409 1.00 97.62 293 ALA A CA 1
ATOM 2290 C C . ALA A 1 293 ? 1.774 -7.150 11.311 1.00 97.62 293 ALA A C 1
ATOM 2292 O O . ALA A 1 293 ? 1.406 -6.415 12.230 1.00 97.62 293 ALA A O 1
ATOM 2293 N N . ASN A 1 294 ? 2.230 -6.684 10.151 1.00 97.88 294 ASN A N 1
ATOM 2294 C CA . ASN A 1 294 ? 2.154 -5.291 9.725 1.00 97.88 294 ASN A CA 1
ATOM 2295 C C . ASN A 1 294 ? 0.857 -5.086 8.941 1.00 97.88 294 ASN A C 1
ATOM 2297 O O . ASN A 1 294 ? 0.576 -5.863 8.026 1.00 97.88 294 ASN A O 1
ATOM 2301 N N . VAL A 1 295 ? 0.090 -4.035 9.250 1.00 98.44 295 VAL A N 1
ATOM 2302 C CA . VAL A 1 295 ? -1.100 -3.680 8.461 1.00 98.44 295 VAL A CA 1
ATOM 2303 C C . VAL A 1 295 ? -1.006 -2.248 7.952 1.00 98.44 295 VAL A C 1
ATOM 2305 O O . VAL A 1 295 ? -0.868 -1.297 8.720 1.00 98.44 295 VAL A O 1
ATOM 2308 N N . MET A 1 296 ? -1.112 -2.108 6.638 1.00 98.69 296 MET A N 1
ATOM 2309 C CA . MET A 1 296 ? -1.192 -0.844 5.919 1.00 98.69 296 MET A CA 1
ATOM 2310 C C . MET A 1 296 ? -2.630 -0.626 5.458 1.00 98.69 296 MET A C 1
ATOM 2312 O O . MET A 1 296 ? -3.270 -1.557 4.968 1.00 98.69 296 MET A O 1
ATOM 2316 N N . ARG A 1 297 ? -3.150 0.592 5.612 1.00 98.69 297 ARG A N 1
ATOM 2317 C CA . ARG A 1 297 ? -4.478 0.970 5.122 1.00 98.69 297 ARG A CA 1
ATOM 2318 C C . ARG A 1 297 ? -4.427 2.281 4.361 1.00 98.69 297 ARG A C 1
ATOM 2320 O O . ARG A 1 297 ? -3.681 3.180 4.740 1.00 98.69 297 ARG A O 1
ATOM 2327 N N . TYR A 1 298 ? -5.248 2.396 3.326 1.00 98.75 298 TYR A N 1
ATOM 2328 C CA . TYR A 1 298 ? -5.446 3.640 2.588 1.00 98.75 298 TYR A CA 1
ATOM 2329 C C . TYR A 1 298 ? -6.941 3.911 2.446 1.00 98.75 298 TYR A C 1
ATOM 2331 O O . TYR A 1 298 ? -7.670 3.067 1.924 1.00 98.75 298 TYR A O 1
ATOM 2339 N N . MET A 1 299 ? -7.398 5.067 2.917 1.00 98.50 299 MET A N 1
ATOM 2340 C CA . MET A 1 299 ? -8.794 5.488 2.820 1.00 98.50 299 MET A CA 1
ATOM 2341 C C . MET A 1 299 ? -9.123 5.858 1.370 1.00 98.50 299 MET A C 1
ATOM 2343 O O . MET A 1 299 ? -8.649 6.872 0.863 1.00 98.50 299 MET A O 1
ATOM 2347 N N . VAL A 1 300 ? -9.925 5.024 0.708 1.00 98.06 300 VAL A N 1
ATOM 2348 C CA . VAL A 1 300 ? -10.314 5.182 -0.704 1.00 98.06 300 VAL A CA 1
ATOM 2349 C C . VAL A 1 300 ? -11.571 6.040 -0.836 1.00 98.06 300 VAL A C 1
ATOM 2351 O O . VAL A 1 300 ? -11.712 6.756 -1.817 1.00 98.06 300 VAL A O 1
ATOM 2354 N N . TRP A 1 301 ? -12.487 5.979 0.136 1.00 97.94 301 TRP A N 1
ATOM 2355 C CA . TRP A 1 301 ? -13.696 6.803 0.138 1.00 97.94 301 TRP A CA 1
ATOM 2356 C C . TRP A 1 301 ? -14.266 7.001 1.546 1.00 97.94 301 TRP A C 1
ATOM 2358 O O . TRP A 1 301 ? -14.207 6.096 2.386 1.00 97.94 301 TRP A O 1
ATOM 2368 N N . GLY A 1 302 ? -14.909 8.151 1.756 1.00 97.56 302 GLY A N 1
ATOM 2369 C CA . GLY A 1 302 ? -15.670 8.462 2.968 1.00 97.56 302 GLY A CA 1
ATOM 2370 C C . GLY A 1 302 ? -14.775 8.867 4.137 1.00 97.56 302 GLY A C 1
ATOM 2371 O O . GLY A 1 302 ? -13.682 9.400 3.941 1.00 97.56 302 GLY A O 1
ATOM 2372 N N . GLU A 1 303 ? -15.240 8.622 5.359 1.00 97.00 303 GLU A N 1
ATOM 2373 C CA . GLU A 1 303 ? -14.482 8.916 6.575 1.00 97.00 303 GLU A CA 1
ATOM 2374 C C . GLU A 1 303 ? -14.780 7.922 7.696 1.00 97.00 303 GLU A C 1
ATOM 2376 O O . GLU A 1 303 ? -15.829 7.280 7.701 1.00 97.00 303 GLU A O 1
ATOM 2381 N N . MET A 1 304 ? -13.873 7.800 8.665 1.00 96.81 304 MET A N 1
ATOM 2382 C CA . MET A 1 304 ? -14.098 7.018 9.878 1.00 96.81 304 MET A CA 1
ATOM 2383 C C . MET A 1 304 ? -13.327 7.555 11.089 1.00 96.81 304 MET A C 1
ATOM 2385 O O . MET A 1 304 ? -12.264 8.161 10.959 1.00 96.81 304 MET A O 1
ATOM 2389 N N . ASN A 1 305 ? -13.834 7.263 12.284 1.00 97.06 305 ASN A N 1
ATOM 2390 C CA . ASN A 1 305 ? -13.112 7.418 13.540 1.00 97.06 305 ASN A CA 1
ATOM 2391 C C . ASN A 1 305 ? -12.172 6.221 13.747 1.00 97.06 305 ASN A C 1
ATOM 2393 O O . ASN A 1 305 ? -12.629 5.094 13.944 1.00 97.06 305 ASN A O 1
ATOM 2397 N N . VAL A 1 306 ? -10.862 6.463 13.750 1.00 97.38 306 VAL A N 1
ATOM 2398 C CA . VAL A 1 306 ? -9.843 5.473 14.131 1.00 97.38 306 VAL A CA 1
ATOM 2399 C C . VAL A 1 306 ? -9.390 5.765 15.551 1.00 97.38 306 VAL A C 1
ATOM 2401 O O . VAL A 1 306 ? -8.867 6.842 15.838 1.00 97.38 306 VAL A O 1
ATOM 2404 N N . TRP A 1 307 ? -9.567 4.799 16.447 1.00 96.50 307 TRP A N 1
ATOM 2405 C CA . TRP A 1 307 ? -9.143 4.927 17.836 1.00 96.50 307 TRP A CA 1
ATOM 2406 C C . TRP A 1 307 ? -7.697 4.473 18.004 1.00 96.50 307 TRP A C 1
ATOM 2408 O O . TRP A 1 307 ? -7.338 3.340 17.677 1.00 96.50 307 TRP A O 1
ATOM 2418 N N . ARG A 1 308 ? -6.871 5.371 18.545 1.00 94.75 308 ARG A N 1
ATOM 2419 C CA . ARG A 1 308 ? -5.483 5.110 18.932 1.00 94.75 308 ARG A CA 1
ATOM 2420 C C . ARG A 1 308 ? -5.424 4.843 20.432 1.00 94.75 308 ARG A C 1
ATOM 2422 O O . ARG A 1 308 ? -6.020 5.579 21.212 1.00 94.75 308 ARG A O 1
ATOM 2429 N N . PHE A 1 309 ? -4.640 3.844 20.817 1.00 95.62 309 PHE A N 1
ATOM 2430 C CA . PHE A 1 309 ? -4.349 3.496 22.207 1.00 95.62 309 PHE A CA 1
ATOM 2431 C C . PHE A 1 309 ? -2.833 3.443 22.403 1.00 95.62 309 PHE A C 1
ATOM 2433 O O . PHE A 1 309 ? -2.093 3.128 21.466 1.00 95.62 309 PHE A O 1
ATOM 2440 N N . LYS A 1 310 ? -2.368 3.745 23.614 1.00 94.56 310 LYS A N 1
ATOM 2441 C CA . LYS A 1 310 ? -0.977 3.549 24.046 1.00 94.56 310 LYS A CA 1
ATOM 2442 C C . LYS A 1 310 ? -0.708 2.100 24.443 1.00 94.56 310 LYS A C 1
ATOM 2444 O O . LYS A 1 310 ? 0.351 1.580 24.121 1.00 94.56 310 LYS A O 1
ATOM 2449 N N . ASP A 1 311 ? -1.661 1.473 25.127 1.00 94.94 311 ASP A N 1
ATOM 2450 C CA . ASP A 1 311 ? -1.585 0.111 25.659 1.00 94.94 311 ASP A CA 1
ATOM 2451 C C . ASP A 1 311 ? -3.013 -0.419 25.975 1.00 94.94 311 ASP A C 1
ATOM 2453 O O . ASP A 1 311 ? -3.986 0.330 25.826 1.00 94.94 311 ASP A O 1
ATOM 2457 N N . PRO A 1 312 ? -3.196 -1.688 26.399 1.00 95.19 312 PRO A N 1
ATOM 2458 C CA . PRO A 1 312 ? -4.517 -2.264 26.669 1.00 95.19 312 PRO A CA 1
ATOM 2459 C C . PRO A 1 312 ? -5.327 -1.590 27.785 1.00 95.19 312 PRO A C 1
ATOM 2461 O O . PRO A 1 312 ? -6.548 -1.737 27.797 1.00 95.19 312 PRO A O 1
ATOM 2464 N N . LYS A 1 313 ? -4.702 -0.843 28.700 1.00 94.62 313 LYS A N 1
ATOM 2465 C CA . LYS A 1 313 ? -5.377 -0.107 29.784 1.00 94.62 313 LYS A CA 1
ATOM 2466 C C . LYS A 1 313 ? -5.727 1.333 29.405 1.00 94.62 313 LYS A C 1
ATOM 2468 O O . LYS A 1 313 ? -6.492 1.970 30.123 1.00 94.62 313 LYS A O 1
ATOM 2473 N N . ASP A 1 314 ? -5.183 1.846 28.304 1.00 94.62 314 ASP A N 1
ATOM 2474 C CA . ASP A 1 314 ? -5.536 3.167 27.789 1.00 94.62 314 ASP A CA 1
ATOM 2475 C C . ASP A 1 314 ? -7.009 3.197 27.346 1.00 94.62 314 ASP A C 1
ATOM 2477 O O . ASP A 1 314 ? -7.471 2.295 26.640 1.00 94.62 314 ASP A O 1
ATOM 2481 N N . ALA A 1 315 ? -7.731 4.255 27.723 1.00 92.88 315 ALA A N 1
ATOM 2482 C CA . ALA A 1 315 ? -9.081 4.531 27.229 1.00 92.88 315 ALA A CA 1
ATOM 2483 C C . ALA A 1 315 ? -9.076 4.889 25.729 1.00 92.88 315 ALA A C 1
ATOM 2485 O O . ALA A 1 315 ? -10.073 4.688 25.036 1.00 92.88 315 ALA A O 1
ATOM 2486 N N . GLY A 1 316 ? -7.929 5.366 25.231 1.00 94.00 316 GLY A N 1
ATOM 2487 C CA . GLY A 1 316 ? -7.701 5.727 23.840 1.00 94.00 316 GLY A CA 1
ATOM 2488 C C . GLY A 1 316 ? -8.325 7.061 23.440 1.00 94.00 316 GLY A C 1
ATOM 2489 O O . GLY A 1 316 ? -9.093 7.677 24.179 1.00 94.00 316 GLY A O 1
ATOM 2490 N N . SER A 1 317 ? -7.984 7.515 22.236 1.00 94.31 317 SER A N 1
ATOM 2491 C CA . SER A 1 317 ? -8.559 8.721 21.641 1.00 94.31 317 SER A CA 1
ATOM 2492 C C . SER A 1 317 ? -8.890 8.505 20.161 1.00 94.31 317 SER A C 1
ATOM 2494 O O . SER A 1 317 ? -8.069 7.925 19.438 1.00 94.31 317 SER A O 1
ATOM 2496 N N . PRO A 1 318 ? -10.051 8.982 19.679 1.00 96.00 318 PRO A N 1
ATOM 2497 C CA . PRO A 1 318 ? -10.396 8.928 18.269 1.00 96.00 318 PRO A CA 1
ATOM 2498 C C . PRO A 1 318 ? -9.642 9.995 17.472 1.00 96.00 318 PRO A C 1
ATOM 2500 O O . PRO A 1 318 ? -9.446 11.118 17.940 1.00 96.00 318 PRO A O 1
ATOM 2503 N N . TYR A 1 319 ? -9.308 9.657 16.232 1.00 97.19 319 TYR A N 1
ATOM 2504 C CA . TYR A 1 319 ? -9.024 10.618 15.175 1.00 97.19 319 TYR A CA 1
ATOM 2505 C C . TYR A 1 319 ? -9.970 10.387 13.999 1.00 97.19 319 TYR A C 1
ATOM 2507 O O . TYR A 1 319 ? -10.198 9.239 13.610 1.00 97.19 319 TYR A O 1
ATOM 2515 N N . LEU A 1 320 ? -10.475 11.466 13.407 1.00 96.94 320 LEU A N 1
ATOM 2516 C CA . LEU A 1 320 ? -11.258 11.407 12.179 1.00 96.94 320 LEU A CA 1
ATOM 2517 C C . LEU A 1 320 ? -10.316 11.348 10.972 1.00 96.94 320 LEU A C 1
ATOM 2519 O O . LEU A 1 320 ? -9.568 12.291 10.712 1.00 96.94 320 LEU A O 1
ATOM 2523 N N . VAL A 1 321 ? -10.354 10.247 10.224 1.00 97.12 321 VAL A N 1
ATOM 2524 C CA . VAL A 1 321 ? -9.622 10.085 8.959 1.00 97.12 321 VAL A CA 1
ATOM 2525 C C . VAL A 1 321 ? -10.604 10.053 7.797 1.00 97.12 321 VAL A C 1
ATOM 2527 O O . VAL A 1 321 ? -11.628 9.379 7.870 1.00 97.12 321 VAL A O 1
ATOM 2530 N N . GLY A 1 322 ? -10.293 10.790 6.735 1.00 97.50 322 GLY A N 1
ATOM 2531 C CA . GLY A 1 322 ? -11.064 10.809 5.491 1.00 97.50 322 GLY A CA 1
ATOM 2532 C C . GLY A 1 322 ? -10.320 10.136 4.342 1.00 97.50 322 GLY A C 1
ATOM 2533 O O . GLY A 1 322 ? -9.233 9.594 4.532 1.00 97.50 322 GLY A O 1
ATOM 2534 N N . GLU A 1 323 ? -10.896 10.220 3.148 1.00 97.75 323 GLU A N 1
ATOM 2535 C CA . GLU A 1 323 ? -10.253 9.911 1.865 1.00 97.75 323 GLU A CA 1
ATOM 2536 C C . GLU A 1 323 ? -8.820 10.484 1.760 1.00 97.75 323 GLU A C 1
ATOM 2538 O O . GLU A 1 323 ? -8.513 11.552 2.296 1.00 97.75 323 GLU A O 1
ATOM 2543 N N . ASP A 1 324 ? -7.930 9.737 1.104 1.00 97.88 324 ASP A N 1
ATOM 2544 C CA . ASP A 1 324 ? -6.490 10.008 0.981 1.00 97.88 324 ASP A CA 1
ATOM 2545 C C . ASP A 1 324 ? -5.689 10.079 2.305 1.00 97.88 324 ASP A C 1
ATOM 2547 O O . ASP A 1 324 ? -4.570 10.604 2.355 1.00 97.88 324 ASP A O 1
ATOM 2551 N N . TYR A 1 325 ? -6.201 9.494 3.394 1.00 98.50 325 TYR A N 1
ATOM 2552 C CA . TYR A 1 325 ? -5.364 9.124 4.542 1.00 98.50 325 TYR A CA 1
ATOM 2553 C C . TYR A 1 325 ? -4.720 7.748 4.354 1.00 98.50 325 TYR A C 1
ATOM 2555 O O . TYR A 1 325 ? -5.407 6.738 4.186 1.00 98.50 325 TYR A O 1
ATOM 2563 N N . PHE A 1 326 ? -3.398 7.695 4.511 1.00 98.75 326 PHE A N 1
ATOM 2564 C CA . PHE A 1 326 ? -2.670 6.458 4.782 1.00 98.75 326 PHE A CA 1
ATOM 2565 C C . PHE A 1 326 ? -2.563 6.228 6.294 1.00 98.75 326 PHE A C 1
ATOM 2567 O O . PHE A 1 326 ? -2.341 7.163 7.071 1.00 98.75 326 PHE A O 1
ATOM 2574 N N . ILE A 1 327 ? -2.716 4.974 6.712 1.00 98.69 327 ILE A N 1
ATOM 2575 C CA . ILE A 1 327 ? -2.699 4.552 8.110 1.00 98.69 327 ILE A CA 1
ATOM 2576 C C . ILE A 1 327 ? -1.822 3.309 8.236 1.00 98.69 327 ILE A C 1
ATOM 2578 O O . ILE A 1 327 ? -2.024 2.317 7.535 1.00 98.69 327 ILE A O 1
ATOM 2582 N N . TYR A 1 328 ? -0.884 3.333 9.177 1.00 98.56 328 TYR A N 1
ATOM 2583 C CA . TYR A 1 328 ? -0.005 2.210 9.475 1.00 98.56 328 TYR A CA 1
ATOM 2584 C C . TYR A 1 328 ? -0.255 1.681 10.887 1.00 98.56 328 TYR A C 1
ATOM 2586 O O . TYR A 1 328 ? -0.200 2.428 11.865 1.00 98.56 328 TYR A O 1
ATOM 2594 N N . GLN A 1 329 ? -0.502 0.377 10.989 1.00 98.19 329 GLN A N 1
ATOM 2595 C CA . GLN A 1 329 ? -0.582 -0.376 12.234 1.00 98.19 329 GLN A CA 1
ATOM 2596 C C . GLN A 1 329 ? 0.645 -1.306 12.317 1.00 98.19 329 GLN A C 1
ATOM 2598 O O . GLN A 1 329 ? 0.654 -2.353 11.660 1.00 98.19 329 GLN A O 1
ATOM 2603 N N . PRO A 1 330 ? 1.672 -0.948 13.110 1.00 97.44 330 PRO A N 1
ATOM 2604 C CA . PRO A 1 330 ? 2.782 -1.849 13.393 1.00 97.44 330 PRO A CA 1
ATOM 2605 C C . PRO A 1 330 ? 2.345 -3.073 14.223 1.00 97.44 330 PRO A C 1
ATOM 2607 O O . PRO A 1 330 ? 1.285 -3.046 14.861 1.00 97.44 330 PRO A O 1
ATOM 2610 N N . PRO A 1 331 ? 3.180 -4.125 14.301 1.00 97.62 331 PRO A N 1
ATOM 2611 C CA . PRO A 1 331 ? 2.974 -5.249 15.209 1.00 97.62 331 PRO A CA 1
ATOM 2612 C C . PRO A 1 331 ? 2.809 -4.775 16.659 1.00 97.62 331 PRO A C 1
ATOM 2614 O O . PRO A 1 331 ? 3.378 -3.756 17.056 1.00 97.62 331 PRO A O 1
ATOM 2617 N N . ARG A 1 332 ? 2.013 -5.499 17.455 1.00 97.31 332 ARG A N 1
ATOM 2618 C CA . ARG A 1 332 ? 1.625 -5.120 18.828 1.00 97.31 332 ARG A CA 1
ATOM 2619 C C . ARG A 1 332 ? 1.063 -3.694 18.931 1.00 97.31 332 ARG A C 1
ATOM 2621 O O . ARG A 1 332 ? 1.313 -2.991 19.905 1.00 97.31 332 ARG A O 1
ATOM 2628 N N . THR A 1 333 ? 0.281 -3.268 17.939 1.00 98.00 333 THR A N 1
ATOM 2629 C CA . THR A 1 333 ? -0.479 -2.006 17.969 1.00 98.00 333 THR A CA 1
ATOM 2630 C C . THR A 1 333 ? -1.970 -2.288 17.983 1.00 98.00 333 THR A C 1
ATOM 2632 O O . THR A 1 333 ? -2.475 -3.016 17.123 1.00 98.00 333 THR A O 1
ATOM 2635 N N . ILE A 1 334 ? -2.683 -1.669 18.923 1.00 97.75 334 ILE A N 1
ATOM 2636 C CA . ILE A 1 334 ? -4.139 -1.774 19.027 1.00 97.75 334 ILE A CA 1
ATOM 2637 C C . ILE A 1 334 ? -4.779 -0.894 17.951 1.00 97.75 334 ILE A C 1
ATOM 2639 O O . ILE A 1 334 ? -4.715 0.333 18.017 1.00 97.75 334 ILE A O 1
ATOM 2643 N N . TRP A 1 335 ? -5.413 -1.536 16.975 1.00 96.62 335 TRP A N 1
ATOM 2644 C CA . TRP A 1 335 ? -6.420 -0.932 16.114 1.00 96.62 335 TRP A CA 1
ATOM 2645 C C . TRP A 1 335 ? -7.749 -0.883 16.858 1.00 96.62 335 TRP A C 1
ATOM 2647 O O . TRP A 1 335 ? -8.149 -1.882 17.460 1.00 96.62 335 TRP A O 1
ATOM 2657 N N . GLY A 1 336 ? -8.466 0.236 16.786 1.00 93.62 336 GLY A N 1
ATOM 2658 C CA . GLY A 1 336 ? -9.820 0.280 17.314 1.00 93.62 336 GLY A CA 1
ATOM 2659 C C . GLY A 1 336 ? -10.805 1.088 16.496 1.00 93.62 336 GLY A C 1
ATOM 2660 O O . GLY A 1 336 ? -10.487 2.111 15.892 1.00 93.62 336 GLY A O 1
ATOM 2661 N N . TYR A 1 337 ? -12.034 0.597 16.554 1.00 92.94 337 TYR A N 1
ATOM 2662 C CA . TYR A 1 337 ? -13.241 1.237 16.051 1.00 92.94 337 TYR A CA 1
ATOM 2663 C C . TYR A 1 337 ? -13.932 2.082 17.139 1.00 92.94 337 TYR A C 1
ATOM 2665 O O . TYR A 1 337 ? -14.693 2.997 16.829 1.00 92.94 337 TYR A O 1
ATOM 2673 N N . GLY A 1 338 ? -13.620 1.815 18.414 1.00 86.06 338 GLY A N 1
ATOM 2674 C CA . GLY A 1 338 ? -14.229 2.479 19.567 1.00 86.06 338 GLY A CA 1
ATOM 2675 C C . GLY A 1 338 ? -15.662 2.015 19.861 1.00 86.06 338 GLY A C 1
ATOM 2676 O O . GLY A 1 338 ? -16.174 1.125 19.189 1.00 86.06 338 GLY A O 1
ATOM 2677 N N . PRO A 1 339 ? -16.321 2.595 20.881 1.00 86.06 339 PRO A N 1
ATOM 2678 C CA . PRO A 1 339 ? -17.621 2.124 21.378 1.00 86.06 339 PRO A CA 1
ATOM 2679 C C . PRO A 1 339 ? -18.840 2.657 20.596 1.00 86.06 339 PRO A C 1
ATOM 2681 O O . PRO A 1 339 ? -19.978 2.312 20.914 1.00 86.06 339 PRO A O 1
ATOM 2684 N N . GLY A 1 340 ? -18.626 3.562 19.636 1.00 91.06 340 GLY A N 1
ATOM 2685 C CA . GLY A 1 340 ? -19.677 4.322 18.956 1.00 91.06 340 GLY A CA 1
ATOM 2686 C C . GLY A 1 340 ? -19.939 3.884 17.515 1.00 91.06 340 GLY A C 1
ATOM 2687 O O . GLY A 1 340 ? -19.474 2.840 17.063 1.00 91.06 340 GLY A O 1
ATOM 2688 N N . ALA A 1 341 ? -20.685 4.717 16.784 1.00 94.31 341 ALA A N 1
ATOM 2689 C CA . ALA A 1 341 ? -20.679 4.655 15.327 1.00 94.31 341 ALA A CA 1
ATOM 2690 C C . ALA A 1 341 ? -19.279 5.025 14.815 1.00 94.31 341 ALA A C 1
ATOM 2692 O O . ALA A 1 341 ? -18.6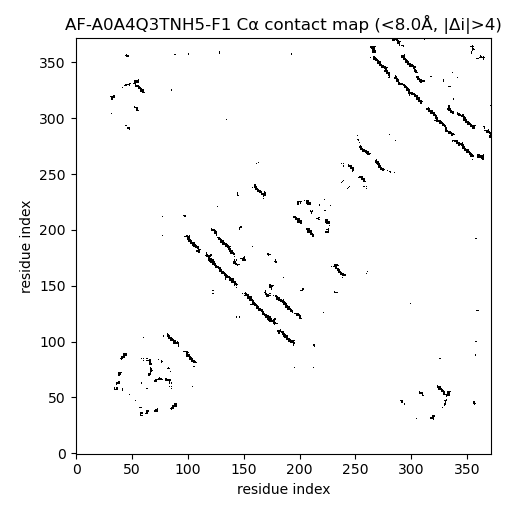64 5.997 15.263 1.00 94.31 341 ALA A O 1
ATOM 2693 N N . VAL A 1 342 ? -18.767 4.223 13.890 1.00 94.81 342 VAL A N 1
ATOM 2694 C CA . VAL A 1 342 ? -17.424 4.386 13.325 1.00 94.81 342 VAL A CA 1
ATOM 2695 C C . VAL A 1 342 ? -17.408 5.481 12.261 1.00 94.81 342 VAL A C 1
ATOM 2697 O O . VAL A 1 342 ? -16.380 6.114 12.049 1.00 94.81 342 VAL A O 1
ATOM 2700 N N . THR A 1 343 ? -18.541 5.719 11.603 1.00 94.69 343 THR A N 1
ATOM 2701 C CA . THR A 1 343 ? -18.693 6.656 10.488 1.00 94.69 343 THR A CA 1
ATOM 2702 C C . THR A 1 343 ? -20.155 7.067 10.327 1.00 94.69 343 THR A C 1
ATOM 2704 O O . THR A 1 343 ? -21.050 6.254 10.561 1.00 94.69 343 THR A O 1
ATOM 2707 N N . GLU A 1 344 ? -20.397 8.303 9.890 1.00 93.56 344 GLU A N 1
ATOM 2708 C CA . GLU A 1 344 ? -21.740 8.810 9.571 1.00 93.56 344 GLU A CA 1
ATOM 2709 C C . GLU A 1 344 ? -22.067 8.694 8.070 1.00 93.56 344 GLU A C 1
ATOM 2711 O O . GLU A 1 344 ? -23.238 8.627 7.704 1.00 93.56 344 GLU A O 1
ATOM 2716 N N . ARG A 1 345 ? -21.060 8.618 7.182 1.00 95.44 345 ARG A N 1
ATOM 2717 C CA . ARG A 1 345 ?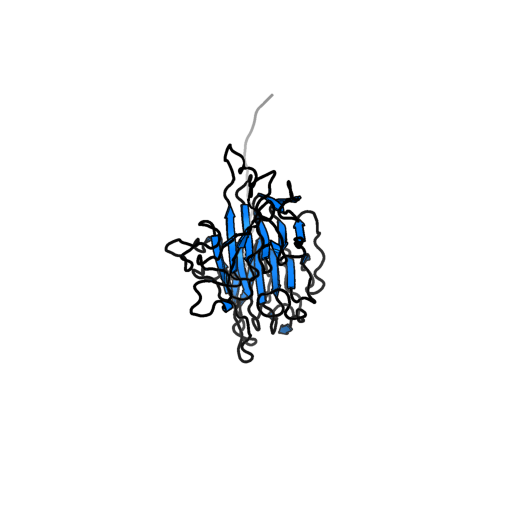 -21.257 8.483 5.720 1.00 95.44 345 ARG A CA 1
ATOM 2718 C C . ARG A 1 345 ? -20.926 7.097 5.165 1.00 95.44 345 ARG A C 1
ATOM 2720 O O . ARG A 1 345 ? -21.255 6.812 4.014 1.00 95.44 345 ARG A O 1
ATOM 2727 N N . GLY A 1 346 ? -20.335 6.221 5.972 1.00 97.50 346 GLY A N 1
ATOM 2728 C CA . GLY A 1 346 ? -19.708 4.991 5.497 1.00 97.50 346 GLY A CA 1
ATOM 2729 C C . GLY A 1 346 ? -18.240 5.223 5.135 1.00 97.50 346 GLY A C 1
ATOM 2730 O O . GLY A 1 346 ? -17.783 6.358 4.993 1.00 97.50 346 GLY A O 1
ATOM 2731 N N . ALA A 1 347 ? -17.495 4.133 4.973 1.00 98.38 347 ALA A N 1
ATOM 2732 C CA . ALA A 1 347 ? -16.088 4.190 4.592 1.00 98.38 347 ALA A CA 1
ATOM 2733 C C . ALA A 1 347 ? -15.705 3.018 3.688 1.00 98.38 347 ALA A C 1
ATOM 2735 O O . ALA A 1 347 ? -16.234 1.912 3.846 1.00 98.38 347 ALA A O 1
ATOM 2736 N N . ILE A 1 348 ? -14.754 3.260 2.783 1.00 98.56 348 ILE A N 1
ATOM 2737 C CA . ILE A 1 348 ? -14.058 2.232 2.005 1.00 98.56 348 ILE A CA 1
ATOM 2738 C C . ILE A 1 348 ? -12.552 2.451 2.149 1.00 98.56 348 ILE A C 1
ATOM 2740 O O . ILE A 1 348 ? -12.063 3.564 1.949 1.00 98.56 348 ILE A O 1
ATOM 2744 N N . TRP A 1 349 ? -11.804 1.393 2.457 1.00 98.69 349 TRP A N 1
ATOM 2745 C CA . TRP A 1 349 ? -10.342 1.435 2.500 1.00 98.69 349 TRP A CA 1
ATOM 2746 C C . TRP A 1 349 ? -9.709 0.198 1.867 1.00 98.69 349 TRP A C 1
ATOM 2748 O O . TRP A 1 349 ? -10.250 -0.905 1.946 1.00 98.69 349 TRP A O 1
ATOM 2758 N N . LEU A 1 350 ? -8.535 0.383 1.266 1.00 98.81 350 LEU A N 1
ATOM 2759 C CA . LEU A 1 350 ? -7.605 -0.705 0.981 1.00 98.81 350 LEU A CA 1
ATOM 2760 C C . LEU A 1 350 ? -6.950 -1.126 2.299 1.00 98.81 350 LEU A C 1
ATOM 2762 O O . LEU A 1 350 ? -6.501 -0.267 3.054 1.00 98.81 350 LEU A O 1
ATOM 2766 N N . GLU A 1 351 ? -6.865 -2.424 2.573 1.00 98.69 351 GLU A N 1
ATOM 2767 C CA . GLU A 1 351 ? -6.117 -3.008 3.689 1.00 98.69 351 GLU A CA 1
ATOM 2768 C C . GLU A 1 351 ? -5.138 -4.056 3.150 1.00 98.69 351 GLU A C 1
ATOM 2770 O O . GLU A 1 351 ? -5.557 -5.033 2.530 1.00 98.69 351 GLU A O 1
ATOM 2775 N N . VAL A 1 352 ? -3.844 -3.870 3.419 1.00 98.56 352 VAL A N 1
ATOM 2776 C CA . VAL A 1 352 ? -2.761 -4.803 3.078 1.00 98.56 352 VAL A CA 1
ATOM 2777 C C . VAL A 1 352 ? -2.121 -5.308 4.368 1.00 98.56 352 VAL A C 1
ATOM 2779 O O . VAL A 1 352 ? -1.729 -4.518 5.225 1.00 98.56 352 VAL A O 1
ATOM 2782 N N . THR A 1 353 ? -2.038 -6.627 4.527 1.00 98.31 353 THR A N 1
ATOM 2783 C CA . THR A 1 353 ? -1.487 -7.314 5.703 1.00 98.31 353 THR A CA 1
ATOM 2784 C C . THR A 1 353 ? -0.271 -8.148 5.309 1.00 98.31 353 THR A C 1
ATOM 2786 O O . THR A 1 353 ? -0.379 -9.017 4.447 1.00 98.31 353 THR A O 1
ATOM 2789 N N . TYR A 1 354 ? 0.841 -7.943 6.012 1.00 97.88 354 TYR A N 1
ATOM 2790 C CA . TYR A 1 354 ? 2.034 -8.791 5.970 1.00 97.88 354 TYR A CA 1
ATOM 2791 C C . TYR A 1 354 ? 2.159 -9.566 7.279 1.00 97.88 354 TYR A C 1
ATOM 2793 O O . TYR A 1 354 ? 2.135 -8.954 8.344 1.00 97.88 354 TYR A O 1
ATOM 2801 N N . ALA A 1 355 ? 2.328 -10.889 7.227 1.00 96.50 355 ALA A N 1
ATOM 2802 C CA . ALA A 1 355 ? 2.403 -11.748 8.413 1.00 96.50 355 ALA A CA 1
ATOM 2803 C C . ALA A 1 355 ? 3.580 -11.401 9.336 1.00 96.50 355 ALA A C 1
ATOM 2805 O O . ALA A 1 355 ? 3.436 -11.433 10.559 1.00 96.50 355 ALA A O 1
ATOM 2806 N N . ARG A 1 356 ? 4.744 -11.096 8.748 1.00 93.69 356 ARG A N 1
ATOM 2807 C CA . ARG A 1 356 ? 5.985 -10.694 9.428 1.00 93.69 356 ARG A CA 1
ATOM 2808 C C . ARG A 1 356 ? 6.785 -9.788 8.492 1.00 93.69 356 ARG A C 1
ATOM 2810 O O . ARG A 1 356 ? 6.879 -10.081 7.306 1.00 93.69 356 ARG A O 1
ATOM 2817 N N . GLY A 1 357 ? 7.394 -8.722 9.013 1.00 93.38 357 GLY A N 1
ATOM 2818 C CA . GLY A 1 357 ? 8.133 -7.770 8.174 1.00 93.38 357 GLY A CA 1
ATOM 2819 C C . GLY A 1 357 ? 7.242 -7.110 7.111 1.00 93.38 357 GLY A C 1
ATOM 2820 O O . GLY A 1 357 ? 6.084 -6.804 7.396 1.00 93.38 357 GLY A O 1
ATOM 2821 N N . LEU A 1 358 ? 7.794 -6.878 5.917 1.00 94.00 358 LEU A N 1
ATOM 2822 C CA . LEU A 1 358 ? 7.146 -6.192 4.785 1.00 94.00 358 LEU A CA 1
ATOM 2823 C C . LEU A 1 358 ? 7.438 -6.875 3.435 1.00 94.00 358 LEU A C 1
ATOM 2825 O O . LEU A 1 358 ? 7.579 -6.204 2.417 1.00 94.00 358 LEU A O 1
ATOM 2829 N N . LYS A 1 359 ? 7.615 -8.198 3.442 1.00 91.88 359 LYS A N 1
ATOM 2830 C CA . LYS A 1 359 ? 7.941 -8.987 2.248 1.00 91.88 359 LYS A CA 1
ATOM 2831 C C . LYS A 1 359 ? 6.968 -10.146 2.096 1.00 91.88 359 LYS A C 1
ATOM 2833 O O . LYS A 1 359 ? 6.536 -10.698 3.111 1.00 91.88 359 LYS A O 1
ATOM 2838 N N . HIS A 1 360 ? 6.635 -10.521 0.863 1.00 90.50 360 HIS A N 1
ATOM 2839 C CA . HIS A 1 360 ? 5.902 -11.761 0.600 1.00 90.50 360 HIS A CA 1
ATOM 2840 C C . HIS A 1 360 ? 6.660 -12.955 1.212 1.00 90.50 360 HIS A C 1
ATOM 2842 O O . HIS A 1 360 ? 7.889 -13.033 1.156 1.00 90.50 360 HIS A O 1
ATOM 2848 N N . GLY A 1 361 ? 5.933 -13.886 1.833 1.00 85.88 361 GLY A N 1
ATOM 2849 C CA . GLY A 1 361 ? 6.496 -14.960 2.653 1.00 85.88 361 GLY A CA 1
ATOM 2850 C C . GLY A 1 361 ? 6.379 -14.696 4.160 1.00 85.88 361 GLY A C 1
ATOM 2851 O O . GLY A 1 361 ? 5.454 -14.050 4.642 1.00 85.88 361 GLY A O 1
ATOM 2852 N N . GLY A 1 362 ? 7.297 -15.267 4.947 1.00 83.69 362 GLY A N 1
ATOM 2853 C CA . GLY A 1 362 ? 7.297 -15.135 6.416 1.00 83.69 362 GLY A CA 1
ATOM 2854 C C . GLY A 1 362 ? 6.341 -16.074 7.174 1.00 83.69 362 GLY A C 1
ATOM 2855 O O . GLY A 1 362 ? 6.280 -16.016 8.404 1.00 83.69 362 GLY A O 1
ATOM 2856 N N . GLY A 1 363 ? 5.647 -16.972 6.466 1.00 91.94 363 GLY A N 1
ATOM 2857 C CA . GLY A 1 363 ? 4.686 -17.927 7.032 1.00 91.94 363 GLY A CA 1
ATOM 2858 C C . GLY A 1 363 ? 3.253 -17.382 7.088 1.00 91.94 363 GLY A C 1
ATOM 2859 O O . GLY A 1 363 ? 2.996 -16.283 6.606 1.00 91.94 363 GLY A O 1
ATOM 2860 N N . PRO A 1 364 ? 2.290 -18.138 7.644 1.00 95.94 364 PRO A N 1
ATOM 2861 C CA . PRO A 1 364 ? 0.886 -17.751 7.606 1.00 95.94 364 PRO A CA 1
ATOM 2862 C C . PRO A 1 364 ? 0.594 -16.479 8.416 1.00 95.94 364 PRO A C 1
ATOM 2864 O O . PRO A 1 364 ? 1.123 -16.303 9.516 1.00 95.94 364 PRO A O 1
ATOM 2867 N N . ILE A 1 365 ? -0.313 -15.633 7.912 1.00 96.69 365 ILE A N 1
ATOM 2868 C CA . ILE A 1 365 ? -0.892 -14.528 8.694 1.00 96.69 365 ILE A CA 1
ATOM 2869 C C . ILE A 1 365 ? -1.623 -15.119 9.904 1.00 96.69 365 ILE A C 1
ATOM 2871 O O . ILE A 1 365 ? -2.526 -15.946 9.757 1.00 96.69 365 ILE A O 1
ATOM 2875 N N . GLU A 1 366 ? -1.230 -14.682 11.098 1.00 95.75 366 GLU A N 1
ATOM 2876 C CA . GLU A 1 366 ? -1.816 -15.126 12.361 1.00 95.75 366 GLU A CA 1
ATOM 2877 C C . GLU A 1 366 ? -3.283 -14.689 12.530 1.00 95.75 366 GLU A C 1
ATOM 2879 O O . GLU A 1 366 ? -3.778 -13.776 11.862 1.00 95.75 366 GLU A O 1
ATOM 2884 N N . ALA A 1 367 ? -3.992 -15.323 13.465 1.00 95.44 367 ALA A N 1
ATOM 2885 C CA . ALA A 1 367 ? -5.314 -14.860 13.867 1.00 95.44 367 ALA A CA 1
ATOM 2886 C C . ALA A 1 367 ? -5.209 -13.514 14.604 1.00 95.44 367 ALA A C 1
ATOM 2888 O O . ALA A 1 367 ? -4.377 -13.346 15.498 1.00 95.44 367 ALA A O 1
ATOM 2889 N N . VAL A 1 368 ? -6.086 -12.569 14.258 1.00 95.56 368 VAL A N 1
ATOM 2890 C CA . VAL A 1 368 ? -6.177 -11.287 14.963 1.00 95.56 368 VAL A CA 1
ATOM 2891 C C . VAL A 1 368 ? -6.609 -11.508 16.415 1.00 95.56 368 VAL A C 1
ATOM 2893 O O . VAL A 1 368 ? -7.558 -12.244 16.697 1.00 95.56 368 VAL A O 1
ATOM 2896 N N . LYS A 1 369 ? -5.914 -10.857 17.345 1.00 96.50 369 LYS A N 1
ATOM 2897 C CA . LYS A 1 369 ? -6.212 -10.900 18.777 1.00 96.50 369 LYS A CA 1
ATOM 2898 C C . LYS A 1 369 ? -7.193 -9.789 19.130 1.00 96.50 369 LYS A C 1
ATOM 2900 O O . LYS A 1 369 ? -7.100 -8.676 18.610 1.00 96.50 369 LYS A O 1
ATOM 2905 N N . ARG A 1 370 ? -8.129 -10.097 20.023 1.00 94.94 370 ARG A N 1
ATOM 2906 C CA . ARG A 1 370 ? -9.151 -9.175 20.533 1.00 94.94 370 ARG A CA 1
ATOM 2907 C C . ARG A 1 370 ? -8.776 -8.720 21.941 1.00 94.94 370 ARG A C 1
ATOM 2909 O O . ARG A 1 370 ? -8.113 -9.463 22.665 1.00 94.94 370 ARG A O 1
ATOM 2916 N N . LEU A 1 371 ? -9.158 -7.498 22.289 1.00 92.19 371 LEU A N 1
ATOM 2917 C CA . LEU A 1 371 ? -9.073 -6.957 23.642 1.00 92.19 371 LEU A CA 1
ATOM 2918 C C . LEU A 1 371 ? -10.479 -6.511 24.037 1.00 92.19 371 LEU A C 1
ATOM 2920 O O . LEU A 1 371 ? -11.075 -5.694 23.330 1.00 92.19 371 LEU A O 1
ATOM 2924 N N . ASP A 1 372 ? -10.978 -7.066 25.135 1.00 74.44 372 ASP A N 1
ATOM 2925 C CA . ASP A 1 372 ? -12.269 -6.702 25.723 1.00 74.44 372 ASP A CA 1
ATOM 2926 C C . ASP A 1 372 ? -12.174 -5.384 26.527 1.00 74.44 372 ASP A C 1
ATOM 2928 O O . ASP A 1 372 ? -11.065 -5.060 27.026 1.00 74.44 372 ASP A O 1
#

Mean predicted aligned error: 8.43 Å

Solvent-accessible surface area (backbone atoms only — not comparable to full-atom values): 19837 Å² total; per-residue (Å²): 139,85,84,91,80,91,82,82,85,89,89,88,82,88,80,92,77,90,74,79,83,74,79,75,74,76,74,74,74,75,75,51,52,62,68,76,80,39,61,59,52,48,71,53,59,60,68,57,59,93,89,59,52,32,56,66,45,60,34,47,52,85,78,33,46,39,19,48,40,94,72,24,77,44,70,71,37,92,81,40,74,51,21,26,63,55,30,33,34,60,83,31,53,96,85,47,89,46,63,18,28,33,35,31,40,36,54,42,70,45,58,81,59,94,62,75,59,59,56,59,24,69,29,29,28,32,91,37,43,34,38,35,40,27,68,36,43,26,37,38,30,26,42,24,71,48,81,86,35,46,70,34,50,73,47,72,43,27,53,42,21,39,39,40,29,51,43,40,27,38,25,52,8,15,44,69,45,12,46,68,45,23,85,34,54,25,31,32,40,36,35,32,41,35,52,65,47,38,38,32,47,39,59,101,84,46,76,33,46,65,43,38,78,81,70,53,76,76,59,94,87,57,79,62,37,59,91,75,57,90,70,53,36,74,60,53,71,46,45,57,78,76,77,49,66,80,41,77,31,88,88,47,75,85,30,31,32,32,82,75,40,77,48,36,69,45,2,28,34,32,28,42,40,37,40,52,52,58,40,50,59,49,92,58,50,29,28,29,32,32,74,46,28,28,36,42,34,37,29,73,36,52,33,34,38,44,26,40,30,68,48,95,85,47,90,53,50,58,23,36,44,41,52,51,25,38,38,37,35,33,16,37,14,51,47,24,41,40,96,46,61,26,20,81,79,10,34,32,27,43,39,39,39,20,22,32,39,67,46,86,28,78,41,54,49,73,81,75,42,66,47,127

Foldseek 3Di:
DDDDDDDDDDDDDDDDDPDDCPPPPPPPPPAFAAPPADQAAAEADQADDPVFFDWKDKHLQVPHDFACDPSHPHNQHLVDRQKGFRHFYCVCPPPRPFTAWTKIKGKDAAPPDPDFADAPAWKKWAQAKKKKAWLAFWKWWFFAFDRQPQGHDTDIHHHQKIKIAGGLGIIAQHRNGGGMGGHHTIIMIMITRGRSKMWTADPPPDWIAIDGSVRDQDDPPPPNTCVPPPGRDHMQIDRRVPRWDWDADPQWGQKIWTWSDDVQQQFKTKIKIKHAAFDFTPPLQQKWFAQAKKKKKAWSAAKWWKWIARALPGLTGTHIDGHSMIMIDHHNGITGCHGGRGHRGMTIMMMMMGLGGNGGGPGGNDDMHTRD

Sequence (372 aa):
MSISAFARKPALKSLFFVALLGGASAAWAQVAPPPPDATRPIVATLKPDPKGWGQIGFVNVPKFPFDGTPGSAIKKPPLGPTSKTIFQSPEAGPDSTLPVGQLIHLQYQPTFSSKMPPPAGVSHYHEFHEWGYTLRGDAIMPEPVHPDQVNGMYYRKKEGGWLSRPPYSLHGGSLGIGGLRNQLPYDLIIFEEGDGHVINVGRDGEPGTYRGRDGGPPPPGVVGDYRKVEEFTRPWLLDSTRDVDWEEDREVPGRFVKWLDDSRKAGFRSRLVKIPPGWKAPSGWNRTYYEHANVMRYMVWGEMNVWRFKDPKDAGSPYLVGEDYFIYQPPRTIWGYGPGAVTERGAIWLEVTYARGLKHGGGPIEAVKRLD